Protein AF-0000000083250705 (afdb_homodimer)

Secondary structure (DSSP, 8-state):
-------SS-EEEEEEE-TT-EEEETT--SSEEEEEEEEEEEEEEETTEEEEEETTEEEEEPTT--EEEEEPTT--EEEEEEEES--GGGGGS-SSSEEEEEPPTTHHHHHHHHHHHHHHHHHHH--TTHHHHHHHHHHHHHHHHHHHHH--S-HHHHHHHHHHHHTTTS---HHHHHHHHT--HHHHHHHHHHHHSS-HHHHHHHHHHHHHHHHHHHS---HHHHHHHHT-S-HHHHHHHHHHHHSS-HHHHHHT-/-------SS-EEEEEEE-TT-EEEETT--SSEEEEEEEEEEEEEEETTEEEEEETTEEEEEPTT--EEEEEPTT--EEEEEEEES--GGGGGS-SSSEEEEEPPTTHHHHHHHHHHHHHHHHHHH--TTHHHHHHHHHHHHHHHHHHHHH--S-HHHHHHHHHHHHTTTS---HHHHHHHHT--HHHHHHHHHHHHSS-HHHHHHHHHHHHHHHHHHHS---HHHHHHHHT-S-HHHHHHHHHHHHSS-HHHHHHT-

Solvent-accessible surface area (backbone atoms only — not comparable to full-atom values): 27210 Å² total; per-residue (Å²): 130,77,73,76,61,84,67,83,53,74,46,65,52,75,48,78,35,47,46,84,40,68,46,78,33,80,76,29,41,88,35,28,40,41,35,40,24,70,34,50,27,32,35,38,37,40,92,92,44,76,47,69,45,34,56,45,18,41,35,41,40,43,48,55,45,38,34,35,36,33,24,31,86,93,28,46,20,29,32,36,38,35,39,32,66,76,57,81,50,65,73,72,44,80,94,54,67,62,47,73,43,73,47,58,81,62,71,56,38,51,49,51,54,51,34,51,51,48,32,43,35,32,65,53,54,56,53,67,62,22,68,59,49,31,50,40,39,52,41,45,53,42,48,52,44,38,29,54,74,67,52,82,63,57,68,60,49,52,50,49,49,48,49,42,41,74,42,47,58,50,93,78,50,61,59,60,54,14,61,74,61,75,42,49,47,68,57,40,53,49,52,35,26,72,72,68,73,41,46,72,65,56,47,48,50,49,44,30,46,53,50,23,52,48,34,24,59,72,65,72,34,49,54,67,55,20,36,47,70,36,38,49,89,42,68,67,61,44,41,54,52,36,23,72,73,69,74,42,43,50,64,58,53,38,65,75,96,130,78,73,76,63,84,69,85,51,75,46,66,52,76,48,78,34,47,45,84,40,67,46,79,32,80,77,29,41,86,35,29,39,40,35,39,25,69,34,50,27,32,35,40,38,38,93,91,42,75,48,68,47,34,55,45,19,42,35,40,38,42,50,56,46,38,32,35,36,33,23,32,86,93,29,46,21,30,32,36,40,34,38,32,68,75,56,80,50,63,74,73,44,81,95,55,66,65,47,73,43,73,45,59,81,61,69,55,38,50,51,52,53,53,35,51,51,48,32,44,36,32,65,53,54,56,52,68,63,22,68,60,50,32,50,40,38,52,40,45,52,42,46,51,44,38,27,55,73,66,54,82,62,57,66,58,49,52,49,49,50,47,51,42,43,73,41,47,58,50,94,78,51,62,60,62,54,14,59,74,59,74,41,51,47,66,58,40,52,51,52,35,25,72,73,69,74,42,46,72,65,56,48,49,49,48,45,30,49,54,50,23,53,48,33,24,58,73,64,73,34,48,53,67,55,20,38,48,70,35,36,48,90,41,65,66,60,44,40,53,53,36,25,72,73,69,73,40,44,50,63,59,53,38,65,75,96

Foldseek 3Di:
DPDPPVDLAKDKDKDKADQVFKDWDQQFAQWKKKKAWQAAKKWKQFPVGIDMAGHQKIKIADGRTGIMMGGPPPIITIMMMMTHNDDPLVVLDDPDRMDMFGDQPDPRSVLLVVLRVLLVVLVVVVPPCSRVSNNVSVSVVSVSRSCRVVDPADSLLVVLLVVLVVQLQDDDDLCVSCVVSVHHSVVNQVSNCVRPVDGSVRSSLVVLLVQLLCCLAPVVDALVRSCNVRHHPDSVVNQVVNCVVPVDGSRVSSVVD/DPDPPVDLAKDKDKDKDDQVFKDFDQQFAQWKKKKAWQAAKKWKQFPVGIDMAGHQKIKIADGRTGIMMGGPPPIITTMMMMTHNDDPLVVLDDPDRMDMFGDQPDPRSVLLVVLRVLLVVLVVVVPPCSRVSNNVSVSVVSVSRSCRVPDPADSLLVVLLVVLVVQLQDDDDLCVSCVVSVHHSVVNQVSNCVRPVDGSVVSSLVVLLVQLLCCLAPVVDALVRSCNVRHHPDSVVNQVVNCVVPVDGRRVSSVVD

Radius of gyration: 25.18 Å; Cα contacts (8 Å, |Δi|>4): 900; chains: 2; bounding box: 56×73×52 Å

Sequence (514 aa):
MKAIEPSSGIVTGHFRETETYAVARPAGRADWLLVYTLAGEGYFRTPEGEKRCGAGELALLRKGVPHEYGTSAGQTWNFMWAHFPGVPETGLLPETEMLVARLPEGAMQRRALRAFRSVLSDARVRGEFWEELCANQLSGLLLLMAGQLADRLDPRVSRVIRLLSAHMQEPLTIEELAARVGLSPSRLSHLFKAETGRSIVETLNGMRLEQAALLMKQAGRTANEAAYDVGFQSYNHFAALFRRRFGCGPAEYRRQSMKAIEPSSGIVTGHFRETETYAVARPAGRADWLLVYTLAGEGYFRTPEGEKRCGAGELALLRKGVPHEYGTSAGQTWNFMWAHFPGVPETGLLPETEMLVARLPEGAMQRRALRAFRSVLSDARVRGEFWEELCANQLSGLLLLMAGQLADRLDPRVSRVIRLLSAHMQEPLTIEELAARVGLSPSRLSHLFKAETGRSIVETLNGMRLEQAALLMKQAGRTANEAAYDVGFQSYNHFAALFRRRFGCGPAEYRRQS

Nearest PDB structures (foldseek):
  6swi-assembly1_A  TM=9.214E-01  e=1.150E-07  Geobacillus stearothermophilus
  3w6v-assembly1_A  TM=9.265E-01  e=3.384E-06  Streptomyces griseus
  1xs9-assembly1_A  TM=8.179E-01  e=4.529E-06  Escherichia coli
  1rc6-assembly1_A  TM=6.973E-01  e=2.004E-04  Escherichia coli
  1y3t-assembly1_B  TM=5.698E-01  e=1.784E-04  Bacillus subtilis

InterPro domains:
  IPR003313 AraC-type arabinose-binding/dimerisation domain [PF02311] (11-86)
  IPR009057 Homedomain-like superfamily [SSF46689] (154-202)
  IPR009057 Homedomain-like superfamily [SSF46689] (207-256)
  IPR018060 AraC-like, DNA binding HTH domain [PF12833] (177-256)
  IPR018060 AraC-like, DNA binding HTH domain [PS01124] (158-256)
  IPR018060 AraC-like, DNA binding HTH domain [SM00342] (171-254)
  IPR020449 Transcription regulator HTH, AraC- type, HTH domain [PR00032] (223-238)
  IPR020449 Transcription regulator HTH, AraC- type, HTH domain [PR00032] (238-254)
  IPR037923 Transcription regulator HTH-like [SSF51215] (18-145)
  IPR050204 AraC/XylS family transcriptional regulators [PTHR46796] (20-256)

pLDDT: mean 92.97, std 10.58, range [23.38, 98.81]

Structure (mmCIF, N/CA/C/O backbone):
data_AF-0000000083250705-model_v1
#
loop_
_entity.id
_entity.type
_entity.pdbx_description
1 polymer 'AraC family transcriptional regulator of arabinose operon'
#
loop_
_atom_site.group_PDB
_atom_site.id
_atom_site.type_symbol
_atom_site.label_atom_id
_atom_site.label_alt_id
_atom_site.label_comp_id
_atom_site.label_asym_id
_atom_site.label_entity_id
_atom_site.label_seq_id
_atom_site.pdbx_PDB_ins_code
_atom_site.Cartn_x
_atom_site.Cartn_y
_atom_site.Cartn_z
_atom_site.occupancy
_atom_site.B_iso_or_equiv
_atom_site.auth_seq_id
_atom_site.auth_comp_id
_atom_site.auth_asym_id
_atom_site.auth_atom_id
_atom_site.pdbx_PDB_model_num
ATOM 1 N N . MET A 1 1 ? 12.727 -37.469 -2.414 1 23.38 1 MET A N 1
ATOM 2 C CA . MET A 1 1 ? 12.539 -36.125 -2.957 1 23.38 1 MET A CA 1
ATOM 3 C C . MET A 1 1 ? 11.328 -35.469 -2.322 1 23.38 1 MET A C 1
ATOM 5 O O . MET A 1 1 ? 10.203 -35.938 -2.451 1 23.38 1 MET A O 1
ATOM 9 N N . LYS A 1 2 ? 11.562 -34.969 -1.212 1 30.5 2 LYS A N 1
ATOM 10 C CA . LYS A 1 2 ? 10.547 -34.594 -0.234 1 30.5 2 LYS A CA 1
ATOM 11 C C . LYS A 1 2 ? 9.516 -33.656 -0.851 1 30.5 2 LYS A C 1
ATOM 13 O O . LYS A 1 2 ? 9.883 -32.688 -1.532 1 30.5 2 LYS A O 1
ATOM 18 N N . ALA A 1 3 ? 8.367 -34.094 -1.12 1 34.69 3 ALA A N 1
ATOM 19 C CA . ALA A 1 3 ? 7.191 -33.375 -1.602 1 34.69 3 ALA A CA 1
ATOM 20 C C . ALA A 1 3 ? 7.148 -31.969 -1.028 1 34.69 3 ALA A C 1
ATOM 22 O O . ALA A 1 3 ? 7.289 -31.766 0.182 1 34.69 3 ALA A O 1
ATOM 23 N N . ILE A 1 4 ? 7.75 -30.953 -1.662 1 36.28 4 ILE A N 1
ATOM 24 C CA . ILE A 1 4 ? 7.574 -29.578 -1.215 1 36.28 4 ILE A CA 1
ATOM 25 C C . ILE A 1 4 ? 6.148 -29.375 -0.709 1 36.28 4 ILE A C 1
ATOM 27 O O . ILE A 1 4 ? 5.191 -29.469 -1.48 1 36.28 4 ILE A O 1
ATOM 31 N N . GLU A 1 5 ? 5.762 -29.953 0.286 1 38.59 5 GLU A N 1
ATOM 32 C CA . GLU A 1 5 ? 4.484 -29.656 0.921 1 38.59 5 GLU A CA 1
ATOM 33 C C . GLU A 1 5 ? 4.051 -28.219 0.644 1 38.59 5 GLU A C 1
ATOM 35 O O . GLU A 1 5 ? 4.844 -27.281 0.803 1 38.59 5 GLU A O 1
ATOM 40 N N . PRO A 1 6 ? 3.209 -27.938 -0.372 1 44.72 6 PRO A N 1
ATOM 41 C CA . PRO A 1 6 ? 2.758 -26.562 -0.567 1 44.72 6 PRO A CA 1
ATOM 42 C C . PRO A 1 6 ? 2.668 -25.781 0.74 1 44.72 6 PRO A C 1
ATOM 44 O O . PRO A 1 6 ? 2.02 -26.234 1.689 1 44.72 6 PRO A O 1
ATOM 47 N N . SER A 1 7 ? 3.656 -25.25 1.275 1 47.59 7 SER A N 1
ATOM 48 C CA . SER A 1 7 ? 3.908 -24.453 2.473 1 47.59 7 SER A CA 1
ATOM 49 C C . SER A 1 7 ? 2.781 -23.469 2.721 1 47.59 7 SER A C 1
ATOM 51 O O . SER A 1 7 ? 2.08 -23.062 1.789 1 47.59 7 SER A O 1
ATOM 53 N N . SER A 1 8 ? 2.135 -23.5 3.951 1 58.25 8 SER A N 1
ATOM 54 C CA . SER A 1 8 ? 1.294 -22.641 4.77 1 58.25 8 SER A CA 1
ATOM 55 C C . SER A 1 8 ? 1.557 -21.156 4.473 1 58.25 8 SER A C 1
ATOM 57 O O . SER A 1 8 ? 1.107 -20.281 5.211 1 58.25 8 SER A O 1
ATOM 59 N N . GLY A 1 9 ? 2.016 -20.875 3.268 1 84.44 9 GLY A N 1
ATOM 60 C CA . GLY A 1 9 ? 2.396 -19.484 3.08 1 84.44 9 GLY A CA 1
ATOM 61 C C . GLY A 1 9 ? 1.425 -18.719 2.207 1 84.44 9 GLY A C 1
ATOM 62 O O . GLY A 1 9 ? 0.267 -19.109 2.061 1 84.44 9 GLY A O 1
ATOM 63 N N . ILE A 1 10 ? 1.678 -17.547 1.777 1 93.31 10 ILE A N 1
ATOM 64 C CA . ILE A 1 10 ? 0.871 -16.656 0.959 1 93.31 10 ILE A CA 1
ATOM 65 C C . ILE A 1 10 ? 0.962 -17.078 -0.507 1 93.31 10 ILE A C 1
ATOM 67 O O . ILE A 1 10 ? 2.059 -17.25 -1.042 1 93.31 10 ILE A O 1
ATOM 71 N N . VAL A 1 11 ? -0.185 -17.406 -1.123 1 93.19 11 VAL A N 1
ATOM 72 C CA . VAL A 1 11 ? -0.303 -17.703 -2.547 1 93.19 11 VAL A CA 1
ATOM 73 C C . VAL A 1 11 ? -1.274 -16.719 -3.203 1 93.19 11 VAL A C 1
ATOM 75 O O . VAL A 1 11 ? -2.322 -16.406 -2.637 1 93.19 11 VAL A O 1
ATOM 78 N N . THR A 1 12 ? -0.903 -16.219 -4.355 1 95.69 12 THR A N 1
ATOM 79 C CA . THR A 1 12 ? -1.721 -15.195 -4.988 1 95.69 12 THR A CA 1
ATOM 80 C C . THR A 1 12 ? -1.702 -15.352 -6.508 1 95.69 12 THR A C 1
ATOM 82 O O . THR A 1 12 ? -0.895 -16.109 -7.047 1 95.69 12 THR A O 1
ATOM 85 N N . GLY A 1 13 ? -2.688 -14.695 -7.125 1 94.06 13 GLY A N 1
ATOM 86 C CA . GLY A 1 13 ? -2.766 -14.766 -8.578 1 94.06 13 GLY A CA 1
ATOM 87 C C . GLY A 1 13 ? -3.828 -13.852 -9.164 1 94.06 13 GLY A C 1
ATOM 88 O O . GLY A 1 13 ? -4.477 -13.102 -8.438 1 94.06 13 GLY A O 1
ATOM 89 N N . HIS A 1 14 ? -3.908 -13.797 -10.445 1 94.5 14 HIS A N 1
ATOM 90 C CA . HIS A 1 14 ? -4.863 -13.062 -11.266 1 94.5 14 HIS A CA 1
ATOM 91 C C . HIS A 1 14 ? -5.516 -13.961 -12.305 1 94.5 14 HIS A C 1
ATOM 93 O O . HIS A 1 14 ? -4.824 -14.602 -13.102 1 94.5 14 HIS A O 1
ATOM 99 N N . PHE A 1 15 ? -6.902 -14.031 -12.266 1 95.12 15 PHE A N 1
ATOM 100 C CA . PHE A 1 15 ? -7.609 -14.922 -13.18 1 95.12 15 PHE A CA 1
ATOM 101 C C . PHE A 1 15 ? -8.625 -14.148 -14.008 1 95.12 15 PHE A C 1
ATOM 103 O O . PHE A 1 15 ? -9.148 -13.125 -13.562 1 95.12 15 PHE A O 1
ATOM 110 N N . ARG A 1 16 ? -8.828 -14.57 -15.148 1 94.62 16 ARG A N 1
ATOM 111 C CA . ARG A 1 16 ? -9.961 -14.25 -16.016 1 94.62 16 ARG A CA 1
ATOM 112 C C . ARG A 1 16 ? -10.68 -15.516 -16.469 1 94.62 16 ARG A C 1
ATOM 114 O O . ARG A 1 16 ? -10.156 -16.266 -17.297 1 94.62 16 ARG A O 1
ATOM 121 N N . GLU A 1 17 ? -11.867 -15.68 -15.906 1 94.69 17 GLU A N 1
ATOM 122 C CA . GLU A 1 17 ? -12.484 -17 -16.031 1 94.69 17 GLU A CA 1
ATOM 123 C C . GLU A 1 17 ? -13.906 -16.906 -16.562 1 94.69 17 GLU A C 1
ATOM 125 O O . GLU A 1 17 ? -14.656 -16 -16.172 1 94.69 17 GLU A O 1
ATOM 130 N N . THR A 1 18 ? -14.188 -17.812 -17.438 1 94.56 18 THR A N 1
ATOM 131 C CA . THR A 1 18 ? -15.547 -17.906 -17.953 1 94.56 18 THR A CA 1
ATOM 132 C C . THR A 1 18 ? -16.453 -18.656 -16.969 1 94.56 18 THR A C 1
ATOM 134 O O . THR A 1 18 ? -16 -19.062 -15.898 1 94.56 18 THR A O 1
ATOM 137 N N . GLU A 1 19 ? -17.688 -18.812 -17.375 1 94.62 19 GLU A N 1
ATOM 138 C CA . GLU A 1 19 ? -18.703 -19.375 -16.484 1 94.62 19 GLU A CA 1
ATOM 139 C C . GLU A 1 19 ? -18.391 -20.844 -16.156 1 94.62 19 GLU A C 1
ATOM 141 O O . GLU A 1 19 ? -19 -21.422 -15.25 1 94.62 19 GLU A O 1
ATOM 146 N N . THR A 1 20 ? -17.484 -21.453 -16.766 1 92.94 20 THR A N 1
ATOM 147 C CA . THR A 1 20 ? -17.141 -22.859 -16.531 1 92.94 20 THR A CA 1
ATOM 148 C C . THR A 1 20 ? -16.234 -23 -15.312 1 92.94 20 THR A C 1
ATOM 150 O O . THR A 1 20 ? -16.031 -24.109 -14.805 1 92.94 20 THR A O 1
ATOM 153 N N . TYR A 1 21 ? -15.719 -21.891 -14.836 1 93.5 21 TYR A N 1
ATOM 154 C CA . TYR A 1 21 ? -14.797 -21.938 -13.711 1 93.5 21 TYR A CA 1
ATOM 155 C C . TYR A 1 21 ? -15.539 -22.141 -12.391 1 93.5 21 TYR A C 1
ATOM 157 O O . TYR A 1 21 ? -16.391 -21.344 -12.023 1 93.5 21 TYR A O 1
ATOM 165 N N . ALA A 1 22 ? -15.188 -23.203 -11.688 1 94.62 22 ALA A N 1
ATOM 166 C CA . ALA A 1 22 ? -15.742 -23.516 -10.375 1 94.62 22 ALA A CA 1
ATOM 167 C C . ALA A 1 22 ? -14.766 -24.344 -9.555 1 94.62 22 ALA A C 1
ATOM 169 O O . ALA A 1 22 ? -14.109 -25.25 -10.086 1 94.62 22 ALA A O 1
ATOM 170 N N . VAL A 1 23 ? -14.625 -24.016 -8.312 1 94 23 VAL A N 1
ATOM 171 C CA . VAL A 1 23 ? -13.766 -24.75 -7.387 1 94 23 VAL A CA 1
ATOM 172 C C . VAL A 1 23 ? -14.578 -25.156 -6.156 1 94 23 VAL A C 1
ATOM 174 O O . VAL A 1 23 ? -15.242 -24.328 -5.535 1 94 23 VAL A O 1
ATOM 177 N N . ALA A 1 24 ? -14.508 -26.422 -5.867 1 94.88 24 ALA A N 1
ATOM 178 C CA . ALA A 1 24 ? -15.203 -26.953 -4.695 1 94.88 24 ALA A CA 1
ATOM 179 C C . ALA A 1 24 ? -14.211 -27.406 -3.631 1 94.88 24 ALA A C 1
ATOM 181 O O . ALA A 1 24 ? -13.234 -28.109 -3.934 1 94.88 24 ALA A O 1
ATOM 182 N N . ARG A 1 25 ? -14.398 -26.891 -2.416 1 94.44 25 ARG A N 1
ATOM 183 C CA . ARG A 1 25 ? -13.609 -27.266 -1.246 1 94.44 25 ARG A CA 1
ATOM 184 C C . ARG A 1 25 ? -14.508 -27.719 -0.104 1 94.44 25 ARG A C 1
ATOM 186 O O . ARG A 1 25 ? -14.711 -27 0.868 1 94.44 25 ARG A O 1
ATOM 193 N N . PRO A 1 26 ? -14.922 -28.984 -0.194 1 95.75 26 PRO A N 1
ATOM 194 C CA . PRO A 1 26 ? -15.891 -29.469 0.796 1 95.75 26 PRO A CA 1
ATOM 195 C C . PRO A 1 26 ? -15.312 -29.516 2.209 1 95.75 26 PRO A C 1
ATOM 197 O O . PRO A 1 26 ? -16.062 -29.469 3.188 1 95.75 26 PRO A O 1
ATOM 200 N N . ALA A 1 27 ? -14.008 -29.594 2.369 1 94.81 27 ALA A N 1
ATOM 201 C CA . ALA A 1 27 ? -13.391 -29.656 3.691 1 94.81 27 ALA A CA 1
ATOM 202 C C . ALA A 1 27 ? -12.891 -28.266 4.117 1 94.81 27 ALA A C 1
ATOM 204 O O . ALA A 1 27 ? -12.297 -28.125 5.188 1 94.81 27 ALA A O 1
ATOM 205 N N . GLY A 1 28 ? -13.164 -27.297 3.309 1 95.25 28 GLY A N 1
ATOM 206 C CA . GLY A 1 28 ? -12.586 -25.984 3.566 1 95.25 28 GLY A CA 1
ATOM 207 C C . GLY A 1 28 ? -11.078 -25.969 3.402 1 95.25 28 GLY A C 1
ATOM 208 O O . GLY A 1 28 ? -10.492 -26.891 2.846 1 95.25 28 GLY A O 1
ATOM 209 N N . ARG A 1 29 ? -10.477 -24.891 3.699 1 93.94 29 ARG A N 1
ATOM 210 C CA . ARG A 1 29 ? -9.031 -24.734 3.736 1 93.94 29 ARG A CA 1
ATOM 211 C C . ARG A 1 29 ? -8.57 -24.172 5.078 1 93.94 29 ARG A C 1
ATOM 213 O O . ARG A 1 29 ? -9.328 -23.453 5.75 1 93.94 29 ARG A O 1
ATOM 220 N N . ALA A 1 30 ? -7.355 -24.484 5.379 1 92.5 30 ALA A N 1
ATOM 221 C CA . ALA A 1 30 ? -6.812 -24.031 6.656 1 92.5 30 ALA A CA 1
ATOM 222 C C . ALA A 1 30 ? -6.453 -22.547 6.605 1 92.5 30 ALA A C 1
ATOM 224 O O . ALA A 1 30 ? -6.215 -21.922 7.645 1 92.5 30 ALA A O 1
ATOM 225 N N . ASP A 1 31 ? -6.449 -21.938 5.426 1 94.94 31 ASP A N 1
ATOM 226 C CA . ASP A 1 31 ? -6.066 -20.547 5.266 1 94.94 31 ASP A CA 1
ATOM 227 C C . ASP A 1 31 ? -7.258 -19.688 4.832 1 94.94 31 ASP A C 1
ATOM 229 O O . ASP A 1 31 ? -8.367 -20.203 4.672 1 94.94 31 ASP A O 1
ATOM 233 N N . TRP A 1 32 ? -7.07 -18.359 4.816 1 96.94 32 TRP A N 1
ATOM 234 C CA . TRP A 1 32 ? -8.055 -17.391 4.363 1 96.94 32 TRP A CA 1
ATOM 235 C C . TRP A 1 32 ? -7.941 -17.156 2.859 1 96.94 32 TRP A C 1
ATOM 237 O O . TRP A 1 32 ? -6.875 -17.359 2.273 1 96.94 32 TRP A O 1
ATOM 247 N N . LEU A 1 33 ? -9.047 -16.766 2.25 1 97.62 33 LEU A N 1
ATOM 248 C CA . LEU A 1 33 ? -9.047 -16.359 0.847 1 97.62 33 LEU A CA 1
ATOM 249 C C . LEU A 1 33 ? -9.594 -14.945 0.686 1 97.62 33 LEU A C 1
ATOM 251 O O . LEU A 1 33 ? -10.719 -14.656 1.101 1 97.62 33 LEU A O 1
ATOM 255 N N . LEU A 1 34 ? -8.805 -14.039 0.207 1 98.56 34 LEU A N 1
ATOM 256 C CA . LEU A 1 34 ? -9.219 -12.688 -0.147 1 98.56 34 LEU A CA 1
ATOM 257 C C . LEU A 1 34 ? -9.281 -12.516 -1.661 1 98.56 34 LEU A C 1
ATOM 259 O O . LEU A 1 34 ? -8.352 -12.898 -2.371 1 98.56 34 LEU A O 1
ATOM 263 N N . VAL A 1 35 ? -10.398 -11.953 -2.168 1 98.56 35 VAL A N 1
ATOM 264 C CA . VAL A 1 35 ? -10.617 -11.789 -3.602 1 98.56 35 VAL A CA 1
ATOM 265 C C . VAL A 1 35 ? -10.984 -10.336 -3.906 1 98.56 35 VAL A C 1
ATOM 267 O O . VAL A 1 35 ? -11.766 -9.719 -3.174 1 98.56 35 VAL A O 1
ATOM 270 N N . TYR A 1 36 ? -10.414 -9.805 -4.906 1 98.81 36 TYR A N 1
ATOM 271 C CA . TYR A 1 36 ? -10.805 -8.5 -5.449 1 98.81 36 TYR A CA 1
ATOM 272 C C . TYR A 1 36 ? -11.266 -8.633 -6.895 1 98.81 36 TYR A C 1
ATOM 274 O O . TYR A 1 36 ? -10.484 -9.008 -7.77 1 98.81 36 TYR A O 1
ATOM 282 N N . THR A 1 37 ? -12.523 -8.281 -7.184 1 98.81 37 THR A N 1
ATOM 283 C CA . THR A 1 37 ? -13.086 -8.414 -8.523 1 98.81 37 THR A CA 1
ATOM 284 C C . THR A 1 37 ? -12.797 -7.168 -9.352 1 98.81 37 THR A C 1
ATOM 286 O O . THR A 1 37 ? -13.203 -6.062 -8.984 1 98.81 37 THR A O 1
ATOM 289 N N . LEU A 1 38 ? -12.102 -7.367 -10.422 1 98.44 38 LEU A N 1
ATOM 290 C CA . LEU A 1 38 ? -11.766 -6.285 -11.344 1 98.44 38 LEU A CA 1
ATOM 291 C C . LEU A 1 38 ? -12.898 -6.047 -12.336 1 98.44 38 LEU A C 1
ATOM 293 O O . LEU A 1 38 ? -13.195 -4.902 -12.68 1 98.44 38 LEU A O 1
ATOM 297 N N . ALA A 1 39 ? -13.492 -7.047 -12.773 1 98.5 39 ALA A N 1
ATOM 298 C CA . ALA A 1 39 ? -14.609 -7 -13.727 1 98.5 39 ALA A CA 1
ATOM 299 C C . ALA A 1 39 ? -15.422 -8.289 -13.672 1 98.5 39 ALA A C 1
ATOM 301 O O . ALA A 1 39 ? -14.898 -9.352 -13.336 1 98.5 39 ALA A O 1
ATOM 302 N N . GLY A 1 40 ? -16.719 -8.172 -14.07 1 98.44 40 GLY A N 1
ATOM 303 C CA . GLY A 1 40 ? -17.594 -9.336 -14.047 1 98.44 40 GLY A CA 1
ATOM 304 C C . GLY A 1 40 ? -18.078 -9.688 -12.648 1 98.44 40 GLY A C 1
ATOM 305 O O . GLY A 1 40 ? -18.328 -8.797 -11.836 1 98.44 40 GLY A O 1
ATOM 306 N N . GLU A 1 41 ? -18.328 -11 -12.508 1 98.62 41 GLU A N 1
ATOM 307 C CA . GLU A 1 41 ? -18.938 -11.406 -11.25 1 98.62 41 GLU A CA 1
ATOM 308 C C . GLU A 1 41 ? -18.594 -12.852 -10.914 1 98.62 41 GLU A C 1
ATOM 310 O O . GLU A 1 41 ? -18.594 -13.719 -11.789 1 98.62 41 GLU A O 1
ATOM 315 N N . GLY A 1 42 ? -18.281 -13.039 -9.648 1 98.5 42 GLY A N 1
ATOM 316 C CA . GLY A 1 42 ? -18.156 -14.383 -9.109 1 98.5 42 GLY A CA 1
ATOM 317 C C . GLY A 1 42 ? -19.172 -14.68 -8.016 1 98.5 42 GLY A C 1
ATOM 318 O O . GLY A 1 42 ? -19.875 -13.781 -7.559 1 98.5 42 GLY A O 1
ATOM 319 N N . TYR A 1 43 ? -19.297 -15.961 -7.691 1 98.56 43 TYR A N 1
ATOM 320 C CA . TYR A 1 43 ? -20.141 -16.375 -6.578 1 98.56 43 TYR A CA 1
ATOM 321 C C . TYR A 1 43 ? -19.344 -17.203 -5.57 1 98.56 43 TYR A C 1
ATOM 323 O O . TYR A 1 43 ? -18.344 -17.828 -5.918 1 98.56 43 TYR A O 1
ATOM 331 N N . PHE A 1 44 ? -19.781 -17.172 -4.371 1 98.38 44 PHE A N 1
ATOM 332 C CA . PHE A 1 44 ? -19.312 -18.016 -3.279 1 98.38 44 PHE A CA 1
ATOM 333 C C . PHE A 1 44 ? -20.484 -18.672 -2.564 1 98.38 44 PHE A C 1
ATOM 335 O O . PHE A 1 44 ? -21.438 -18.016 -2.182 1 98.38 44 PHE A O 1
ATOM 342 N N . ARG A 1 45 ? -20.406 -19.953 -2.426 1 98.56 45 ARG A N 1
ATOM 343 C CA . ARG A 1 45 ? -21.422 -20.734 -1.691 1 98.56 45 ARG A CA 1
ATOM 344 C C . ARG A 1 45 ? -20.812 -21.359 -0.441 1 98.56 45 ARG A C 1
ATOM 346 O O . ARG A 1 45 ? -19.812 -22.078 -0.523 1 98.56 45 ARG A O 1
ATOM 353 N N . THR A 1 46 ? -21.312 -21.016 0.643 1 98.31 46 THR A N 1
ATOM 354 C CA . THR A 1 46 ? -20.969 -21.594 1.938 1 98.31 46 THR A CA 1
ATOM 355 C C . THR A 1 46 ? -22.203 -22.156 2.637 1 98.31 46 THR A C 1
ATOM 357 O O . THR A 1 46 ? -23.312 -22 2.148 1 98.31 46 THR A O 1
ATOM 360 N N . PRO A 1 47 ? -22 -22.828 3.793 1 98.19 47 PRO A N 1
ATOM 361 C CA . PRO A 1 47 ? -23.172 -23.312 4.535 1 98.19 47 PRO A CA 1
ATOM 362 C C . PRO A 1 47 ? -24.125 -22.188 4.938 1 98.19 47 PRO A C 1
ATOM 364 O O . PRO A 1 47 ? -25.328 -22.406 5.066 1 98.19 47 PRO A O 1
ATOM 367 N N . GLU A 1 48 ? -23.641 -20.953 5.035 1 97.44 48 GLU A N 1
ATOM 368 C CA . GLU A 1 48 ? -24.469 -19.812 5.438 1 97.44 48 GLU A CA 1
ATOM 369 C C . GLU A 1 48 ? -25.281 -19.281 4.266 1 97.44 48 GLU A C 1
ATOM 371 O O . GLU A 1 48 ? -26.234 -18.531 4.461 1 97.44 48 GLU A O 1
ATOM 376 N N . GLY A 1 49 ? -24.891 -19.641 3.039 1 97.44 49 GLY A N 1
ATOM 377 C CA . GLY A 1 49 ? -25.609 -19.172 1.867 1 97.44 49 GLY A CA 1
ATOM 378 C C . GLY A 1 49 ? -24.703 -18.781 0.72 1 97.44 49 GLY A C 1
ATOM 379 O O . GLY A 1 49 ? -23.516 -19.109 0.721 1 97.44 49 GLY A O 1
ATOM 380 N N . GLU A 1 50 ? -25.375 -18.172 -0.285 1 98.06 50 GLU A N 1
ATOM 381 C CA . GLU A 1 50 ? -24.625 -17.734 -1.458 1 98.06 50 GLU A CA 1
ATOM 382 C C . GLU A 1 50 ? -24.438 -16.219 -1.459 1 98.06 50 GLU A C 1
ATOM 384 O O . GLU A 1 50 ? -25.359 -15.477 -1.123 1 98.06 50 GLU A O 1
ATOM 389 N N . LYS A 1 51 ? -23.281 -15.797 -1.75 1 98.06 51 LYS A N 1
ATOM 390 C CA . LYS A 1 51 ? -22.984 -14.391 -1.983 1 98.06 51 LYS A CA 1
ATOM 391 C C . LYS A 1 51 ? -22.297 -14.188 -3.33 1 98.06 51 LYS A C 1
ATOM 393 O O . LYS A 1 51 ? -21.609 -15.094 -3.826 1 98.06 51 LYS A O 1
ATOM 398 N N . ARG A 1 52 ? -22.531 -13.07 -3.846 1 98.38 52 ARG A N 1
ATOM 399 C CA . ARG A 1 52 ? -21.875 -12.703 -5.094 1 98.38 52 ARG A CA 1
ATOM 400 C C . ARG A 1 52 ? -20.922 -11.523 -4.887 1 98.38 52 ARG A C 1
ATOM 402 O O . ARG A 1 52 ? -21.047 -10.781 -3.912 1 98.38 52 ARG A O 1
ATOM 409 N N . CYS A 1 53 ? -19.938 -11.43 -5.703 1 98.25 53 CYS A N 1
ATOM 410 C CA . CYS A 1 53 ? -19 -10.312 -5.668 1 98.25 53 CYS A CA 1
ATOM 411 C C . CYS A 1 53 ? -18.734 -9.781 -7.07 1 98.25 53 CYS A C 1
ATOM 413 O O . CYS A 1 53 ? -18.406 -10.547 -7.98 1 98.25 53 CYS A O 1
ATOM 415 N N . GLY A 1 54 ? -18.828 -8.453 -7.223 1 98.31 54 GLY A N 1
ATOM 416 C CA . GLY A 1 54 ? -18.656 -7.793 -8.508 1 98.31 54 GLY A CA 1
ATOM 417 C C . GLY A 1 54 ? -17.516 -6.793 -8.508 1 98.31 54 GLY A C 1
ATOM 418 O O . GLY A 1 54 ? -16.766 -6.688 -7.527 1 98.31 54 GLY A O 1
ATOM 419 N N . ALA A 1 55 ? -17.406 -6.07 -9.688 1 98.19 55 ALA A N 1
ATOM 420 C CA . ALA A 1 55 ? -16.297 -5.129 -9.898 1 98.19 55 ALA A CA 1
ATOM 421 C C . ALA A 1 55 ? -16.203 -4.137 -8.742 1 98.19 55 ALA A C 1
ATOM 423 O O . ALA A 1 55 ? -17.203 -3.537 -8.344 1 98.19 55 ALA A O 1
ATOM 424 N N . GLY A 1 56 ? -14.984 -4.039 -8.164 1 97.88 56 GLY A N 1
ATOM 425 C CA . GLY A 1 56 ? -14.727 -3.066 -7.113 1 97.88 56 GLY A CA 1
ATOM 426 C C . GLY A 1 56 ? -15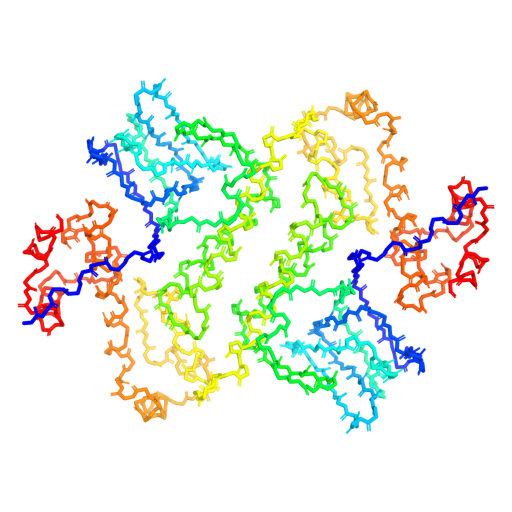.008 -3.6 -5.719 1 97.88 56 GLY A C 1
ATOM 427 O O . GLY A 1 56 ? -14.898 -2.867 -4.734 1 97.88 56 GLY A O 1
ATOM 428 N N . GLU A 1 57 ? -15.406 -4.867 -5.652 1 98.38 57 GLU A N 1
ATOM 429 C CA . GLU A 1 57 ? -15.734 -5.43 -4.348 1 98.38 57 GLU A CA 1
ATOM 430 C C . GLU A 1 57 ? -14.641 -6.367 -3.852 1 98.38 57 GLU A C 1
ATOM 432 O O . GLU A 1 57 ? -14.047 -7.102 -4.641 1 98.38 57 GLU A O 1
ATOM 437 N N . LEU A 1 58 ? -14.32 -6.258 -2.535 1 98.62 58 LEU A N 1
ATOM 438 C CA . LEU A 1 58 ? -13.492 -7.223 -1.812 1 98.62 58 LEU A CA 1
ATOM 439 C C . LEU A 1 58 ? -14.352 -8.328 -1.209 1 98.62 58 LEU A C 1
ATOM 441 O O . LEU A 1 58 ? -15.406 -8.055 -0.621 1 98.62 58 LEU A O 1
ATOM 445 N N . ALA A 1 59 ? -13.961 -9.547 -1.372 1 98.75 59 ALA A N 1
ATOM 446 C CA . ALA A 1 59 ? -14.594 -10.695 -0.735 1 98.75 59 ALA A CA 1
ATOM 447 C C . ALA A 1 59 ? -13.594 -11.469 0.123 1 98.75 59 ALA A C 1
ATOM 449 O O . ALA A 1 59 ? -12.461 -11.703 -0.294 1 98.75 59 ALA A O 1
ATOM 450 N N . LEU A 1 60 ? -13.953 -11.789 1.307 1 98.69 60 LEU A N 1
ATOM 451 C CA . LEU A 1 60 ? -13.102 -12.523 2.236 1 98.69 60 LEU A CA 1
ATOM 452 C C . LEU A 1 60 ? -13.789 -13.789 2.717 1 98.69 60 LEU A C 1
ATOM 454 O O . LEU A 1 60 ? -14.852 -13.734 3.344 1 98.69 60 LEU A O 1
ATOM 458 N N . LEU A 1 61 ? -13.242 -14.898 2.412 1 98.38 61 LEU A N 1
ATOM 459 C CA . LEU A 1 61 ? -13.734 -16.203 2.869 1 98.38 61 LEU A CA 1
ATOM 460 C C . LEU A 1 61 ? -12.938 -16.688 4.078 1 98.38 61 LEU A C 1
ATOM 462 O O . LEU A 1 61 ? -11.711 -16.75 4.027 1 98.38 61 LEU A O 1
ATOM 466 N N . ARG A 1 62 ? -13.594 -16.984 5.113 1 97.75 62 ARG A N 1
ATOM 467 C CA . ARG A 1 62 ? -12.984 -17.391 6.371 1 97.75 62 ARG A CA 1
ATOM 468 C C . ARG A 1 62 ? -12.328 -18.766 6.238 1 97.75 62 ARG A C 1
ATOM 470 O O . ARG A 1 62 ? -12.844 -19.641 5.527 1 97.75 62 ARG A O 1
ATOM 477 N N . LYS A 1 63 ? -11.25 -18.953 6.938 1 96.25 63 LYS A N 1
ATOM 478 C CA . LYS A 1 63 ? -10.594 -20.266 6.961 1 96.25 63 LYS A CA 1
ATOM 479 C C . LYS A 1 63 ? -11.5 -21.328 7.57 1 96.25 63 LYS A C 1
ATOM 481 O O . LYS A 1 63 ? -12.32 -21.031 8.438 1 96.25 63 LYS A O 1
ATOM 486 N N . GLY A 1 64 ? -11.312 -22.5 7.082 1 95.75 64 GLY A N 1
ATOM 487 C CA . GLY A 1 64 ? -11.992 -23.656 7.668 1 95.75 64 GLY A CA 1
ATOM 488 C C . GLY A 1 64 ? -13.406 -23.828 7.152 1 95.75 64 GLY A C 1
ATOM 489 O O . GLY A 1 64 ? -14.055 -24.844 7.441 1 95.75 64 GLY A O 1
ATOM 490 N N . VAL A 1 65 ? -13.914 -22.922 6.352 1 97.81 65 VAL A N 1
ATOM 491 C CA . VAL A 1 65 ? -15.305 -22.953 5.902 1 97.81 65 VAL A CA 1
ATOM 492 C C . VAL A 1 65 ? -15.422 -23.797 4.637 1 97.81 65 VAL A C 1
ATOM 494 O O . VAL A 1 65 ? -14.773 -23.516 3.627 1 97.81 65 VAL A O 1
ATOM 497 N N . PRO A 1 66 ? -16.234 -24.922 4.699 1 98.12 66 PRO A N 1
ATOM 498 C CA . PRO A 1 66 ? -16.562 -25.578 3.432 1 98.12 66 PRO A CA 1
ATOM 499 C C . PRO A 1 66 ? -17.172 -24.609 2.41 1 98.12 66 PRO A C 1
ATOM 501 O O . PRO A 1 66 ? -17.969 -23.75 2.771 1 98.12 66 PRO A O 1
ATOM 504 N N . HIS A 1 67 ? -16.781 -24.75 1.164 1 97.88 67 HIS A N 1
ATOM 505 C CA . HIS A 1 67 ? -17.281 -23.766 0.219 1 97.88 67 HIS A CA 1
ATOM 506 C C . HIS A 1 67 ? -17.109 -24.234 -1.22 1 97.88 67 HIS A C 1
ATOM 508 O O . HIS A 1 67 ? -16.422 -25.234 -1.475 1 97.88 67 HIS A O 1
ATOM 514 N N . GLU A 1 68 ? -17.844 -23.609 -2.068 1 97.44 68 GLU A N 1
ATOM 515 C CA . GLU A 1 68 ? -17.656 -23.625 -3.518 1 97.44 68 GLU A CA 1
ATOM 516 C C . GLU A 1 68 ? -17.688 -22.203 -4.078 1 97.44 68 GLU A C 1
ATOM 518 O O . GLU A 1 68 ? -18.5 -21.375 -3.646 1 97.44 68 GLU A O 1
ATOM 523 N N . TYR A 1 69 ? -16.781 -21.953 -4.98 1 97.19 69 TYR A N 1
ATOM 524 C CA . TYR A 1 69 ? -16.859 -20.656 -5.652 1 97.19 69 TYR A CA 1
ATOM 525 C C . TYR A 1 69 ? -16.562 -20.797 -7.141 1 97.19 69 TYR A C 1
ATOM 527 O O . TYR A 1 69 ? -16.031 -21.812 -7.582 1 97.19 69 TYR A O 1
ATOM 535 N N . GLY A 1 70 ? -16.953 -19.797 -7.895 1 97.38 70 GLY A N 1
ATOM 536 C CA . GLY A 1 70 ? -16.781 -19.797 -9.336 1 97.38 70 GLY A CA 1
ATOM 537 C C . GLY A 1 70 ? -17.328 -18.562 -10.016 1 97.38 70 GLY A C 1
ATOM 538 O O . GLY A 1 70 ? -17.719 -17.609 -9.336 1 97.38 70 GLY A O 1
ATOM 539 N N . THR A 1 71 ? -17.25 -18.578 -11.336 1 97.88 71 THR A N 1
ATOM 540 C CA . THR A 1 71 ? -17.797 -17.484 -12.133 1 97.88 71 THR A CA 1
ATOM 541 C C . THR A 1 71 ? -19.328 -17.578 -12.219 1 97.88 71 THR A C 1
ATOM 543 O O . THR A 1 71 ? -19.859 -18.656 -12.461 1 97.88 71 THR A O 1
ATOM 546 N N . SER A 1 72 ? -20.016 -16.453 -11.945 1 98 72 SER A N 1
ATOM 547 C CA . SER A 1 72 ? -21.469 -16.438 -12.055 1 98 72 SER A CA 1
ATOM 548 C C . SER A 1 72 ? -21.922 -16.797 -13.461 1 98 72 SER A C 1
ATOM 550 O O . SER A 1 72 ? -21.234 -16.5 -14.438 1 98 72 SER A O 1
ATOM 552 N N . ALA A 1 73 ? -23.125 -17.422 -13.516 1 96.56 73 ALA A N 1
ATOM 553 C CA . ALA A 1 73 ? -23.672 -17.875 -14.797 1 96.56 73 ALA A CA 1
ATOM 554 C C . ALA A 1 73 ? -23.766 -16.719 -15.789 1 96.56 73 ALA A C 1
ATOM 556 O O . ALA A 1 73 ? -24.266 -15.641 -15.453 1 96.56 73 ALA A O 1
ATOM 557 N N . GLY A 1 74 ? -23.25 -16.938 -17.016 1 96.69 74 GLY A N 1
ATOM 558 C CA . GLY A 1 74 ? -23.359 -15.953 -18.094 1 96.69 74 GLY A CA 1
ATOM 559 C C . GLY A 1 74 ? -22.344 -14.844 -17.984 1 96.69 74 GLY A C 1
ATOM 560 O O . GLY A 1 74 ? -22.391 -13.867 -18.734 1 96.69 74 GLY A O 1
ATOM 561 N N . GLN A 1 75 ? -21.406 -14.992 -17.031 1 97.25 75 GLN A N 1
ATOM 562 C CA . GLN A 1 75 ? -20.438 -13.914 -16.781 1 97.25 75 GLN A CA 1
ATOM 563 C C . GLN A 1 75 ? -19.016 -14.383 -17.078 1 97.25 75 GLN A C 1
ATOM 565 O O . GLN A 1 75 ? -18.797 -15.555 -17.391 1 97.25 75 GLN A O 1
ATOM 570 N N . THR A 1 76 ? -18.141 -13.445 -17.281 1 98.12 76 THR A N 1
ATOM 571 C CA . THR A 1 76 ? -16.703 -13.609 -17.109 1 98.12 76 THR A CA 1
ATOM 572 C C . THR A 1 76 ? -16.234 -12.969 -15.797 1 98.12 76 THR A C 1
ATOM 574 O O . THR A 1 76 ? -16.719 -11.891 -15.43 1 98.12 76 THR A O 1
ATOM 577 N N . TRP A 1 77 ? -15.414 -13.641 -15.109 1 97.81 77 TRP A N 1
ATOM 578 C CA . TRP A 1 77 ? -14.93 -13.141 -13.828 1 97.81 77 TRP A CA 1
ATOM 579 C C . TRP A 1 77 ? -13.438 -12.836 -13.891 1 97.81 77 TRP A C 1
ATOM 581 O O . TRP A 1 77 ? -12.617 -13.75 -14.055 1 97.81 77 TRP A O 1
ATOM 591 N N . ASN A 1 78 ? -13.062 -11.547 -13.922 1 98.5 78 ASN A N 1
ATOM 592 C CA . ASN A 1 78 ? -11.695 -11.039 -13.82 1 98.5 78 ASN A CA 1
ATOM 593 C C . ASN A 1 78 ? -11.367 -10.602 -12.391 1 98.5 78 ASN A C 1
ATOM 595 O O . ASN A 1 78 ? -11.914 -9.617 -11.898 1 98.5 78 ASN A O 1
ATOM 599 N N . PHE A 1 79 ? -10.492 -11.406 -11.727 1 97.69 79 PHE A N 1
ATOM 600 C CA . PHE A 1 79 ? -10.297 -11.141 -10.305 1 97.69 79 PHE A CA 1
ATOM 601 C C . PHE A 1 79 ? -8.875 -11.477 -9.875 1 97.69 79 PHE A C 1
ATOM 603 O O . PHE A 1 79 ? -8.211 -12.305 -10.508 1 97.69 79 PHE A O 1
ATOM 610 N N . MET A 1 80 ? -8.438 -10.797 -8.875 1 97.88 80 MET A N 1
ATOM 611 C CA . MET A 1 80 ? -7.211 -11.133 -8.156 1 97.88 80 MET A CA 1
ATOM 612 C C . MET A 1 80 ? -7.531 -11.773 -6.809 1 97.88 80 MET A C 1
ATOM 614 O O . MET A 1 80 ? -8.586 -11.516 -6.227 1 97.88 80 MET A O 1
ATOM 618 N N . TRP A 1 81 ? -6.656 -12.648 -6.352 1 97.62 81 TRP A N 1
ATOM 619 C CA . TRP A 1 81 ? -6.945 -13.422 -5.148 1 97.62 81 TRP A CA 1
ATOM 620 C C . TRP A 1 81 ? -5.664 -13.727 -4.375 1 97.62 81 TRP A C 1
ATOM 622 O O . TRP A 1 81 ? -4.57 -13.688 -4.941 1 97.62 81 TRP A O 1
ATOM 632 N N . ALA A 1 82 ? -5.793 -13.977 -3.086 1 97.75 82 ALA A N 1
ATOM 633 C CA . ALA A 1 82 ? -4.688 -14.398 -2.23 1 97.75 82 ALA A CA 1
ATOM 634 C C . ALA A 1 82 ? -5.164 -15.352 -1.141 1 97.75 82 ALA A C 1
ATOM 636 O O . ALA A 1 82 ? -6.133 -15.062 -0.433 1 97.75 82 ALA A O 1
ATOM 637 N N . HIS A 1 83 ? -4.586 -16.516 -1.053 1 96.56 83 HIS A N 1
ATOM 638 C CA . HIS A 1 83 ? -4.648 -17.359 0.132 1 96.56 83 HIS A CA 1
ATOM 639 C C . HIS A 1 83 ? -3.574 -16.984 1.145 1 96.56 83 HIS A C 1
ATOM 641 O O . HIS A 1 83 ? -2.42 -16.75 0.775 1 96.56 83 HIS A O 1
ATOM 647 N N . PHE A 1 84 ? -3.945 -16.891 2.391 1 96.31 84 PHE A N 1
ATOM 648 C CA . PHE A 1 84 ? -2.984 -16.453 3.396 1 96.31 84 PHE A CA 1
ATOM 649 C C . PHE A 1 84 ? -3.352 -17 4.77 1 96.31 84 PHE A C 1
ATOM 651 O O . PHE A 1 84 ? -4.527 -17.234 5.055 1 96.31 84 PHE A O 1
ATOM 658 N N . PRO A 1 85 ? -2.418 -17.391 5.676 1 92.12 85 PRO A N 1
ATOM 659 C CA . PRO A 1 85 ? -2.703 -18 6.973 1 92.12 85 PRO A CA 1
ATOM 660 C C . PRO A 1 85 ? -3.518 -17.094 7.891 1 92.12 85 PRO A C 1
ATOM 662 O O . PRO A 1 85 ? -4.195 -17.594 8.805 1 92.12 85 PRO A O 1
ATOM 665 N N . GLY A 1 86 ? -3.543 -15.961 7.941 1 90.75 86 GLY A N 1
ATOM 666 C CA . GLY A 1 86 ? -4.184 -14.969 8.797 1 90.75 86 GLY A CA 1
ATOM 667 C C . GLY A 1 86 ? -3.242 -13.867 9.242 1 90.75 86 GLY A C 1
ATOM 668 O O . GLY A 1 86 ? -2.027 -14.062 9.297 1 90.75 86 GLY A O 1
ATOM 669 N N . VAL A 1 87 ? -3.775 -12.773 9.523 1 93.44 87 VAL A N 1
ATOM 670 C CA . VAL A 1 87 ? -3.082 -11.625 10.094 1 93.44 87 VAL A CA 1
ATOM 671 C C . VAL A 1 87 ? -3.916 -11.023 11.219 1 93.44 87 VAL A C 1
ATOM 673 O O . VAL A 1 87 ? -5.105 -11.32 11.344 1 93.44 87 VAL A O 1
ATOM 676 N N . PRO A 1 88 ? -3.309 -10.203 12.078 1 91.38 88 PRO A N 1
ATOM 677 C CA . PRO A 1 88 ? -4.055 -9.648 13.211 1 91.38 88 PRO A CA 1
ATOM 678 C C . PRO A 1 88 ? -5.34 -8.945 12.781 1 91.38 88 PRO A C 1
ATOM 680 O O . PRO A 1 88 ? -6.34 -8.984 13.5 1 91.38 88 PRO A O 1
ATOM 683 N N . GLU A 1 89 ? -5.391 -8.383 11.68 1 95.75 89 GLU A N 1
ATOM 684 C CA . GLU A 1 89 ? -6.508 -7.562 11.219 1 95.75 89 GLU A CA 1
ATOM 685 C C . GLU A 1 89 ? -7.719 -8.422 10.875 1 95.75 89 GLU A C 1
ATOM 687 O O . GLU A 1 89 ? -8.836 -7.914 10.758 1 95.75 89 GLU A O 1
ATOM 692 N N . THR A 1 90 ? -7.527 -9.758 10.68 1 94.19 90 THR A N 1
ATOM 693 C CA . THR A 1 90 ? -8.672 -10.648 10.492 1 94.19 90 THR A CA 1
ATOM 694 C C . THR A 1 90 ? -9.594 -10.594 11.703 1 94.19 90 THR A C 1
ATOM 696 O O . THR A 1 90 ? -10.805 -10.805 11.578 1 94.19 90 THR A O 1
ATOM 699 N N . GLY A 1 91 ? -9.07 -10.242 12.836 1 91.44 91 GLY A N 1
ATOM 700 C CA . GLY A 1 91 ? -9.836 -10.18 14.07 1 91.44 91 GLY A CA 1
ATOM 701 C C . GLY A 1 91 ? -10.711 -8.953 14.172 1 91.44 91 GLY A C 1
ATOM 702 O O . GLY A 1 91 ? -11.578 -8.867 15.039 1 91.44 91 GLY A O 1
ATOM 703 N N . LEU A 1 92 ? -10.547 -7.953 13.32 1 92.88 92 LEU A N 1
ATOM 704 C CA . LEU A 1 92 ? -11.32 -6.719 13.328 1 92.88 92 LEU A CA 1
ATOM 705 C C . LEU A 1 92 ? -12.625 -6.891 12.562 1 92.88 92 LEU A C 1
ATOM 707 O O . LEU A 1 92 ? -13.5 -6.016 12.609 1 92.88 92 LEU A O 1
ATOM 711 N N . LEU A 1 93 ? -12.781 -8.039 11.836 1 95.88 93 LEU A N 1
ATOM 712 C CA . LEU A 1 93 ? -13.898 -8.227 10.914 1 95.88 93 LEU A CA 1
ATOM 713 C C . LEU A 1 93 ? -14.984 -9.086 11.547 1 95.88 93 LEU A C 1
ATOM 715 O O . LEU A 1 93 ? -14.703 -9.914 12.414 1 95.88 93 LEU A O 1
ATOM 719 N N . PRO A 1 94 ? -16.234 -8.883 11.133 1 94.06 94 PRO A N 1
ATOM 720 C CA . PRO A 1 94 ? -17.328 -9.727 11.633 1 94.06 94 PRO A CA 1
ATOM 721 C C . PRO A 1 94 ? -17.062 -11.211 11.438 1 94.06 94 PRO A C 1
ATOM 723 O O . PRO A 1 94 ? -16.453 -11.609 10.438 1 94.06 94 PRO A O 1
ATOM 726 N N . GLU A 1 95 ? -17.547 -11.992 12.43 1 91.94 95 GLU A N 1
ATOM 727 C CA . GLU A 1 95 ? -17.359 -13.438 12.391 1 91.94 95 GLU A CA 1
ATOM 728 C C . GLU A 1 95 ? -18.422 -14.109 11.523 1 91.94 95 GLU A C 1
ATOM 730 O O . GLU A 1 95 ? -19.312 -14.781 12.039 1 91.94 95 GLU A O 1
ATOM 735 N N . THR A 1 96 ? -18.422 -13.953 10.305 1 96.19 96 THR A N 1
ATOM 736 C CA . THR A 1 96 ? -19.266 -14.609 9.305 1 96.19 96 THR A CA 1
ATOM 737 C C . THR A 1 96 ? -18.406 -15.414 8.328 1 96.19 96 THR A C 1
ATOM 739 O O . THR A 1 96 ? -17.188 -15.234 8.273 1 96.19 96 THR A O 1
ATOM 742 N N . GLU A 1 97 ? -18.984 -16.359 7.734 1 97.75 97 GLU A N 1
ATOM 743 C CA . GLU A 1 97 ? -18.25 -17.25 6.848 1 97.75 97 GLU A CA 1
ATOM 744 C C . GLU A 1 97 ? -17.641 -16.484 5.68 1 97.75 97 GLU A C 1
ATOM 746 O O . GLU A 1 97 ? -16.531 -16.812 5.23 1 97.75 97 GLU A O 1
ATOM 751 N N . MET A 1 98 ? -18.375 -15.508 5.184 1 97.12 98 MET A N 1
ATOM 752 C CA . MET A 1 98 ? -17.953 -14.742 4.016 1 97.12 98 MET A CA 1
ATOM 753 C C . MET A 1 98 ? -18.375 -13.289 4.129 1 97.12 98 MET A C 1
ATOM 755 O O . MET A 1 98 ? -19.484 -12.992 4.578 1 97.12 98 MET A O 1
ATOM 759 N N . LEU A 1 99 ? -17.469 -12.414 3.812 1 98.06 99 LEU A N 1
ATOM 760 C CA . LEU A 1 99 ? -17.75 -10.984 3.768 1 98.06 99 LEU A CA 1
ATOM 761 C C . LEU A 1 99 ? -17.547 -10.438 2.357 1 98.06 99 LEU A C 1
ATOM 763 O O . LEU A 1 99 ? -16.641 -10.859 1.643 1 98.06 99 LEU A O 1
ATOM 767 N N . VAL A 1 100 ? -18.406 -9.562 1.954 1 98.06 100 VAL A N 1
ATOM 768 C CA . VAL A 1 100 ? -18.219 -8.797 0.724 1 98.06 100 VAL A CA 1
ATOM 769 C C . VAL A 1 100 ? -18.391 -7.305 1.017 1 98.06 100 VAL A C 1
ATOM 771 O O . VAL A 1 100 ? -19.344 -6.891 1.674 1 98.06 100 VAL A O 1
ATOM 774 N N . ALA A 1 101 ? -17.453 -6.523 0.603 1 97.25 101 ALA A N 1
ATOM 775 C CA . ALA A 1 101 ? -17.5 -5.074 0.79 1 97.25 101 ALA A CA 1
ATOM 776 C C . ALA A 1 101 ? -17.172 -4.34 -0.503 1 97.25 101 ALA A C 1
ATOM 778 O O . ALA A 1 101 ? -16.141 -4.629 -1.138 1 97.25 101 ALA A O 1
ATOM 779 N N . ARG A 1 102 ? -18 -3.406 -0.882 1 95.69 102 ARG A N 1
ATOM 780 C CA . ARG A 1 102 ? -17.719 -2.564 -2.037 1 95.69 102 ARG A CA 1
ATOM 781 C C . ARG A 1 102 ? -16.828 -1.382 -1.645 1 95.69 102 ARG A C 1
ATOM 783 O O . ARG A 1 102 ? -17.156 -0.642 -0.714 1 95.69 102 ARG A O 1
ATOM 790 N N . LEU A 1 103 ? -15.758 -1.237 -2.35 1 95.62 103 LEU A N 1
ATOM 791 C CA . LEU A 1 103 ? -14.914 -0.065 -2.145 1 95.62 103 LEU A CA 1
ATOM 792 C C . LEU A 1 103 ? -15.398 1.109 -2.986 1 95.62 103 LEU A C 1
ATOM 794 O O . LEU A 1 103 ? -15.797 0.928 -4.141 1 95.62 103 LEU A O 1
ATOM 798 N N . PRO A 1 104 ? -15.375 2.281 -2.393 1 91.44 104 PRO A N 1
ATOM 799 C CA . PRO A 1 104 ? -15.734 3.453 -3.195 1 91.44 104 PRO A CA 1
ATOM 800 C C . PRO A 1 104 ? -14.898 3.578 -4.465 1 91.44 104 PRO A C 1
ATOM 802 O O . PRO A 1 104 ? -13.688 3.35 -4.434 1 91.44 104 PRO A O 1
ATOM 805 N N . GLU A 1 105 ? -15.523 3.939 -5.555 1 89.75 105 GLU A N 1
ATOM 806 C CA . GLU A 1 105 ? -14.859 4.066 -6.848 1 89.75 105 GLU A CA 1
ATOM 807 C C . GLU A 1 105 ? -13.766 5.129 -6.805 1 89.75 105 GLU A C 1
ATOM 809 O O . GLU A 1 105 ? -13.867 6.105 -6.059 1 89.75 105 GLU A O 1
ATOM 814 N N . GLY A 1 106 ? -12.75 4.938 -7.652 1 90.12 106 GLY A N 1
ATOM 815 C CA . GLY A 1 106 ? -11.672 5.91 -7.738 1 90.12 106 GLY A CA 1
ATOM 816 C C . GLY A 1 106 ? -10.453 5.523 -6.922 1 90.12 106 GLY A C 1
ATOM 817 O O . GLY A 1 106 ? -9.891 4.441 -7.109 1 90.12 106 GLY A O 1
ATOM 818 N N . ALA A 1 107 ? -10.156 6.406 -5.938 1 90.62 107 ALA A N 1
ATOM 819 C CA . ALA A 1 107 ? -8.875 6.289 -5.246 1 90.62 107 ALA A CA 1
ATOM 820 C C . ALA A 1 107 ? -8.805 4.996 -4.438 1 90.62 107 ALA A C 1
ATOM 822 O O . ALA A 1 107 ? -7.754 4.348 -4.383 1 90.62 107 ALA A O 1
ATOM 823 N N . MET A 1 108 ? -9.898 4.617 -3.82 1 93.81 108 MET A N 1
ATOM 824 C CA . MET A 1 108 ? -9.867 3.443 -2.953 1 93.81 108 MET A CA 1
ATOM 825 C C . MET A 1 108 ? -9.773 2.162 -3.775 1 93.81 108 MET A C 1
ATOM 827 O O . MET A 1 108 ? -9.047 1.235 -3.412 1 93.81 108 MET A O 1
ATOM 831 N N . GLN A 1 109 ? -10.445 2.08 -4.848 1 96.62 109 GLN A N 1
ATOM 832 C CA . GLN A 1 109 ? -10.352 0.919 -5.727 1 96.62 109 GLN A CA 1
ATOM 833 C C . GLN A 1 109 ? -8.961 0.817 -6.352 1 96.62 109 GLN A C 1
ATOM 835 O O . GLN A 1 109 ? -8.422 -0.281 -6.496 1 96.62 109 GLN A O 1
ATOM 840 N N . ARG A 1 110 ? -8.391 1.922 -6.691 1 96.56 110 ARG A N 1
ATOM 841 C CA . ARG A 1 110 ? -7.027 1.916 -7.219 1 96.56 110 ARG A CA 1
ATOM 842 C C . ARG A 1 110 ? -6.031 1.448 -6.164 1 96.56 110 ARG A C 1
ATOM 844 O O . ARG A 1 110 ? -5.086 0.722 -6.473 1 96.56 110 ARG A O 1
ATOM 851 N N . ARG A 1 111 ? -6.273 1.907 -4.973 1 97.38 111 ARG A N 1
ATOM 852 C CA . ARG A 1 111 ? -5.422 1.485 -3.865 1 97.38 111 ARG A CA 1
ATOM 853 C C . ARG A 1 111 ? -5.477 -0.026 -3.678 1 97.38 111 ARG A C 1
ATOM 855 O O . ARG A 1 111 ? -4.445 -0.67 -3.475 1 97.38 111 ARG A O 1
ATOM 862 N N . ALA A 1 112 ? -6.656 -0.627 -3.762 1 98.44 112 ALA A N 1
ATOM 863 C CA . ALA A 1 112 ? -6.816 -2.072 -3.629 1 98.44 112 ALA A CA 1
ATOM 864 C C . ALA A 1 112 ? -6.098 -2.809 -4.758 1 98.44 112 ALA A C 1
ATOM 866 O O . ALA A 1 112 ? -5.41 -3.803 -4.52 1 98.44 112 ALA A O 1
ATOM 867 N N . LEU A 1 113 ? -6.246 -2.305 -5.945 1 98.06 113 LEU A N 1
ATOM 868 C CA . LEU A 1 113 ? -5.582 -2.902 -7.098 1 98.06 113 LEU A CA 1
ATOM 869 C C . LEU A 1 113 ? -4.066 -2.881 -6.926 1 98.06 113 LEU A C 1
ATOM 871 O O . LEU A 1 113 ? -3.396 -3.889 -7.16 1 98.06 113 LEU A O 1
ATOM 875 N N . ARG A 1 114 ? -3.531 -1.795 -6.512 1 97.62 114 ARG A N 1
ATOM 876 C CA . ARG A 1 114 ? -2.09 -1.646 -6.332 1 97.62 114 ARG A CA 1
ATOM 877 C C . ARG A 1 114 ? -1.576 -2.564 -5.23 1 97.62 114 ARG A C 1
ATOM 879 O O . ARG A 1 114 ? -0.469 -3.1 -5.324 1 97.62 114 ARG A O 1
ATOM 886 N N . ALA A 1 115 ? -2.387 -2.701 -4.191 1 98.38 115 ALA A N 1
ATOM 887 C CA . ALA A 1 115 ? -2.016 -3.602 -3.102 1 98.38 115 ALA A CA 1
ATOM 888 C C . ALA A 1 115 ? -1.896 -5.039 -3.598 1 98.38 115 ALA A C 1
ATOM 890 O O . ALA A 1 115 ? -0.898 -5.715 -3.33 1 98.38 115 ALA A O 1
ATOM 891 N N . PHE A 1 116 ? -2.846 -5.5 -4.367 1 97.75 116 PHE A N 1
ATOM 892 C CA . PHE A 1 116 ? -2.809 -6.863 -4.887 1 97.75 116 PHE A CA 1
ATOM 893 C C . PHE A 1 116 ? -1.648 -7.043 -5.855 1 97.75 116 PHE A C 1
ATOM 895 O O . PHE A 1 116 ? -1.004 -8.094 -5.871 1 97.75 116 PHE A O 1
ATOM 902 N N . ARG A 1 117 ? -1.403 -6.055 -6.66 1 96.31 117 ARG A N 1
ATOM 903 C CA . ARG A 1 117 ? -0.279 -6.133 -7.586 1 96.31 117 ARG A CA 1
ATOM 904 C C . ARG A 1 117 ? 1.045 -6.234 -6.836 1 96.31 117 ARG A C 1
ATOM 906 O O . ARG A 1 117 ? 1.952 -6.953 -7.266 1 96.31 117 ARG A O 1
ATOM 913 N N . SER A 1 118 ? 1.124 -5.492 -5.758 1 97.06 118 SER A N 1
ATOM 914 C CA . SER A 1 118 ? 2.324 -5.578 -4.93 1 97.06 118 SER A CA 1
ATOM 915 C C . SER A 1 118 ? 2.475 -6.965 -4.316 1 97.06 118 SER A C 1
ATOM 917 O O . SER A 1 118 ? 3.574 -7.52 -4.281 1 97.06 118 SER A O 1
ATOM 919 N N . VAL A 1 119 ? 1.34 -7.531 -3.832 1 97.38 119 VAL A N 1
ATOM 920 C CA . VAL A 1 119 ? 1.367 -8.883 -3.285 1 97.38 119 VAL A CA 1
ATOM 921 C C . VAL A 1 119 ? 1.867 -9.859 -4.348 1 97.38 119 VAL A C 1
ATOM 923 O O . VAL A 1 119 ? 2.746 -10.68 -4.082 1 97.38 119 VAL A O 1
ATOM 926 N N . LEU A 1 120 ? 1.315 -9.727 -5.508 1 95.5 120 LEU A N 1
ATOM 927 C CA . LEU A 1 120 ? 1.684 -10.609 -6.609 1 95.5 120 LEU A CA 1
ATOM 928 C C . LEU A 1 120 ? 3.168 -10.484 -6.938 1 95.5 120 LEU A C 1
ATOM 930 O O . LEU A 1 120 ? 3.873 -11.492 -7.047 1 95.5 120 LEU A O 1
ATOM 934 N N . SER A 1 121 ? 3.6 -9.289 -7.055 1 94.69 121 SER A N 1
ATOM 935 C CA . SER A 1 121 ? 5 -9.031 -7.387 1 94.69 121 SER A CA 1
ATOM 936 C C . SER A 1 121 ? 5.93 -9.578 -6.305 1 94.69 121 SER A C 1
ATOM 938 O O . SER A 1 121 ? 6.91 -10.258 -6.609 1 94.69 121 SER A O 1
ATOM 940 N N . ASP A 1 122 ? 5.648 -9.289 -5.055 1 95.75 122 ASP A N 1
ATOM 941 C CA . ASP A 1 122 ? 6.488 -9.727 -3.945 1 95.75 122 ASP A CA 1
ATOM 942 C C . ASP A 1 122 ? 6.523 -11.25 -3.852 1 95.75 122 ASP A C 1
ATOM 944 O O . ASP A 1 122 ? 7.574 -11.836 -3.576 1 95.75 122 ASP A O 1
ATOM 948 N N . ALA A 1 123 ? 5.379 -11.859 -4.07 1 94.06 123 ALA A N 1
ATOM 949 C CA . ALA A 1 123 ? 5.281 -13.312 -3.982 1 94.06 123 ALA A CA 1
ATOM 950 C C . ALA A 1 123 ? 6.047 -13.984 -5.117 1 94.06 123 ALA A C 1
ATOM 952 O O . ALA A 1 123 ? 6.512 -15.117 -4.977 1 94.06 123 ALA A O 1
ATOM 953 N N . ARG A 1 124 ? 6.195 -13.312 -6.25 1 92.38 124 ARG A N 1
ATOM 954 C CA . ARG A 1 124 ? 6.91 -13.852 -7.398 1 92.38 124 ARG A CA 1
ATOM 955 C C . ARG A 1 124 ? 8.414 -13.641 -7.254 1 92.38 124 ARG A C 1
ATOM 957 O O . ARG A 1 124 ? 9.203 -14.531 -7.57 1 92.38 124 ARG A O 1
ATOM 964 N N . VAL A 1 125 ? 8.797 -12.453 -6.773 1 91.56 125 VAL A N 1
ATOM 965 C CA . VAL A 1 125 ? 10.211 -12.094 -6.664 1 91.56 125 VAL A CA 1
ATOM 966 C C . VAL A 1 125 ? 10.836 -12.828 -5.48 1 91.56 125 VAL A C 1
ATOM 968 O O . VAL A 1 125 ? 11.992 -13.258 -5.551 1 91.56 125 VAL A O 1
ATOM 971 N N . ARG A 1 126 ? 10.078 -12.852 -4.336 1 91.5 126 ARG A N 1
ATOM 972 C CA . ARG A 1 126 ? 10.469 -13.492 -3.086 1 91.5 126 ARG A CA 1
ATOM 973 C C . ARG A 1 126 ? 11.805 -12.961 -2.586 1 91.5 126 ARG A C 1
ATOM 975 O O . ARG A 1 126 ? 12.695 -13.734 -2.219 1 91.5 126 ARG A O 1
ATOM 982 N N . GLY A 1 127 ? 11.977 -11.672 -2.643 1 89.56 127 GLY A N 1
ATOM 983 C CA . GLY A 1 127 ? 13.125 -11.016 -2.043 1 89.56 127 GLY A CA 1
ATOM 984 C C . GLY A 1 127 ? 13.086 -11.008 -0.526 1 89.56 127 GLY A C 1
ATOM 985 O O . GLY A 1 127 ? 12.266 -11.695 0.081 1 89.56 127 GLY A O 1
ATOM 986 N N . GLU A 1 128 ? 14.008 -10.305 0.06 1 90.81 128 GLU A N 1
ATOM 987 C CA . GLU A 1 128 ? 14.039 -10.172 1.514 1 90.81 128 GLU A CA 1
ATOM 988 C C . GLU A 1 128 ? 12.711 -9.633 2.047 1 90.81 128 GLU A C 1
ATOM 990 O O . GLU A 1 128 ? 12.148 -8.695 1.483 1 90.81 128 GLU A O 1
ATOM 995 N N . PHE A 1 129 ? 12.117 -10.273 3.049 1 94.25 129 PHE A N 1
ATOM 996 C CA . PHE A 1 129 ? 10.906 -9.875 3.762 1 94.25 129 PHE A CA 1
ATOM 997 C C . PHE A 1 129 ? 9.688 -9.977 2.855 1 94.25 129 PHE A C 1
ATOM 999 O O . PHE A 1 129 ? 8.727 -9.211 3.01 1 94.25 129 PHE A O 1
ATOM 1006 N N . TRP A 1 130 ? 9.758 -10.789 1.798 1 94.62 130 TRP A N 1
ATOM 1007 C CA . TRP A 1 130 ? 8.633 -10.844 0.862 1 94.62 130 TRP A CA 1
ATOM 1008 C C . TRP A 1 130 ? 7.355 -11.281 1.566 1 94.62 130 TRP A C 1
ATOM 1010 O O . TRP A 1 130 ? 6.273 -10.773 1.274 1 94.62 130 TRP A O 1
ATOM 1020 N N . GLU A 1 131 ? 7.457 -12.203 2.545 1 94.62 131 GLU A N 1
ATOM 1021 C CA . GLU A 1 131 ? 6.258 -12.656 3.246 1 94.62 131 GLU A CA 1
ATOM 1022 C C . GLU A 1 131 ? 5.66 -11.539 4.098 1 94.62 131 GLU A C 1
ATOM 1024 O O . GLU A 1 131 ? 4.441 -11.352 4.125 1 94.62 131 GLU A O 1
ATOM 1029 N N . GLU A 1 132 ? 6.539 -10.805 4.809 1 95.94 132 GLU A N 1
ATOM 1030 C CA . GLU A 1 132 ? 6.102 -9.672 5.617 1 95.94 132 GLU A CA 1
ATOM 1031 C C . GLU A 1 132 ? 5.477 -8.586 4.754 1 95.94 132 GLU A C 1
ATOM 1033 O O . GLU A 1 132 ? 4.477 -7.973 5.141 1 95.94 132 GLU A O 1
ATOM 1038 N N . LEU A 1 133 ? 6.09 -8.344 3.605 1 97.69 133 LEU A N 1
ATOM 1039 C CA . LEU A 1 133 ? 5.562 -7.348 2.684 1 97.69 133 LEU A CA 1
ATOM 1040 C C . LEU A 1 133 ? 4.184 -7.754 2.172 1 97.69 133 LEU A C 1
ATOM 1042 O O . LEU A 1 133 ? 3.268 -6.93 2.125 1 97.69 133 LEU A O 1
ATOM 1046 N N . CYS A 1 134 ? 4.02 -9.008 1.82 1 97.94 134 CYS A N 1
ATOM 1047 C CA . CYS A 1 134 ? 2.715 -9.5 1.382 1 97.94 134 CYS A CA 1
ATOM 1048 C C . CYS A 1 134 ? 1.688 -9.391 2.502 1 97.94 134 CYS A C 1
ATOM 1050 O O . CYS A 1 134 ? 0.581 -8.891 2.289 1 97.94 134 CYS A O 1
ATOM 1052 N N . ALA A 1 135 ? 2.08 -9.836 3.682 1 97.62 135 ALA A N 1
ATOM 1053 C CA . ALA A 1 135 ? 1.174 -9.766 4.824 1 97.62 135 ALA A CA 1
ATOM 1054 C C . ALA A 1 135 ? 0.765 -8.328 5.121 1 97.62 135 ALA A C 1
ATOM 1056 O O . ALA A 1 135 ? -0.387 -8.062 5.469 1 97.62 135 ALA A O 1
ATOM 1057 N N . ASN A 1 136 ? 1.684 -7.418 4.984 1 98.25 136 ASN A N 1
ATOM 1058 C CA . ASN A 1 136 ? 1.419 -6 5.191 1 98.25 136 ASN A CA 1
ATOM 1059 C C . ASN A 1 136 ? 0.356 -5.48 4.23 1 98.25 136 ASN A C 1
ATOM 1061 O O . ASN A 1 136 ? -0.566 -4.773 4.637 1 98.25 136 ASN A O 1
ATOM 1065 N N . GLN A 1 137 ? 0.516 -5.832 2.93 1 98.5 137 GLN A N 1
ATOM 1066 C CA . GLN A 1 137 ? -0.458 -5.395 1.936 1 98.5 137 GLN A CA 1
ATOM 1067 C C . GLN A 1 137 ? -1.828 -6.016 2.197 1 98.5 137 GLN A C 1
ATOM 1069 O O . GLN A 1 137 ? -2.854 -5.34 2.086 1 98.5 137 GLN A O 1
ATOM 1074 N N . LEU A 1 138 ? -1.841 -7.246 2.574 1 98.62 138 LEU A N 1
ATOM 1075 C CA . LEU A 1 138 ? -3.098 -7.926 2.869 1 98.62 138 LEU A CA 1
ATOM 1076 C C . LEU A 1 138 ? -3.764 -7.32 4.102 1 98.62 138 LEU A C 1
ATOM 1078 O O . LEU A 1 138 ? -4.98 -7.129 4.121 1 98.62 138 LEU A O 1
ATOM 1082 N N . SER A 1 139 ? -2.977 -7.031 5.133 1 98.56 139 SER A N 1
ATOM 1083 C CA . SER A 1 139 ? -3.492 -6.344 6.312 1 98.56 139 SER A CA 1
ATOM 1084 C C . SER A 1 139 ? -4.129 -5.008 5.941 1 98.56 139 SER A C 1
ATOM 1086 O O . SER A 1 139 ? -5.188 -4.652 6.461 1 98.56 139 SER A O 1
ATOM 1088 N N . GLY A 1 140 ? -3.471 -4.254 5.059 1 98.56 140 GLY A N 1
ATOM 1089 C CA . GLY A 1 140 ? -4.035 -2.998 4.59 1 98.56 140 GLY A CA 1
ATOM 1090 C C . GLY A 1 140 ? -5.391 -3.164 3.93 1 98.56 140 GLY A C 1
ATOM 1091 O O . GLY A 1 140 ? -6.305 -2.369 4.164 1 98.56 140 GLY A O 1
ATOM 1092 N N . LEU A 1 141 ? -5.531 -4.168 3.111 1 98.62 141 LEU A N 1
ATOM 1093 C CA . LEU A 1 141 ? -6.789 -4.445 2.426 1 98.62 141 LEU A CA 1
ATOM 1094 C C . LEU A 1 141 ? -7.883 -4.809 3.422 1 98.62 141 LEU A C 1
ATOM 1096 O O . LEU A 1 141 ? -9.031 -4.383 3.275 1 98.62 141 LEU A O 1
ATOM 1100 N N . LEU A 1 142 ? -7.512 -5.586 4.418 1 98.56 142 LEU A N 1
ATOM 1101 C CA . LEU A 1 142 ? -8.484 -5.973 5.438 1 98.56 142 LEU A CA 1
ATOM 1102 C C . LEU A 1 142 ? -8.914 -4.766 6.262 1 98.56 142 LEU A C 1
ATOM 1104 O O . LEU A 1 142 ? -10.07 -4.672 6.68 1 98.56 142 LEU A O 1
ATOM 1108 N N . LEU A 1 143 ? -7.988 -3.846 6.52 1 98.12 143 LEU A N 1
ATOM 1109 C CA . LEU A 1 143 ? -8.336 -2.611 7.219 1 98.12 143 LEU A CA 1
ATOM 1110 C C . LEU A 1 143 ? -9.305 -1.773 6.398 1 98.12 143 LEU A C 1
ATOM 1112 O O . LEU A 1 143 ? -10.25 -1.198 6.945 1 98.12 143 LEU A O 1
ATOM 1116 N N . LEU A 1 144 ? -9.078 -1.676 5.09 1 97.44 144 LEU A N 1
ATOM 1117 C CA . LEU A 1 144 ? -10.008 -0.968 4.215 1 97.44 144 LEU A CA 1
ATOM 1118 C C . LEU A 1 144 ? -11.398 -1.595 4.277 1 97.44 144 LEU A C 1
ATOM 1120 O O . LEU A 1 144 ? -12.398 -0.884 4.375 1 97.44 144 LEU A O 1
ATOM 1124 N N . MET A 1 145 ? -11.414 -2.928 4.246 1 97.44 145 MET A N 1
ATOM 1125 C CA . MET A 1 145 ? -12.688 -3.646 4.32 1 97.44 145 MET A CA 1
ATOM 1126 C C . MET A 1 145 ? -13.398 -3.359 5.641 1 97.44 145 MET A C 1
ATOM 1128 O O . MET A 1 145 ? -14.586 -3.053 5.656 1 97.44 145 MET A O 1
ATOM 1132 N N . ALA A 1 146 ? -12.641 -3.428 6.707 1 97.12 146 ALA A N 1
ATOM 1133 C CA . ALA A 1 146 ? -13.203 -3.17 8.031 1 97.12 146 ALA A CA 1
ATOM 1134 C C . ALA A 1 146 ? -13.773 -1.756 8.117 1 97.12 146 ALA A C 1
ATOM 1136 O O . ALA A 1 146 ? -14.859 -1.55 8.664 1 97.12 146 ALA A O 1
ATOM 1137 N N . GLY A 1 147 ? -12.977 -0.818 7.551 1 95.25 147 GLY A N 1
ATOM 1138 C CA . 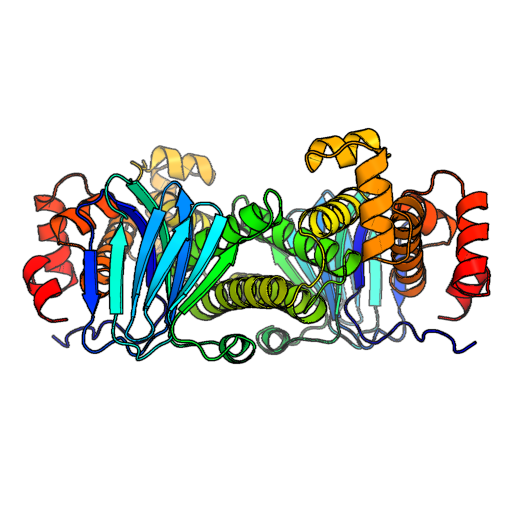GLY A 1 147 ? -13.445 0.559 7.531 1 95.25 147 GLY A CA 1
ATOM 1139 C C . GLY A 1 147 ? -14.727 0.743 6.746 1 95.25 147 GLY A C 1
ATOM 1140 O O . GLY A 1 147 ? -15.633 1.463 7.184 1 95.25 147 GLY A O 1
ATOM 1141 N N . GLN A 1 148 ? -14.836 0.114 5.625 1 94.19 148 GLN A N 1
ATOM 1142 C CA . GLN A 1 148 ? -16.031 0.2 4.789 1 94.19 148 GLN A CA 1
ATOM 1143 C C . GLN A 1 148 ? -17.234 -0.426 5.484 1 94.19 148 GLN A C 1
ATOM 1145 O O . GLN A 1 148 ? -18.344 0.112 5.422 1 94.19 148 GLN A O 1
ATOM 1150 N N . LEU A 1 149 ? -17.016 -1.531 6.117 1 94.06 149 LEU A N 1
ATOM 1151 C CA . LEU A 1 149 ? -18.094 -2.242 6.789 1 94.06 149 LEU A CA 1
ATOM 1152 C C . LEU A 1 149 ? -18.562 -1.477 8.023 1 94.06 149 LEU A C 1
ATOM 1154 O O . LEU A 1 149 ? -19.734 -1.572 8.406 1 94.06 149 LEU A O 1
ATOM 1158 N N . ALA A 1 150 ? -17.703 -0.684 8.562 1 91.06 150 ALA A N 1
ATOM 1159 C CA . ALA A 1 150 ? -18.016 0.077 9.773 1 91.06 150 ALA A CA 1
ATOM 1160 C C . ALA A 1 150 ? -18.609 1.44 9.422 1 91.06 150 ALA A C 1
ATOM 1162 O O . ALA A 1 150 ? -19.203 2.098 10.273 1 91.06 150 ALA A O 1
ATOM 1163 N N . ASP A 1 151 ? -18.422 1.931 8.141 1 85.25 151 ASP A N 1
ATOM 1164 C CA . ASP A 1 151 ? -18.828 3.271 7.719 1 85.25 151 ASP A CA 1
ATOM 1165 C C . ASP A 1 151 ? -20.344 3.408 7.688 1 85.25 151 ASP A C 1
ATOM 1167 O O . ASP A 1 151 ? -21.016 2.664 6.977 1 85.25 151 ASP A O 1
ATOM 1171 N N . ARG A 1 152 ? -20.844 4.359 8.359 1 83.94 152 ARG A N 1
ATOM 1172 C CA . ARG A 1 152 ? -22.281 4.566 8.477 1 83.94 152 ARG A CA 1
ATOM 1173 C C . ARG A 1 152 ? -22.75 5.715 7.586 1 83.94 152 ARG A C 1
ATOM 1175 O O . ARG A 1 152 ? -23.953 5.973 7.469 1 83.94 152 ARG A O 1
ATOM 1182 N N . LEU A 1 153 ? -21.844 6.406 6.922 1 89.38 153 LEU A N 1
ATOM 1183 C CA . LEU A 1 153 ? -22.188 7.527 6.055 1 89.38 153 LEU A CA 1
ATOM 1184 C C . LEU A 1 153 ? -22.672 7.031 4.695 1 89.38 153 LEU A C 1
ATOM 1186 O O . LEU A 1 153 ? -22.281 5.953 4.246 1 89.38 153 LEU A O 1
ATOM 1190 N N . ASP A 1 154 ? -23.578 7.918 4.098 1 92.12 154 ASP A N 1
ATOM 1191 C CA . ASP A 1 154 ? -23.891 7.711 2.688 1 92.12 154 ASP A CA 1
ATOM 1192 C C . ASP A 1 154 ? -22.609 7.641 1.846 1 92.12 154 ASP A C 1
ATOM 1194 O O . ASP A 1 154 ? -21.719 8.477 1.997 1 92.12 154 ASP A O 1
ATOM 1198 N N . PRO A 1 155 ? -22.516 6.59 0.98 1 88.25 155 PRO A N 1
ATOM 1199 C CA . PRO A 1 155 ? -21.297 6.406 0.184 1 88.25 155 PRO A CA 1
ATOM 1200 C C . PRO A 1 155 ? -20.938 7.652 -0.621 1 88.25 155 PRO A C 1
ATOM 1202 O O . PRO A 1 155 ? -19.75 7.906 -0.865 1 88.25 155 PRO A O 1
ATOM 1205 N N . ARG A 1 156 ? -21.922 8.359 -1.014 1 92.38 156 ARG A N 1
ATOM 1206 C CA . ARG A 1 156 ? -21.656 9.578 -1.771 1 92.38 156 ARG A CA 1
ATOM 1207 C C . ARG A 1 156 ? -21.016 10.648 -0.89 1 92.38 156 ARG A C 1
ATOM 1209 O O . ARG A 1 156 ? -20.141 11.391 -1.343 1 92.38 156 ARG A O 1
ATOM 1216 N N . VAL A 1 157 ? -21.422 10.695 0.357 1 94.06 157 VAL A N 1
ATOM 1217 C CA . VAL A 1 157 ? -20.859 11.641 1.312 1 94.06 157 VAL A CA 1
ATOM 1218 C C . VAL A 1 157 ? -19.422 11.234 1.645 1 94.06 157 VAL A C 1
ATOM 1220 O O . VAL A 1 157 ? -18.516 12.078 1.647 1 94.06 157 VAL A O 1
ATOM 1223 N N . SER A 1 158 ? -19.234 9.953 1.814 1 92.44 158 SER A N 1
ATOM 1224 C CA . SER A 1 158 ? -17.891 9.445 2.076 1 92.44 158 SER A CA 1
ATOM 1225 C C . SER A 1 158 ? -16.953 9.75 0.917 1 92.44 158 SER A C 1
ATOM 1227 O O . SER A 1 158 ? -15.797 10.117 1.131 1 92.44 158 SER A O 1
ATOM 1229 N N . ARG A 1 159 ? -17.422 9.594 -0.251 1 91.62 159 ARG A N 1
ATOM 1230 C CA . ARG A 1 159 ? -16.625 9.883 -1.44 1 91.62 159 ARG A CA 1
ATOM 1231 C C . ARG A 1 159 ? -16.25 11.359 -1.497 1 91.62 159 ARG A C 1
ATOM 1233 O O . ARG A 1 159 ? -15.109 11.695 -1.827 1 91.62 159 ARG A O 1
ATOM 1240 N N . VAL A 1 160 ? -17.156 12.195 -1.171 1 94.19 160 VAL A N 1
ATOM 1241 C CA . VAL A 1 160 ? -16.875 13.625 -1.188 1 94.19 160 VAL A CA 1
ATOM 1242 C C . VAL A 1 160 ? -15.805 13.961 -0.16 1 94.19 160 VAL A C 1
ATOM 1244 O O . VAL A 1 160 ? -14.883 14.727 -0.448 1 94.19 160 VAL A O 1
ATOM 1247 N N . ILE A 1 161 ? -15.891 13.383 0.997 1 94.19 161 ILE A N 1
ATOM 1248 C CA . ILE A 1 161 ? -14.906 13.617 2.049 1 94.19 161 ILE A CA 1
ATOM 1249 C C . ILE A 1 161 ? -13.516 13.227 1.556 1 94.19 161 ILE A C 1
ATOM 1251 O O . ILE A 1 161 ? -12.547 13.961 1.767 1 94.19 161 ILE A O 1
ATOM 1255 N N . ARG A 1 162 ? -13.414 12.188 0.856 1 91.44 162 ARG A N 1
ATOM 1256 C CA . ARG A 1 162 ? -12.141 11.727 0.327 1 91.44 162 ARG A CA 1
ATOM 1257 C C . ARG A 1 162 ? -11.641 12.641 -0.782 1 91.44 162 ARG A C 1
ATOM 1259 O O . ARG A 1 162 ? -10.438 12.875 -0.909 1 91.44 162 ARG A O 1
ATOM 1266 N N . LEU A 1 163 ? -12.5 13.102 -1.587 1 92.25 163 LEU A N 1
ATOM 1267 C CA . LEU A 1 163 ? -12.133 14.047 -2.635 1 92.25 163 LEU A CA 1
ATOM 1268 C C . LEU A 1 163 ? -11.578 15.336 -2.033 1 92.25 163 LEU A C 1
ATOM 1270 O O . LEU A 1 163 ? -10.586 15.883 -2.523 1 92.25 163 LEU A O 1
ATOM 1274 N N . LEU A 1 164 ? -12.258 15.766 -0.982 1 94.12 164 LEU A N 1
ATOM 1275 C CA . LEU A 1 164 ? -11.789 16.969 -0.293 1 94.12 164 LEU A CA 1
ATOM 1276 C C . LEU A 1 164 ? -10.367 16.781 0.229 1 94.12 164 LEU A C 1
ATOM 1278 O O . LEU A 1 164 ? -9.516 17.656 0.062 1 94.12 164 LEU A O 1
ATOM 1282 N N . SER A 1 165 ? -10.109 15.641 0.796 1 92.19 165 SER A N 1
ATOM 1283 C CA . SER A 1 165 ? -8.789 15.336 1.344 1 92.19 165 SER A CA 1
ATOM 1284 C C . SER A 1 165 ? -7.73 15.32 0.249 1 92.19 165 SER A C 1
ATOM 1286 O O . SER A 1 165 ? -6.645 15.883 0.421 1 92.19 165 SER A O 1
ATOM 1288 N N . ALA A 1 166 ? -8.086 14.711 -0.834 1 88.38 166 ALA A N 1
ATOM 1289 C CA . ALA A 1 166 ? -7.137 14.516 -1.93 1 88.38 166 ALA A CA 1
ATOM 1290 C C . ALA A 1 166 ? -6.836 15.828 -2.639 1 88.38 166 ALA A C 1
ATOM 1292 O O . ALA A 1 166 ? -5.746 16.016 -3.184 1 88.38 166 ALA A O 1
ATOM 1293 N N . HIS A 1 167 ? -7.754 16.766 -2.594 1 90.06 167 HIS A N 1
ATOM 1294 C CA . HIS A 1 167 ? -7.633 18 -3.359 1 90.06 167 HIS A CA 1
ATOM 1295 C C . HIS A 1 167 ? -7.738 19.219 -2.453 1 90.06 167 HIS A C 1
ATOM 1297 O O . HIS A 1 167 ? -8.305 20.234 -2.85 1 90.06 167 HIS A O 1
ATOM 1303 N N . MET A 1 168 ? -7.266 19.047 -1.323 1 89.25 168 MET A N 1
ATOM 1304 C CA . MET A 1 168 ? -7.48 20.047 -0.287 1 89.25 168 MET A CA 1
ATOM 1305 C C . MET A 1 168 ? -6.863 21.375 -0.69 1 89.25 168 MET A C 1
ATOM 1307 O O . MET A 1 168 ? -7.332 22.438 -0.267 1 89.25 168 MET A O 1
ATOM 1311 N N . GLN A 1 169 ? -5.844 21.375 -1.512 1 90.12 169 GLN A N 1
ATOM 1312 C CA . GLN A 1 169 ? -5.125 22.594 -1.86 1 90.12 169 GLN A CA 1
ATOM 1313 C C . GLN A 1 169 ? -5.742 23.266 -3.084 1 90.12 169 GLN A C 1
ATOM 1315 O O . GLN A 1 169 ? -5.402 24.406 -3.412 1 90.12 169 GLN A O 1
ATOM 1320 N N . GLU A 1 170 ? -6.629 22.562 -3.771 1 88.31 170 GLU A N 1
ATOM 1321 C CA . GLU A 1 170 ? -7.242 23.047 -5.008 1 88.31 170 GLU A CA 1
ATOM 1322 C C . GLU A 1 170 ? -8.586 23.719 -4.734 1 88.31 170 GLU A C 1
ATOM 1324 O O . GLU A 1 170 ? -9.211 23.469 -3.707 1 88.31 170 GLU A O 1
ATOM 1329 N N . PRO A 1 171 ? -8.883 24.656 -5.664 1 87.06 171 PRO A N 1
ATOM 1330 C CA . PRO A 1 171 ? -10.242 25.188 -5.547 1 87.06 171 PRO A CA 1
ATOM 1331 C C . PRO A 1 171 ? -11.312 24.188 -5.953 1 87.06 171 PRO A C 1
ATOM 1333 O O . PRO A 1 171 ? -11.281 23.656 -7.066 1 87.06 171 PRO A O 1
ATOM 1336 N N . LEU A 1 172 ? -12.102 23.719 -5.035 1 88.88 172 LEU A N 1
ATOM 1337 C CA . LEU A 1 172 ? -13.188 22.781 -5.309 1 88.88 172 LEU A CA 1
ATOM 1338 C C . LEU A 1 172 ? -14.539 23.484 -5.207 1 88.88 172 LEU A C 1
ATOM 1340 O O . LEU A 1 172 ? -14.758 24.297 -4.305 1 88.88 172 LEU A O 1
ATOM 1344 N N . THR A 1 173 ? -15.375 23.234 -6.281 1 93.44 173 THR A N 1
ATOM 1345 C CA . THR A 1 173 ? -16.734 23.766 -6.23 1 93.44 173 THR A CA 1
ATOM 1346 C C . THR A 1 173 ? -17.734 22.672 -5.902 1 93.44 173 THR A C 1
ATOM 1348 O O . THR A 1 173 ? -17.484 21.5 -6.172 1 93.44 173 THR A O 1
ATOM 1351 N N . ILE A 1 174 ? -18.812 23.109 -5.344 1 95.56 174 ILE A N 1
ATOM 1352 C CA . ILE A 1 174 ? -19.875 22.172 -5.016 1 95.56 174 ILE A CA 1
ATOM 1353 C C . ILE A 1 174 ? -20.391 21.516 -6.293 1 95.56 174 ILE A C 1
ATOM 1355 O O . ILE A 1 174 ? -20.734 20.328 -6.293 1 95.56 174 ILE A O 1
ATOM 1359 N N . GLU A 1 175 ? -20.328 22.25 -7.387 1 96.12 175 GLU A N 1
ATOM 1360 C CA . GLU A 1 175 ? -20.781 21.75 -8.68 1 96.12 175 GLU A CA 1
ATOM 1361 C C . GLU A 1 175 ? -19.922 20.578 -9.148 1 96.12 175 GLU A C 1
ATOM 1363 O O . GLU A 1 175 ? -20.438 19.562 -9.586 1 96.12 175 GLU A O 1
ATOM 1368 N N . GLU A 1 176 ? -18.656 20.766 -9.055 1 95.25 176 GLU A N 1
ATOM 1369 C CA . GLU A 1 176 ? -17.719 19.719 -9.477 1 95.25 176 GLU A CA 1
ATOM 1370 C C . GLU A 1 176 ? -17.859 18.469 -8.609 1 95.25 176 GLU A C 1
ATOM 1372 O O . GLU A 1 176 ? -17.891 17.359 -9.133 1 95.25 176 GLU A O 1
ATOM 1377 N N . LEU A 1 177 ? -17.984 18.703 -7.309 1 96.12 177 LEU A N 1
ATOM 1378 C CA . LEU A 1 177 ? -18.125 17.594 -6.383 1 96.12 177 LEU A CA 1
ATOM 1379 C C . LEU A 1 177 ? -19.438 16.828 -6.633 1 96.12 177 LEU A C 1
ATOM 1381 O O . LEU A 1 177 ? -19.453 15.602 -6.633 1 96.12 177 LEU A O 1
ATOM 1385 N N . ALA A 1 178 ? -20.516 17.578 -6.824 1 97.06 178 ALA A N 1
ATOM 1386 C CA . ALA A 1 178 ? -21.828 16.984 -7.078 1 97.06 178 ALA A CA 1
ATOM 1387 C C . ALA A 1 178 ? -21.812 16.125 -8.344 1 97.06 178 ALA A C 1
ATOM 1389 O O . ALA A 1 178 ? -22.359 15.023 -8.367 1 97.06 178 ALA A O 1
ATOM 1390 N N . ALA A 1 179 ? -21.141 16.625 -9.359 1 95.75 179 ALA A N 1
ATOM 1391 C CA . ALA A 1 179 ? -21.031 15.898 -10.617 1 95.75 179 ALA A CA 1
ATOM 1392 C C . ALA A 1 179 ? -20.297 14.578 -10.43 1 95.75 179 ALA A C 1
ATOM 1394 O O . ALA A 1 179 ? -20.656 13.562 -11.031 1 95.75 179 ALA A O 1
ATOM 1395 N N . ARG A 1 180 ? -19.359 14.57 -9.531 1 92.44 180 ARG A N 1
ATOM 1396 C CA . ARG A 1 180 ? -18.531 13.391 -9.305 1 92.44 180 ARG A CA 1
ATOM 1397 C C . ARG A 1 180 ? -19.297 12.305 -8.57 1 92.44 180 ARG A C 1
ATOM 1399 O O . ARG A 1 180 ? -18.906 11.133 -8.594 1 92.44 180 ARG A O 1
ATOM 1406 N N . VAL A 1 181 ? -20.344 12.719 -7.879 1 93.94 181 VAL A N 1
ATOM 1407 C CA . VAL A 1 181 ? -21.062 11.719 -7.102 1 93.94 181 VAL A CA 1
ATOM 1408 C C . VAL A 1 181 ? -22.484 11.547 -7.645 1 93.94 181 VAL A C 1
ATOM 1410 O O . VAL A 1 181 ? -23.312 10.898 -7.016 1 93.94 181 VAL A O 1
ATOM 1413 N N . GLY A 1 182 ? -22.797 12.18 -8.727 1 94.75 182 GLY A N 1
ATOM 1414 C CA . GLY A 1 182 ? -24.047 11.992 -9.43 1 94.75 182 GLY A CA 1
ATOM 1415 C C . GLY A 1 182 ? -25.219 12.648 -8.742 1 94.75 182 GLY A C 1
ATOM 1416 O O . GLY A 1 182 ? -26.328 12.086 -8.711 1 94.75 182 GLY A O 1
ATOM 1417 N N . LEU A 1 183 ? -25.031 13.812 -8.109 1 97.06 183 LEU A N 1
ATOM 1418 C CA . LEU A 1 183 ? -26.094 14.57 -7.457 1 97.06 183 LEU A CA 1
ATOM 1419 C C . LEU A 1 183 ? -26.125 16.016 -7.961 1 97.06 183 LEU A C 1
ATOM 1421 O O . LEU A 1 183 ? -25.188 16.469 -8.617 1 97.06 183 LEU A O 1
ATOM 1425 N N . SER A 1 184 ? -27.234 16.609 -7.703 1 97.5 184 SER A N 1
ATOM 1426 C CA . SER A 1 184 ? -27.25 18.062 -7.871 1 97.5 184 SER A CA 1
ATOM 1427 C C . SER A 1 184 ? -26.531 18.75 -6.723 1 97.5 184 SER A C 1
ATOM 1429 O O . SER A 1 184 ? -26.422 18.203 -5.629 1 97.5 184 SER A O 1
ATOM 1431 N N . PRO A 1 185 ? -26.062 19.953 -7.02 1 97.69 185 PRO A N 1
ATOM 1432 C CA . PRO A 1 185 ? -25.391 20.703 -5.949 1 97.69 185 PRO A CA 1
ATOM 1433 C C . PRO A 1 185 ? -26.25 20.875 -4.707 1 97.69 185 PRO A C 1
ATOM 1435 O O . PRO A 1 185 ? -25.781 20.703 -3.584 1 97.69 185 PRO A O 1
ATOM 1438 N N . SER A 1 186 ? -27.484 21.109 -4.898 1 97.88 186 SER A N 1
ATOM 1439 C CA . SER A 1 186 ? -28.406 21.312 -3.783 1 97.88 186 SER A CA 1
ATOM 1440 C C . SER A 1 186 ? -28.594 20.016 -2.992 1 97.88 186 SER A C 1
ATOM 1442 O O . SER A 1 186 ? -28.531 20.031 -1.761 1 97.88 186 SER A O 1
ATOM 1444 N N . ARG A 1 187 ? -28.812 18.969 -3.635 1 97.88 187 ARG A N 1
ATOM 1445 C CA . ARG A 1 187 ? -29.016 17.688 -2.98 1 97.88 187 ARG A CA 1
ATOM 1446 C C . ARG A 1 187 ? -27.766 17.234 -2.234 1 97.88 187 ARG A C 1
ATOM 1448 O O . ARG A 1 187 ? -27.844 16.703 -1.128 1 97.88 187 ARG A O 1
ATOM 1455 N N . LEU A 1 188 ? -26.609 17.453 -2.877 1 97.94 188 LEU A N 1
ATOM 1456 C CA . LEU A 1 188 ? -25.359 17.094 -2.219 1 97.94 188 LEU A CA 1
ATOM 1457 C C . LEU A 1 188 ? -25.172 17.891 -0.938 1 97.94 188 LEU A C 1
ATOM 1459 O O . LEU A 1 188 ? -24.812 17.328 0.103 1 97.94 188 LEU A O 1
ATOM 1463 N N . SER A 1 189 ? -25.359 19.172 -1.04 1 97.88 189 SER A N 1
ATOM 1464 C CA . SER A 1 189 ? -25.188 20.031 0.124 1 97.88 189 SER A CA 1
ATOM 1465 C C . SER A 1 189 ? -26.078 19.594 1.275 1 97.88 189 SER A C 1
ATOM 1467 O O . SER A 1 189 ? -25.641 19.516 2.422 1 97.88 189 SER A O 1
ATOM 1469 N N . HIS A 1 190 ? -27.25 19.25 0.971 1 97.75 190 HIS A N 1
ATOM 1470 C CA . HIS A 1 190 ? -28.219 18.844 1.981 1 97.75 190 HIS A CA 1
ATOM 1471 C C . HIS A 1 190 ? -27.844 17.484 2.586 1 97.75 190 HIS A C 1
ATOM 1473 O O . HIS A 1 190 ? -27.797 17.344 3.809 1 97.75 190 HIS A O 1
ATOM 1479 N N . LEU A 1 191 ? -27.578 16.625 1.76 1 97.44 191 LEU A N 1
ATOM 1480 C CA . LEU A 1 191 ? -27.234 15.281 2.191 1 97.44 191 LEU A CA 1
ATOM 1481 C C . LEU A 1 191 ? -25.969 15.297 3.055 1 97.44 191 LEU A C 1
ATOM 1483 O O . LEU A 1 191 ? -25.922 14.633 4.09 1 97.44 191 LEU A O 1
ATOM 1487 N N . PHE A 1 192 ? -25.031 16.078 2.635 1 97.69 192 PHE A N 1
ATOM 1488 C CA . PHE A 1 192 ? -23.766 16.156 3.342 1 97.69 192 PHE A CA 1
ATOM 1489 C C . PHE A 1 192 ? -23.953 16.719 4.746 1 97.69 192 PHE A C 1
ATOM 1491 O O . PHE A 1 192 ? -23.469 16.141 5.723 1 97.69 192 PHE A O 1
ATOM 1498 N N . LYS A 1 193 ? -24.625 17.719 4.848 1 97.12 193 LYS A N 1
ATOM 1499 C CA . LYS A 1 193 ? -24.875 18.359 6.141 1 97.12 193 LYS A CA 1
ATOM 1500 C C . LYS A 1 193 ? -25.703 17.438 7.043 1 97.12 193 LYS A C 1
ATOM 1502 O O . LYS A 1 193 ? -25.438 17.359 8.242 1 97.12 193 LYS A O 1
ATOM 1507 N N . ALA A 1 194 ? -26.609 16.797 6.457 1 97 194 ALA A N 1
ATOM 1508 C CA . ALA A 1 194 ? -27.453 15.891 7.219 1 97 194 ALA A CA 1
ATOM 1509 C C . ALA A 1 194 ? -26.641 14.75 7.816 1 97 194 ALA A C 1
ATOM 1511 O O . ALA A 1 194 ? -26.891 14.312 8.938 1 97 194 ALA A O 1
ATOM 1512 N N . GLU A 1 195 ? -25.641 14.352 7.055 1 94.62 195 GLU A N 1
ATOM 1513 C CA . GLU A 1 195 ? -24.875 13.172 7.441 1 94.62 195 GLU A CA 1
ATOM 1514 C C . GLU A 1 195 ? -23.719 13.547 8.359 1 94.62 195 GLU A C 1
ATOM 1516 O O . GLU A 1 195 ? -23.312 12.766 9.219 1 94.62 195 GLU A O 1
ATOM 1521 N N . THR A 1 196 ? -23.141 14.742 8.18 1 94.25 196 THR A N 1
ATOM 1522 C CA . THR A 1 196 ? -21.891 15.047 8.859 1 94.25 196 THR A CA 1
ATOM 1523 C C . THR A 1 196 ? -22.094 16.125 9.922 1 94.25 196 THR A C 1
ATOM 1525 O O . THR A 1 196 ? -21.25 16.328 10.789 1 94.25 196 THR A O 1
ATOM 1528 N N . GLY A 1 197 ? -23.156 16.812 9.82 1 96.44 197 GLY A N 1
ATOM 1529 C CA . GLY A 1 197 ? -23.438 17.906 10.727 1 96.44 197 GLY A CA 1
ATOM 1530 C C . GLY A 1 197 ? -22.75 19.203 10.336 1 96.44 197 GLY A C 1
ATOM 1531 O O . GLY A 1 197 ? -22.938 20.234 10.984 1 96.44 197 GLY A O 1
ATOM 1532 N N . ARG A 1 198 ? -21.984 19.203 9.242 1 96.38 198 ARG A N 1
ATOM 1533 C CA . ARG A 1 198 ? -21.25 20.359 8.758 1 96.38 198 ARG A CA 1
ATOM 1534 C C . ARG A 1 198 ? -21.406 20.516 7.254 1 96.38 198 ARG A C 1
ATOM 1536 O O . ARG A 1 198 ? -21.688 19.547 6.547 1 96.38 198 ARG A O 1
ATOM 1543 N N . SER A 1 199 ? -21.25 21.734 6.77 1 97.19 199 SER A N 1
ATOM 1544 C CA . SER A 1 199 ? -21.25 21.953 5.324 1 97.19 199 SER A CA 1
ATOM 1545 C C . SER A 1 199 ? -19.953 21.438 4.699 1 97.19 199 SER A C 1
ATOM 1547 O O . SER A 1 199 ? -18.969 21.188 5.406 1 97.19 199 SER A O 1
ATOM 1549 N N . ILE A 1 200 ? -19.984 21.328 3.412 1 96.94 200 ILE A N 1
ATOM 1550 C CA . ILE A 1 200 ? -18.828 20.859 2.658 1 96.94 200 ILE A CA 1
ATOM 1551 C C . ILE A 1 200 ? -17.656 21.828 2.859 1 96.94 200 ILE A C 1
ATOM 1553 O O . ILE A 1 200 ? -16.531 21.406 3.111 1 96.94 200 ILE A O 1
ATOM 1557 N N . VAL A 1 201 ? -17.984 23.094 2.832 1 95.31 201 VAL A N 1
ATOM 1558 C CA . VAL A 1 201 ? -16.953 24.125 2.963 1 95.31 201 VAL A CA 1
ATOM 1559 C C . VAL A 1 201 ? -16.391 24.125 4.379 1 95.31 201 VAL A C 1
ATOM 1561 O O . VAL A 1 201 ? -15.172 24.234 4.566 1 95.31 201 VAL A O 1
ATOM 1564 N N . GLU A 1 202 ? -17.266 23.969 5.344 1 95.31 202 GLU A N 1
ATOM 1565 C CA . GLU A 1 202 ? -16.812 23.891 6.73 1 95.31 202 GLU A CA 1
ATOM 1566 C C . GLU A 1 202 ? -15.898 22.672 6.938 1 95.31 202 GLU A C 1
ATOM 1568 O O . GLU A 1 202 ? -14.906 22.766 7.66 1 95.31 202 GLU A O 1
ATOM 1573 N N . THR A 1 203 ? -16.297 21.609 6.309 1 95.69 203 THR A N 1
ATOM 1574 C CA . THR A 1 203 ? -15.508 20.375 6.418 1 95.69 203 THR A CA 1
ATOM 1575 C C . THR A 1 203 ? -14.133 20.578 5.785 1 95.69 203 THR A C 1
ATOM 1577 O O . THR A 1 203 ? -13.117 20.203 6.383 1 95.69 203 THR A O 1
ATOM 1580 N N . LEU A 1 204 ? -14.094 21.141 4.621 1 95.81 204 LEU A N 1
ATOM 1581 C CA . LEU A 1 204 ? -12.836 21.406 3.938 1 95.81 204 LEU A CA 1
ATOM 1582 C C . LEU A 1 204 ? -11.945 22.312 4.773 1 95.81 204 LEU A C 1
ATOM 1584 O O . LEU A 1 204 ? -10.766 22.016 4.98 1 95.81 204 LEU A O 1
ATOM 1588 N N . ASN A 1 205 ? -12.523 23.359 5.234 1 95 205 ASN A N 1
ATOM 1589 C CA . ASN A 1 205 ? -11.758 24.297 6.051 1 95 205 ASN A CA 1
ATOM 1590 C C . ASN A 1 205 ? -11.266 23.641 7.336 1 95 205 ASN A C 1
ATOM 1592 O O . ASN A 1 205 ? -10.148 23.906 7.785 1 95 205 ASN A O 1
ATOM 1596 N N . GLY A 1 206 ? -12.109 22.859 7.914 1 95 206 GLY A N 1
ATOM 1597 C CA . GLY A 1 206 ? -11.688 22.125 9.094 1 95 206 GLY A CA 1
ATOM 1598 C C . GLY A 1 206 ? -10.477 21.234 8.844 1 95 206 GLY A C 1
ATOM 1599 O O . GLY A 1 206 ? -9.547 21.219 9.648 1 95 206 GLY A O 1
ATOM 1600 N N . MET A 1 207 ? -10.492 20.516 7.758 1 94.19 207 MET A N 1
ATOM 1601 C CA . MET A 1 207 ? -9.359 19.688 7.363 1 94.19 207 MET A CA 1
ATOM 1602 C C . MET A 1 207 ? -8.094 20.516 7.203 1 94.19 207 MET A C 1
ATOM 1604 O O . MET A 1 207 ? -7.031 20.141 7.691 1 94.19 207 MET A O 1
ATOM 1608 N N . ARG A 1 208 ? -8.289 21.594 6.543 1 95.31 208 ARG A N 1
ATOM 1609 C CA . ARG A 1 208 ? -7.164 22.5 6.297 1 95.31 208 ARG A CA 1
ATOM 1610 C C . ARG A 1 208 ? -6.602 23.047 7.605 1 95.31 208 ARG A C 1
ATOM 1612 O O . ARG A 1 208 ? -5.383 23.062 7.809 1 95.31 208 ARG A O 1
ATOM 1619 N N . LEU A 1 209 ? -7.473 23.453 8.477 1 95.38 209 LEU A N 1
ATOM 1620 C CA . LEU A 1 209 ? -7.051 24.031 9.75 1 95.38 209 LEU A CA 1
ATOM 1621 C C . LEU A 1 209 ? -6.312 23 10.594 1 95.38 209 LEU A C 1
ATOM 1623 O O . LEU A 1 209 ? -5.277 23.297 11.195 1 95.38 209 LEU A O 1
ATOM 1627 N N . GLU A 1 210 ? -6.844 21.828 10.617 1 93.5 210 GLU A N 1
ATOM 1628 C CA . GLU A 1 210 ? -6.203 20.75 11.375 1 93.5 210 GLU A CA 1
ATOM 1629 C C . GLU A 1 210 ? -4.809 20.453 10.836 1 93.5 210 GLU A C 1
ATOM 1631 O O . GLU A 1 210 ? -3.857 20.312 11.609 1 93.5 210 GLU A O 1
ATOM 1636 N N . GLN A 1 211 ? -4.723 20.375 9.586 1 92.69 211 GLN A N 1
ATOM 1637 C CA . GLN A 1 211 ? -3.432 20.109 8.961 1 92.69 211 GLN A CA 1
ATOM 1638 C C . GLN A 1 211 ? -2.451 21.25 9.203 1 92.69 211 GLN A C 1
ATOM 1640 O O . GLN A 1 211 ? -1.27 21.031 9.461 1 92.69 211 GLN A O 1
ATOM 1645 N N . ALA A 1 212 ? -2.945 22.406 9.062 1 94.25 212 ALA A N 1
ATOM 1646 C CA . ALA A 1 212 ? -2.09 23.562 9.305 1 94.25 212 ALA A CA 1
ATOM 1647 C C . ALA A 1 212 ? -1.543 23.562 10.734 1 94.25 212 ALA A C 1
ATOM 1649 O O . ALA A 1 212 ? -0.358 23.828 10.953 1 94.25 212 ALA A O 1
ATOM 1650 N N . ALA A 1 213 ? -2.426 23.281 11.648 1 93.12 213 ALA A N 1
ATOM 1651 C CA . ALA A 1 213 ? -2.014 23.219 13.047 1 93.12 213 ALA A CA 1
ATOM 1652 C C . ALA A 1 213 ? -0.901 22.188 13.242 1 93.12 213 ALA A C 1
ATOM 1654 O O . ALA A 1 213 ? 0.082 22.453 13.938 1 93.12 213 ALA A O 1
ATOM 1655 N N . LEU A 1 214 ? -1.004 21.109 12.617 1 90.31 214 LEU A N 1
ATOM 1656 C CA . LEU A 1 214 ? -0.019 20.031 12.727 1 90.31 214 LEU A CA 1
ATOM 1657 C C . LEU A 1 214 ? 1.307 20.453 12.094 1 90.31 214 LEU A C 1
ATOM 1659 O O . LEU A 1 214 ? 2.373 20.188 12.648 1 90.31 214 LEU A O 1
ATOM 1663 N N . LEU A 1 215 ? 1.207 21.078 10.961 1 91.31 215 LEU A N 1
ATOM 1664 C CA . LEU A 1 215 ? 2.41 21.531 10.273 1 91.31 215 LEU A CA 1
ATOM 1665 C C . LEU A 1 215 ? 3.17 22.547 11.117 1 91.31 215 LEU A C 1
ATOM 1667 O O . LEU A 1 215 ? 4.402 22.531 11.172 1 91.31 215 LEU A O 1
ATOM 1671 N N . MET A 1 216 ? 2.434 23.438 11.758 1 91.25 216 MET A N 1
ATOM 1672 C CA . MET A 1 216 ? 3.055 24.453 12.602 1 91.25 216 MET A CA 1
ATOM 1673 C C . MET A 1 216 ? 3.736 23.828 13.812 1 91.25 216 MET A C 1
ATOM 1675 O O . MET A 1 216 ? 4.855 24.203 14.164 1 91.25 216 MET A O 1
ATOM 1679 N N . LYS A 1 217 ? 3.158 22.844 14.297 1 86.69 217 LYS A N 1
ATOM 1680 C CA . LYS A 1 217 ? 3.646 22.266 15.547 1 86.69 217 LYS A CA 1
ATOM 1681 C C . LYS A 1 217 ? 4.727 21.219 15.289 1 86.69 217 LYS A C 1
ATOM 1683 O O . LYS A 1 217 ? 5.66 21.078 16.078 1 86.69 217 LYS A O 1
ATOM 1688 N N . GLN A 1 218 ? 4.641 20.562 14.18 1 83 218 GLN A N 1
ATOM 1689 C CA . GLN A 1 218 ? 5.461 19.375 14.055 1 83 218 GLN A CA 1
ATOM 1690 C C . GLN A 1 218 ? 6.449 19.5 12.898 1 83 218 GLN A C 1
ATOM 1692 O O . GLN A 1 218 ? 7.406 18.719 12.805 1 83 218 GLN A O 1
ATOM 1697 N N . ALA A 1 219 ? 6.332 20.469 12.07 1 84.5 219 ALA A N 1
ATOM 1698 C CA . ALA A 1 219 ? 7.168 20.5 10.875 1 84.5 219 ALA A CA 1
ATOM 1699 C C . ALA A 1 219 ? 7.844 21.859 10.727 1 84.5 219 ALA A C 1
ATOM 1701 O O . ALA A 1 219 ? 8.32 22.219 9.641 1 84.5 219 ALA A O 1
ATOM 1702 N N . GLY A 1 220 ? 7.766 22.672 11.727 1 82.56 220 GLY A N 1
ATOM 1703 C CA . GLY A 1 220 ? 8.508 23.922 11.758 1 82.56 220 GLY A CA 1
ATOM 1704 C C . GLY A 1 220 ? 7.945 24.984 10.828 1 82.56 220 GLY A C 1
ATOM 1705 O O . GLY A 1 220 ? 8.633 25.953 10.492 1 82.56 220 GLY A O 1
ATOM 1706 N N . ARG A 1 221 ? 6.668 24.828 10.414 1 90.25 221 ARG A N 1
ATOM 1707 C CA . ARG A 1 221 ? 6.055 25.797 9.516 1 90.25 221 ARG A CA 1
ATOM 1708 C C . ARG A 1 221 ? 5.598 27.047 10.281 1 90.25 221 ARG A C 1
ATOM 1710 O O . ARG A 1 221 ? 5.09 26.938 11.398 1 90.25 221 ARG A O 1
ATOM 1717 N N . THR A 1 222 ? 5.828 28.188 9.602 1 92.06 222 THR A N 1
ATOM 1718 C CA . THR A 1 222 ? 5.195 29.406 10.125 1 92.06 222 THR A CA 1
ATOM 1719 C C . THR A 1 222 ? 3.693 29.391 9.844 1 92.06 222 THR A C 1
ATOM 1721 O O . THR A 1 222 ? 3.215 28.594 9.031 1 92.06 222 THR A O 1
ATOM 1724 N N . ALA A 1 223 ? 2.994 30.25 10.516 1 94.44 223 ALA A N 1
ATOM 1725 C CA . ALA A 1 223 ? 1.55 30.344 10.312 1 94.44 223 ALA A CA 1
ATOM 1726 C C . ALA A 1 223 ? 1.219 30.656 8.852 1 94.44 223 ALA A C 1
ATOM 1728 O O . ALA A 1 223 ? 0.311 30.047 8.281 1 94.44 223 ALA A O 1
ATOM 1729 N N . ASN A 1 224 ? 1.984 31.531 8.289 1 94.5 224 ASN A N 1
ATOM 1730 C CA . ASN A 1 224 ? 1.752 31.922 6.898 1 94.5 224 ASN A CA 1
ATOM 1731 C C . ASN A 1 224 ? 2.031 30.75 5.945 1 94.5 224 ASN A C 1
ATOM 1733 O O . ASN A 1 224 ? 1.239 30.484 5.039 1 94.5 224 ASN A O 1
ATOM 1737 N N . GLU A 1 225 ? 3.131 30.125 6.137 1 93.19 225 GLU A N 1
ATOM 1738 C CA . GLU A 1 225 ? 3.484 28.984 5.305 1 93.19 225 GLU A CA 1
ATOM 1739 C C . GLU A 1 225 ? 2.438 27.875 5.414 1 93.19 225 GLU A C 1
ATOM 1741 O O . GLU A 1 225 ? 2.018 27.312 4.402 1 93.19 225 GLU A O 1
ATOM 1746 N N . ALA A 1 226 ? 2.043 27.578 6.66 1 94.69 226 ALA A N 1
ATOM 1747 C CA . ALA A 1 226 ? 1.062 26.516 6.902 1 94.69 226 ALA A CA 1
ATOM 1748 C C . ALA A 1 226 ? -0.263 26.828 6.211 1 94.69 226 ALA A C 1
ATOM 1750 O O . ALA A 1 226 ? -0.878 25.953 5.605 1 94.69 226 ALA A O 1
ATOM 1751 N N . ALA A 1 227 ? -0.684 28.109 6.281 1 95.31 227 ALA A N 1
ATOM 1752 C CA . ALA A 1 227 ? -1.931 28.531 5.645 1 95.31 227 ALA A CA 1
ATOM 1753 C C . ALA A 1 227 ? -1.9 28.266 4.145 1 95.31 227 ALA A C 1
ATOM 1755 O O . ALA A 1 227 ? -2.85 27.703 3.588 1 95.31 227 ALA A O 1
ATOM 1756 N N . TYR A 1 228 ? -0.84 28.562 3.555 1 92.62 228 TYR A N 1
ATOM 1757 C CA . TYR A 1 228 ? -0.692 28.391 2.115 1 92.62 228 TYR A CA 1
ATOM 1758 C C . TYR A 1 228 ? -0.583 26.906 1.758 1 92.62 228 TYR A C 1
ATOM 1760 O O . TYR A 1 228 ? -1.199 26.453 0.792 1 92.62 228 TYR A O 1
ATOM 1768 N N . ASP A 1 229 ? 0.149 26.25 2.576 1 91.44 229 ASP A N 1
ATOM 1769 C CA . ASP A 1 229 ? 0.388 24.828 2.322 1 91.44 229 ASP A CA 1
ATOM 1770 C C . ASP A 1 229 ? -0.924 24.047 2.295 1 91.44 229 ASP A C 1
ATOM 1772 O O . ASP A 1 229 ? -1.043 23.047 1.579 1 91.44 229 ASP A O 1
ATOM 1776 N N . VAL A 1 230 ? -1.855 24.484 3.021 1 94.19 230 VAL A N 1
ATOM 1777 C CA . VAL A 1 230 ? -3.07 23.688 3.16 1 94.19 230 VAL A CA 1
ATOM 1778 C C . VAL A 1 230 ? -4.156 24.234 2.232 1 94.19 230 VAL A C 1
ATOM 1780 O O . VAL A 1 230 ? -5.246 23.672 2.145 1 94.19 230 VAL A O 1
ATOM 1783 N N . GLY A 1 231 ? -3.896 25.406 1.58 1 93.81 231 GLY A N 1
ATOM 1784 C CA . GLY A 1 231 ? -4.77 25.781 0.483 1 93.81 231 GLY A CA 1
ATOM 1785 C C . GLY A 1 231 ? -5.512 27.078 0.741 1 93.81 231 GLY A C 1
ATOM 1786 O O . GLY A 1 231 ? -6.375 27.484 -0.048 1 93.81 231 GLY A O 1
ATOM 1787 N N . PHE A 1 232 ? -5.242 27.766 1.813 1 94.56 232 PHE A N 1
ATOM 1788 C CA . PHE A 1 232 ? -5.867 29.062 2.01 1 94.56 232 PHE A CA 1
ATOM 1789 C C . PHE A 1 232 ? -5.23 30.109 1.101 1 94.56 232 PHE A C 1
ATOM 1791 O O . PHE A 1 232 ? -4.012 30.141 0.925 1 94.56 232 PHE A O 1
ATOM 1798 N N . GLN A 1 233 ? -6.125 30.875 0.558 1 91.44 233 GLN A N 1
ATOM 1799 C CA . GLN A 1 233 ? -5.633 31.922 -0.334 1 91.44 233 GLN A CA 1
ATOM 1800 C C . GLN A 1 233 ? -5.473 33.25 0.407 1 91.44 233 GLN A C 1
ATOM 1802 O O . GLN A 1 233 ? -4.816 34.156 -0.089 1 91.44 233 GLN A O 1
ATOM 1807 N N . SER A 1 234 ? -6.07 33.375 1.531 1 93.69 234 SER A N 1
ATOM 1808 C CA . SER A 1 234 ? -6.004 34.562 2.367 1 93.69 234 SER A CA 1
ATOM 1809 C C . SER A 1 234 ? -5.594 34.219 3.795 1 93.69 234 SER A C 1
ATOM 1811 O O . SER A 1 234 ? -6.297 33.469 4.484 1 93.69 234 SER A O 1
ATOM 1813 N N . TYR A 1 235 ? -4.496 34.844 4.195 1 95.19 235 TYR A N 1
ATOM 1814 C CA . TYR A 1 235 ? -4.039 34.594 5.559 1 95.19 235 TYR A CA 1
ATOM 1815 C C . TYR A 1 235 ? -5.059 35.094 6.574 1 95.19 235 TYR A C 1
ATOM 1817 O O . TYR A 1 235 ? -5.27 34.469 7.613 1 95.19 235 TYR A O 1
ATOM 1825 N N . ASN A 1 236 ? -5.629 36.188 6.238 1 96.12 236 ASN A N 1
ATOM 1826 C CA . ASN A 1 236 ? -6.613 36.75 7.156 1 96.12 236 ASN A CA 1
ATOM 1827 C C . ASN A 1 236 ? -7.797 35.812 7.359 1 96.12 236 ASN A C 1
ATOM 1829 O O . ASN A 1 236 ? -8.266 35.625 8.484 1 96.12 236 ASN A O 1
ATOM 1833 N N . HIS A 1 237 ? -8.219 35.344 6.293 1 96.12 237 HIS A N 1
ATOM 1834 C CA . HIS A 1 237 ? -9.305 34.375 6.379 1 96.12 237 HIS A CA 1
ATOM 1835 C C . HIS A 1 237 ? -8.883 33.125 7.18 1 96.12 237 HIS A C 1
ATOM 1837 O O . HIS A 1 237 ? -9.633 32.656 8.039 1 96.12 237 HIS A O 1
ATOM 1843 N N . PHE A 1 238 ? -7.703 32.656 6.922 1 97 238 PHE A N 1
ATOM 1844 C CA . PHE A 1 238 ? -7.129 31.547 7.664 1 97 238 PHE A CA 1
ATOM 1845 C C . PHE A 1 238 ? -7.062 31.859 9.156 1 97 238 PHE A C 1
ATOM 1847 O O . PHE A 1 238 ? -7.535 31.078 9.977 1 97 238 PHE A O 1
ATOM 1854 N N . ALA A 1 239 ? -6.539 32.938 9.445 1 97 239 ALA A N 1
ATOM 1855 C CA . ALA A 1 239 ? -6.32 33.344 10.836 1 97 239 ALA A CA 1
ATOM 1856 C C . ALA A 1 239 ? -7.641 33.438 11.594 1 97 239 ALA A C 1
ATOM 1858 O O . ALA A 1 239 ? -7.73 33.031 12.75 1 97 239 ALA A O 1
ATOM 1859 N N . ALA A 1 240 ? -8.586 33.969 10.969 1 97.25 240 ALA A N 1
ATOM 1860 C CA . ALA A 1 240 ? -9.898 34.125 11.594 1 97.25 240 ALA A CA 1
ATOM 1861 C C . ALA A 1 240 ? -10.523 32.75 11.891 1 97.25 240 ALA A C 1
ATOM 1863 O O . ALA A 1 240 ? -11.023 32.531 12.992 1 97.25 240 ALA A O 1
ATOM 1864 N N . LEU A 1 241 ? -10.477 31.906 10.953 1 96.69 241 LEU A N 1
ATOM 1865 C CA . LEU A 1 241 ? -11.039 30.578 11.125 1 96.69 241 LEU A CA 1
ATOM 1866 C C . LEU A 1 241 ? -10.25 29.781 12.172 1 96.69 241 LEU A C 1
ATOM 1868 O O . LEU A 1 241 ? -10.82 29 12.93 1 96.69 241 LEU A O 1
ATOM 1872 N N . PHE A 1 242 ? -8.969 29.969 12.141 1 97.12 242 PHE A N 1
ATOM 1873 C CA . PHE A 1 242 ? -8.094 29.297 13.078 1 97.12 242 PHE A CA 1
ATOM 1874 C C . PHE A 1 242 ? -8.422 29.688 14.516 1 97.12 242 PHE A C 1
ATOM 1876 O O . PHE A 1 242 ? -8.547 28.812 15.383 1 97.12 242 PHE A O 1
ATOM 1883 N N . ARG A 1 243 ? -8.648 30.922 14.711 1 96.31 243 ARG A N 1
ATOM 1884 C CA . ARG A 1 243 ? -9 31.422 16.031 1 96.31 243 ARG A CA 1
ATOM 1885 C C . ARG A 1 243 ? -10.336 30.844 16.5 1 96.31 243 ARG A C 1
ATOM 1887 O O . ARG A 1 243 ? -10.484 30.484 17.672 1 96.31 243 ARG A O 1
ATOM 1894 N N . ARG A 1 244 ? -11.211 30.844 15.656 1 95.69 244 ARG A N 1
ATOM 1895 C CA . ARG A 1 244 ? -12.523 30.297 16 1 95.69 244 ARG A CA 1
ATOM 1896 C C . ARG A 1 244 ? -12.414 28.828 16.391 1 95.69 244 ARG A C 1
ATOM 1898 O O . ARG A 1 244 ? -13.078 28.375 17.344 1 95.69 244 ARG A O 1
ATOM 1905 N N . ARG A 1 245 ? -11.547 28.125 15.703 1 94.19 245 ARG A N 1
ATOM 1906 C CA . ARG A 1 245 ? -11.438 26.688 15.898 1 94.19 245 ARG A CA 1
ATOM 1907 C C . ARG A 1 245 ? -10.602 26.359 17.125 1 94.19 245 ARG A C 1
ATOM 1909 O O . ARG A 1 245 ? -10.922 25.438 17.875 1 94.19 245 ARG A O 1
ATOM 1916 N N . PHE A 1 246 ? -9.508 27.078 17.375 1 93.69 246 PHE A N 1
ATOM 1917 C CA . PHE A 1 246 ? -8.516 26.641 18.344 1 93.69 246 PHE A CA 1
ATOM 1918 C C . PHE A 1 246 ? -8.469 27.609 19.531 1 93.69 246 PHE A C 1
ATOM 1920 O O . PHE A 1 246 ? -7.777 27.344 20.516 1 93.69 246 PHE A O 1
ATOM 1927 N N . GLY A 1 247 ? -9.125 28.703 19.438 1 93.75 247 GLY A N 1
ATOM 1928 C CA . GLY A 1 247 ? -9.242 29.641 20.562 1 93.75 247 GLY A CA 1
ATOM 1929 C C . GLY A 1 247 ? -8.078 30.594 20.672 1 93.75 247 GLY A C 1
ATOM 1930 O O . GLY A 1 247 ? -8.039 31.438 21.562 1 93.75 247 GLY A O 1
ATOM 1931 N N . CYS A 1 248 ? -7.145 30.453 19.781 1 93.56 248 CYS A N 1
ATOM 1932 C CA . CYS A 1 248 ? -6.004 31.359 19.734 1 93.56 248 CYS A CA 1
ATOM 1933 C C . CYS A 1 248 ? -5.52 31.547 18.297 1 93.56 248 CYS A C 1
ATOM 1935 O O . CYS A 1 248 ? -5.922 30.812 17.391 1 93.56 248 CYS A O 1
ATOM 1937 N N . GLY A 1 249 ? -4.754 32.531 18.125 1 94.19 249 GLY A N 1
ATOM 1938 C CA . GLY A 1 249 ? -4.219 32.781 16.797 1 94.19 249 GLY A CA 1
ATOM 1939 C C . GLY A 1 249 ? -3.164 31.766 16.391 1 94.19 249 GLY A C 1
ATOM 1940 O O . GLY A 1 249 ? -2.58 31.094 17.234 1 94.19 249 GLY A O 1
ATOM 1941 N N . PRO A 1 250 ? -2.994 31.656 15.023 1 93.69 250 PRO A N 1
ATOM 1942 C CA . PRO A 1 250 ? -2.039 30.656 14.523 1 93.69 250 PRO A CA 1
ATOM 1943 C C . PRO A 1 250 ? -0.635 30.859 15.094 1 93.69 250 PRO A C 1
ATOM 1945 O O . PRO A 1 250 ? 0.024 29.891 15.477 1 93.69 250 PRO A O 1
ATOM 1948 N N . ALA A 1 251 ? -0.195 32.094 15.117 1 90.75 251 ALA A N 1
ATOM 1949 C CA . ALA A 1 251 ? 1.15 32.344 15.617 1 90.75 251 ALA A CA 1
ATOM 1950 C C . ALA A 1 251 ? 1.28 31.969 17.094 1 90.75 251 ALA A C 1
ATOM 1952 O O . ALA A 1 251 ? 2.301 31.422 17.5 1 90.75 251 ALA A O 1
ATOM 1953 N N . GLU A 1 252 ? 0.302 32.312 17.859 1 91.31 252 GLU A N 1
ATOM 1954 C CA . GLU A 1 252 ? 0.274 31.938 19.266 1 91.31 252 GLU A CA 1
ATOM 1955 C C . GLU A 1 252 ? 0.246 30.422 19.438 1 91.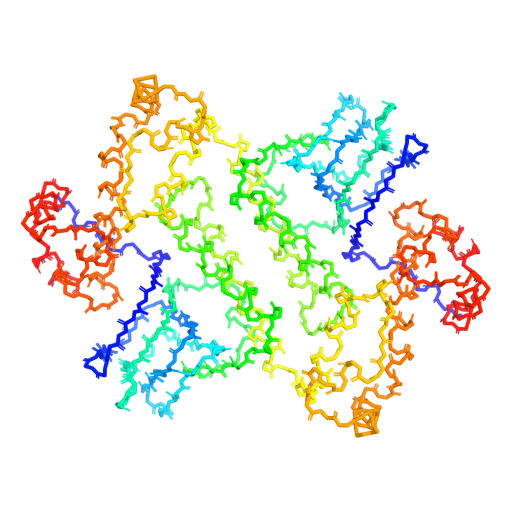31 252 GLU A C 1
ATOM 1957 O O . GLU A 1 252 ? 0.931 29.875 20.312 1 91.31 252 GLU A O 1
ATOM 1962 N N . TYR A 1 253 ? -0.544 29.844 18.625 1 91.06 253 TYR A N 1
ATOM 1963 C CA . TYR A 1 253 ? -0.655 28.391 18.656 1 91.06 253 TYR A CA 1
ATOM 1964 C C . TYR A 1 253 ? 0.704 27.734 18.438 1 91.06 253 TYR A C 1
ATOM 1966 O O . TYR A 1 253 ? 1.058 26.781 19.141 1 91.06 253 TYR A O 1
ATOM 1974 N N . ARG A 1 254 ? 1.438 28.156 17.453 1 88.06 254 ARG A N 1
ATOM 1975 C CA . ARG A 1 254 ? 2.752 27.625 17.125 1 88.06 254 ARG A CA 1
ATOM 1976 C C . ARG A 1 254 ? 3.711 27.75 18.297 1 88.06 254 ARG A C 1
ATOM 1978 O O . ARG A 1 254 ? 4.504 26.844 18.562 1 88.06 254 ARG A O 1
ATOM 1985 N N . ARG A 1 255 ? 3.645 28.828 19.078 1 84 255 ARG A N 1
ATOM 1986 C CA . ARG A 1 255 ? 4.555 29.125 20.172 1 84 255 ARG A CA 1
ATOM 1987 C C . ARG A 1 255 ? 4.27 28.219 21.375 1 84 255 ARG A C 1
ATOM 1989 O O . ARG A 1 255 ? 5.148 27.984 22.203 1 84 255 ARG A O 1
ATOM 1996 N N . GLN A 1 256 ? 3.08 27.797 21.531 1 75.31 256 GLN A N 1
ATOM 1997 C CA . GLN A 1 256 ? 2.703 26.938 22.656 1 75.31 256 GLN A CA 1
ATOM 1998 C C . GLN A 1 256 ? 3.254 25.531 22.484 1 75.31 256 GLN A C 1
ATOM 2000 O O . GLN A 1 256 ? 3.248 24.734 23.422 1 75.31 256 GLN A O 1
ATOM 2005 N N . SER A 1 257 ? 3.873 25.188 21.375 1 61.06 257 SER A N 1
ATOM 2006 C CA . SER A 1 257 ? 4.387 23.828 21.172 1 61.06 257 SER A CA 1
ATOM 2007 C C . SER A 1 257 ? 5.887 23.766 21.422 1 61.06 257 SER A C 1
ATOM 2009 O O . SER A 1 257 ? 6.602 24.75 21.219 1 61.06 257 SER A O 1
ATOM 2011 N N . MET B 1 1 ? -9.688 25.828 28.438 1 23.48 1 MET B N 1
ATOM 2012 C CA . MET B 1 1 ? -9.719 25.391 27.047 1 23.48 1 MET B CA 1
ATOM 2013 C C . MET B 1 1 ? -8.492 24.531 26.719 1 23.48 1 MET B C 1
ATOM 2015 O O . MET B 1 1 ? -7.359 25.016 26.797 1 23.48 1 MET B O 1
ATOM 2019 N N . LYS B 1 2 ? -8.602 23.375 27.125 1 30.91 2 LYS B N 1
ATOM 2020 C CA . LYS B 1 2 ? -7.484 22.453 27.266 1 30.91 2 LYS B CA 1
ATOM 2021 C C . LYS B 1 2 ? -6.676 22.344 25.984 1 30.91 2 LYS B C 1
ATOM 2023 O O . LYS B 1 2 ? -7.242 22.188 24.891 1 30.91 2 LYS B O 1
ATOM 2028 N N . ALA B 1 3 ? -5.574 22.922 25.922 1 35.19 3 ALA B N 1
ATOM 2029 C CA . ALA B 1 3 ? -4.578 22.891 24.859 1 35.19 3 ALA B CA 1
ATOM 2030 C C . ALA B 1 3 ? -4.562 21.516 24.172 1 35.19 3 ALA B C 1
ATOM 2032 O O . ALA B 1 3 ? -4.48 20.484 24.844 1 35.19 3 ALA B O 1
ATOM 2033 N N . ILE B 1 4 ? -5.336 21.25 23.125 1 36.78 4 ILE B N 1
ATOM 2034 C CA . ILE B 1 4 ? -5.215 20.016 22.359 1 36.78 4 ILE B CA 1
ATOM 2035 C C . ILE B 1 4 ? -3.748 19.609 22.266 1 36.78 4 ILE B C 1
ATOM 2037 O O . ILE B 1 4 ? -2.945 20.312 21.641 1 36.78 4 ILE B O 1
ATOM 2041 N N . GLU B 1 5 ? -3.133 19.281 23.266 1 39.12 5 GLU B N 1
ATOM 2042 C CA . GLU B 1 5 ? -1.791 18.703 23.203 1 39.12 5 GLU B CA 1
ATOM 2043 C C . GLU B 1 5 ? -1.562 17.984 21.891 1 39.12 5 GLU B C 1
ATOM 2045 O O . GLU B 1 5 ? -2.385 17.156 21.469 1 39.12 5 GLU B O 1
ATOM 2050 N N . PRO B 1 6 ? -0.977 18.609 20.859 1 44.56 6 PRO B N 1
ATOM 2051 C CA . PRO B 1 6 ? -0.708 17.859 19.625 1 44.56 6 PRO B CA 1
ATOM 2052 C C . PRO B 1 6 ? -0.402 16.375 19.891 1 44.56 6 PRO B C 1
ATOM 2054 O O . PRO B 1 6 ? 0.448 16.062 20.734 1 44.56 6 PRO B O 1
ATOM 2057 N N . SER B 1 7 ? -1.284 15.516 20.016 1 47.47 7 SER B N 1
ATOM 2058 C CA . SER B 1 7 ? -1.356 14.078 20.266 1 47.47 7 SER B CA 1
ATOM 2059 C C . SER B 1 7 ? -0.251 13.336 19.516 1 47.47 7 SER B C 1
ATOM 2061 O O . SER B 1 7 ? 0.258 13.812 18.5 1 47.47 7 SER B O 1
ATOM 2063 N N . SER B 1 8 ? 0.599 12.5 20.25 1 58.19 8 SER B N 1
ATOM 2064 C CA . SER B 1 8 ? 1.507 11.383 20.016 1 58.19 8 SER B CA 1
ATOM 2065 C C . SER B 1 8 ? 1.107 10.594 18.781 1 58.19 8 SER B C 1
ATOM 2067 O O . SER B 1 8 ? 1.622 9.5 18.531 1 58.19 8 SER B O 1
ATOM 2069 N N . GLY B 1 9 ? 0.451 11.258 17.828 1 84.44 9 GLY B N 1
ATOM 2070 C CA . GLY B 1 9 ? -0.046 10.438 16.734 1 84.44 9 GLY B CA 1
ATOM 2071 C C . GLY B 1 9 ? 0.722 10.633 15.438 1 84.44 9 GLY B C 1
ATOM 2072 O O . GLY B 1 9 ? 1.868 11.086 15.453 1 84.44 9 GLY B O 1
ATOM 2073 N N . ILE B 1 10 ? 0.326 10.156 14.328 1 93.38 10 ILE B N 1
ATOM 2074 C CA . ILE B 1 10 ? 0.931 10.219 13.008 1 93.38 10 ILE B CA 1
ATOM 2075 C C . ILE B 1 10 ? 0.64 11.57 12.367 1 93.38 10 ILE B C 1
ATOM 2077 O O . ILE B 1 10 ? -0.514 12.008 12.312 1 93.38 10 ILE B O 1
ATOM 2081 N N . VAL B 1 11 ? 1.701 12.32 12.039 1 93.25 11 VAL B N 1
ATOM 2082 C CA . VAL B 1 11 ? 1.616 13.586 11.312 1 93.25 11 VAL B CA 1
ATOM 2083 C C . VAL B 1 11 ? 2.402 13.492 10.008 1 93.25 11 VAL B C 1
ATOM 2085 O O . VAL B 1 11 ? 3.5 12.93 9.977 1 93.25 11 VAL B O 1
ATOM 2088 N N . THR B 1 12 ? 1.818 13.992 8.945 1 95.75 12 THR B N 1
ATOM 2089 C CA . THR B 1 12 ? 2.453 13.828 7.641 1 95.75 12 THR B CA 1
ATOM 2090 C C . THR B 1 12 ? 2.207 15.062 6.766 1 95.75 12 THR B C 1
ATOM 2092 O O . THR B 1 12 ? 1.378 15.906 7.102 1 95.75 12 THR B O 1
ATOM 2095 N N . GLY B 1 13 ? 3.037 15.148 5.727 1 94.06 13 GLY B N 1
ATOM 2096 C CA . GLY B 1 13 ? 2.891 16.281 4.824 1 94.06 13 GLY B CA 1
ATOM 2097 C C . GLY B 1 13 ? 3.779 16.172 3.596 1 94.06 13 GLY B C 1
ATOM 2098 O O . GLY B 1 13 ? 4.484 15.188 3.414 1 94.06 13 GLY B O 1
ATOM 2099 N N . HIS B 1 14 ? 3.65 17.094 2.709 1 94.31 14 HIS B N 1
ATOM 2100 C CA . HIS B 1 14 ? 4.41 17.266 1.478 1 94.31 14 HIS B CA 1
ATOM 2101 C C . HIS B 1 14 ? 4.957 18.688 1.37 1 94.31 14 HIS B C 1
ATOM 2103 O O . HIS B 1 14 ? 4.195 19.656 1.429 1 94.31 14 HIS B O 1
ATOM 2109 N N . PHE B 1 15 ? 6.332 18.797 1.238 1 94.94 15 PHE B N 1
ATOM 2110 C CA . PHE B 1 15 ? 6.953 20.125 1.197 1 94.94 15 PHE B CA 1
ATOM 2111 C C . PHE B 1 15 ? 7.77 20.297 -0.077 1 94.94 15 PHE B C 1
ATOM 2113 O O . PHE B 1 15 ? 8.281 19.312 -0.632 1 94.94 15 PHE B O 1
ATOM 2120 N N . ARG B 1 16 ? 7.812 21.438 -0.545 1 94.44 16 ARG B N 1
ATOM 2121 C CA . ARG B 1 16 ? 8.773 21.953 -1.523 1 94.44 16 ARG B CA 1
ATOM 2122 C C . ARG B 1 16 ? 9.5 23.172 -0.994 1 94.44 16 ARG B C 1
ATOM 2124 O O . ARG B 1 16 ? 8.914 24.25 -0.886 1 94.44 16 ARG B O 1
ATOM 2131 N N . GLU B 1 17 ? 10.781 22.953 -0.691 1 94.44 17 GLU B N 1
ATOM 2132 C CA . GLU B 1 17 ? 11.461 23.953 0.115 1 94.44 17 GLU B CA 1
ATOM 2133 C C . GLU B 1 17 ? 12.766 24.391 -0.538 1 94.44 17 GLU B C 1
ATOM 2135 O O . GLU B 1 17 ? 13.5 23.562 -1.088 1 94.44 17 GLU B O 1
ATOM 2140 N N . THR B 1 18 ? 12.969 25.672 -0.474 1 94.25 18 THR B N 1
ATOM 2141 C CA . THR B 1 18 ? 14.234 26.219 -0.956 1 94.25 18 THR B CA 1
ATOM 2142 C C . THR B 1 18 ? 15.328 26.047 0.09 1 94.25 18 THR B C 1
ATOM 2144 O O . THR B 1 18 ? 15.086 25.484 1.164 1 94.25 18 THR B O 1
ATOM 2147 N N . GLU B 1 19 ? 16.5 26.547 -0.267 1 94.19 19 GLU B N 1
ATOM 2148 C CA . GLU B 1 19 ? 17.672 26.344 0.571 1 94.19 19 GLU B CA 1
ATOM 2149 C C . GLU B 1 19 ? 17.531 27.047 1.916 1 94.19 19 GLU B C 1
ATOM 2151 O O . GLU B 1 19 ? 18.312 26.797 2.838 1 94.19 19 GLU B O 1
ATOM 2156 N N . THR B 1 20 ? 16.578 27.812 2.137 1 92.56 20 THR B N 1
ATOM 2157 C CA . THR B 1 20 ? 16.391 28.562 3.379 1 92.56 20 THR B CA 1
ATOM 2158 C C . THR B 1 20 ? 15.688 27.688 4.422 1 92.56 20 THR B C 1
ATOM 2160 O O . THR B 1 20 ? 15.648 28.047 5.605 1 92.56 20 THR B O 1
ATOM 2163 N N . TYR B 1 21 ? 15.188 26.562 3.996 1 93.25 21 TYR B N 1
ATOM 2164 C CA . TYR B 1 21 ? 14.453 25.688 4.906 1 93.25 21 TYR B CA 1
ATOM 2165 C C . TYR B 1 21 ? 15.406 24.906 5.797 1 93.25 21 TYR B C 1
ATOM 2167 O O . TYR B 1 21 ? 16.25 24.156 5.305 1 93.25 21 TYR B O 1
ATOM 2175 N N . ALA B 1 22 ? 15.25 25.062 7.094 1 94.5 22 ALA B N 1
ATOM 2176 C CA . ALA B 1 22 ? 16.031 24.328 8.094 1 94.5 22 ALA B CA 1
ATOM 2177 C C . ALA B 1 22 ? 15.258 24.219 9.406 1 94.5 22 ALA B C 1
ATOM 2179 O O . ALA B 1 22 ? 14.594 25.156 9.828 1 94.5 22 ALA B O 1
ATOM 2180 N N . VAL B 1 23 ? 15.281 23.062 9.992 1 93.81 23 VAL B N 1
ATOM 2181 C CA . VAL B 1 23 ? 14.641 22.812 11.273 1 93.81 23 VAL B CA 1
ATOM 2182 C C . VAL B 1 23 ? 15.656 22.219 12.258 1 93.81 23 VAL B C 1
ATOM 2184 O O . VAL B 1 23 ? 16.344 21.25 11.938 1 93.81 23 VAL B O 1
ATOM 2187 N N . ALA B 1 24 ? 15.734 22.844 13.391 1 94.88 24 ALA B N 1
ATOM 2188 C CA . ALA B 1 24 ? 16.641 22.391 14.438 1 94.88 24 ALA B CA 1
ATOM 2189 C C . ALA B 1 24 ? 15.867 21.828 15.633 1 94.88 24 ALA B C 1
ATOM 2191 O O . ALA B 1 24 ? 14.906 22.453 16.094 1 94.88 24 ALA B O 1
ATOM 2192 N N . ARG B 1 25 ? 16.203 20.594 16 1 94.5 25 ARG B N 1
ATOM 2193 C CA . ARG B 1 25 ? 15.641 19.922 17.172 1 94.5 25 ARG B CA 1
ATOM 2194 C C . ARG B 1 25 ? 16.734 19.438 18.109 1 94.5 25 ARG B C 1
ATOM 2196 O O . ARG B 1 25 ? 17.047 18.25 18.172 1 94.5 25 ARG B O 1
ATOM 2203 N N . PRO B 1 26 ? 17.219 20.375 18.922 1 95.69 26 PRO B N 1
ATOM 2204 C CA . PRO B 1 26 ? 18.359 20.031 19.781 1 95.69 26 PRO B CA 1
ATOM 2205 C C . PRO B 1 26 ? 18.016 18.969 20.828 1 95.69 26 PRO B C 1
ATOM 2207 O O . PRO B 1 26 ? 18.906 18.281 21.312 1 95.69 26 PRO B O 1
ATOM 2210 N N . ALA B 1 27 ? 16.766 18.828 21.203 1 94.88 27 ALA B N 1
ATOM 2211 C CA . ALA B 1 27 ? 16.359 17.844 22.203 1 94.88 27 ALA B CA 1
ATOM 2212 C C . ALA B 1 27 ? 15.844 16.562 21.531 1 94.88 27 ALA B C 1
ATOM 2214 O O . ALA B 1 27 ? 15.414 15.633 22.219 1 94.88 27 ALA B O 1
ATOM 2215 N N . GLY B 1 28 ? 15.898 16.531 20.25 1 95.19 28 GLY B N 1
ATOM 2216 C CA . GLY B 1 28 ? 15.266 15.438 19.531 1 95.19 28 GLY B CA 1
ATOM 2217 C C . GLY B 1 28 ? 13.758 15.438 19.656 1 95.19 28 GLY B C 1
ATOM 2218 O O . GLY B 1 28 ? 13.164 16.422 20.094 1 95.19 28 GLY B O 1
ATOM 2219 N N . ARG B 1 29 ? 13.141 14.453 19.125 1 93.94 29 ARG B N 1
ATOM 2220 C CA . ARG B 1 29 ? 11.711 14.219 19.266 1 93.94 29 ARG B CA 1
ATOM 2221 C C . ARG B 1 29 ? 11.43 12.82 19.797 1 93.94 29 ARG B C 1
ATOM 2223 O O . ARG B 1 29 ? 12.234 11.898 19.594 1 93.94 29 ARG B O 1
ATOM 2230 N N . ALA B 1 30 ? 10.297 12.719 20.422 1 92.69 30 ALA B N 1
ATOM 2231 C CA . ALA B 1 30 ? 9.922 11.438 21 1 92.69 30 ALA B CA 1
ATOM 2232 C C . ALA B 1 30 ? 9.461 10.461 19.922 1 92.69 30 ALA B C 1
ATOM 2234 O O . ALA B 1 30 ? 9.352 9.258 20.172 1 92.69 30 ALA B O 1
ATOM 2235 N N . ASP B 1 31 ? 9.227 10.922 18.703 1 95 31 ASP B N 1
ATOM 2236 C CA . ASP B 1 31 ? 8.727 10.086 17.625 1 95 31 ASP B CA 1
ATOM 2237 C C . ASP B 1 31 ? 9.773 9.922 16.531 1 95 31 ASP B C 1
ATOM 2239 O O . ASP B 1 31 ? 10.883 10.453 16.625 1 95 31 ASP B O 1
ATOM 2243 N N . TRP B 1 32 ? 9.477 9.039 15.547 1 96.94 32 TRP B N 1
ATOM 2244 C CA . TRP B 1 32 ? 10.312 8.797 14.375 1 96.94 32 TRP B CA 1
ATOM 2245 C C . TRP B 1 32 ? 9.945 9.75 13.242 1 96.94 32 TRP B C 1
ATOM 2247 O O . TRP B 1 32 ? 8.82 10.242 13.172 1 96.94 32 TRP B O 1
ATOM 2257 N N . LEU B 1 33 ? 10.922 10.016 12.383 1 97.62 33 LEU B N 1
ATOM 2258 C CA . LEU B 1 33 ? 10.672 10.797 11.172 1 97.62 33 LEU B CA 1
ATOM 2259 C C . LEU B 1 33 ? 11.078 10.008 9.93 1 97.62 33 LEU B C 1
ATOM 2261 O O . LEU B 1 33 ? 12.234 9.586 9.805 1 97.62 33 LEU B O 1
ATOM 2265 N N . LEU B 1 34 ? 10.164 9.703 9.062 1 98.62 34 LEU B N 1
ATOM 2266 C CA . LEU B 1 34 ? 10.422 9.094 7.766 1 98.62 34 LEU B CA 1
ATOM 2267 C C . LEU B 1 34 ? 10.227 10.102 6.641 1 98.62 34 LEU B C 1
ATOM 2269 O O . LEU B 1 34 ? 9.227 10.82 6.609 1 98.62 34 LEU B O 1
ATOM 2273 N N . VAL B 1 35 ? 11.211 10.18 5.715 1 98.62 35 VAL B N 1
ATOM 2274 C CA . VAL B 1 35 ? 11.188 11.148 4.625 1 98.62 35 VAL B CA 1
ATOM 2275 C C . VAL B 1 35 ? 11.398 10.43 3.291 1 98.62 35 VAL B C 1
ATOM 2277 O O . VAL B 1 35 ? 12.234 9.531 3.191 1 98.62 35 VAL B O 1
ATOM 2280 N N . TYR B 1 36 ? 10.641 10.773 2.332 1 98.81 36 TYR B N 1
ATOM 2281 C CA . TYR B 1 36 ? 10.844 10.336 0.955 1 98.81 36 TYR B CA 1
ATOM 2282 C C . TYR B 1 36 ? 11.078 11.523 0.032 1 98.81 36 TYR B C 1
ATOM 2284 O O . TYR B 1 36 ? 10.195 12.367 -0.135 1 98.81 36 TYR B O 1
ATOM 2292 N N . THR B 1 37 ? 12.258 11.602 -0.609 1 98.81 37 THR B N 1
ATOM 2293 C CA . THR B 1 37 ? 12.609 12.719 -1.476 1 98.81 37 THR B CA 1
ATOM 2294 C C . THR B 1 37 ? 12.102 12.484 -2.896 1 98.81 37 THR B C 1
ATOM 2296 O O . THR B 1 37 ? 12.477 11.492 -3.535 1 98.81 37 THR B O 1
ATOM 2299 N N . LEU B 1 38 ? 11.258 13.352 -3.338 1 98.44 38 LEU B N 1
ATOM 2300 C CA . LEU B 1 38 ? 10.711 13.289 -4.688 1 98.44 38 LEU B CA 1
ATOM 2301 C C . LEU B 1 38 ? 11.656 13.945 -5.688 1 98.44 38 LEU B C 1
ATOM 2303 O O . LEU B 1 38 ? 11.812 13.461 -6.809 1 98.44 38 LEU B O 1
ATOM 2307 N N . ALA B 1 39 ? 12.242 14.984 -5.328 1 98.5 39 ALA B N 1
ATOM 2308 C CA . ALA B 1 39 ? 13.188 15.734 -6.152 1 98.5 39 ALA B CA 1
ATOM 2309 C C . ALA B 1 39 ? 14.094 16.609 -5.297 1 98.5 39 ALA B C 1
ATOM 2311 O O . ALA B 1 39 ? 13.711 17.031 -4.203 1 98.5 39 ALA B O 1
ATOM 2312 N N . GLY B 1 40 ? 15.297 16.922 -5.848 1 98.38 40 GLY B N 1
ATOM 2313 C CA . GLY B 1 40 ? 16.25 17.734 -5.109 1 98.38 40 GLY B CA 1
ATOM 2314 C C . GLY B 1 40 ? 16.969 16.969 -4.016 1 98.38 40 GLY B C 1
ATOM 2315 O O . GLY B 1 40 ? 17.281 15.797 -4.18 1 98.38 40 GLY B O 1
ATOM 2316 N N . GLU B 1 41 ? 17.328 17.766 -2.986 1 98.56 41 GLU B N 1
ATOM 2317 C CA . GLU B 1 41 ? 18.172 17.141 -1.959 1 98.56 41 GLU B CA 1
ATOM 2318 C C . GLU B 1 41 ? 17.984 17.828 -0.611 1 98.56 41 GLU B C 1
ATOM 2320 O O . GLU B 1 41 ? 17.906 19.062 -0.545 1 98.56 41 GLU B O 1
ATOM 2325 N N . GLY B 1 42 ? 17.891 17 0.401 1 98.5 42 GLY B N 1
ATOM 2326 C CA . GLY B 1 42 ? 17.938 17.484 1.772 1 98.5 42 GLY B CA 1
ATOM 2327 C C . GLY B 1 42 ? 19.141 16.938 2.545 1 98.5 42 GLY B C 1
ATOM 2328 O O . GLY B 1 42 ? 19.844 16.047 2.068 1 98.5 42 GLY B O 1
ATOM 2329 N N . TYR B 1 43 ? 19.406 17.562 3.691 1 98.56 43 TYR B N 1
ATOM 2330 C CA . TYR B 1 43 ? 20.438 17.062 4.59 1 98.56 43 TYR B CA 1
ATOM 2331 C C . TYR B 1 43 ? 19.875 16.812 5.984 1 98.56 43 TYR B C 1
ATOM 2333 O O . TYR B 1 43 ? 18.891 17.422 6.379 1 98.56 43 TYR B O 1
ATOM 2341 N N . PHE B 1 44 ? 20.484 15.922 6.668 1 98.38 44 PHE B N 1
ATOM 2342 C CA . PHE B 1 44 ? 20.25 15.641 8.078 1 98.38 44 PHE B CA 1
ATOM 2343 C C . PHE B 1 44 ? 21.562 15.633 8.859 1 98.38 44 PHE B C 1
ATOM 2345 O O . PHE B 1 44 ? 22.531 14.977 8.461 1 98.38 44 PHE B O 1
ATOM 2352 N N . ARG B 1 45 ? 21.625 16.391 9.914 1 98.56 45 ARG B N 1
ATOM 2353 C CA . ARG B 1 45 ? 22.781 16.438 10.805 1 98.56 45 ARG B CA 1
ATOM 2354 C C . ARG B 1 45 ? 22.422 15.883 12.18 1 98.56 45 ARG B C 1
ATOM 2356 O O . ARG B 1 45 ? 21.484 16.359 12.82 1 98.56 45 ARG B O 1
ATOM 2363 N N . THR B 1 46 ? 23.062 14.883 12.555 1 98.31 46 THR B N 1
ATOM 2364 C CA . THR B 1 46 ? 22.953 14.281 13.883 1 98.31 46 THR B CA 1
ATOM 2365 C C . THR B 1 46 ? 24.328 14.227 14.562 1 98.31 46 THR B C 1
ATOM 2367 O O . THR B 1 46 ? 25.344 14.562 13.953 1 98.31 46 THR B O 1
ATOM 2370 N N . PRO B 1 47 ? 24.359 13.812 15.852 1 98.19 47 PRO B N 1
ATOM 2371 C CA . PRO B 1 47 ? 25.672 13.664 16.516 1 98.19 47 PRO B CA 1
ATOM 2372 C C . PRO B 1 47 ? 26.578 12.68 15.789 1 98.19 47 PRO B C 1
ATOM 2374 O O . PRO B 1 47 ? 27.812 12.82 15.844 1 98.19 47 PRO B O 1
ATOM 2377 N N . GLU B 1 48 ? 26.031 11.758 15.008 1 97.44 48 GLU B N 1
ATOM 2378 C CA . GLU B 1 48 ? 26.828 10.75 14.297 1 97.44 48 GLU B CA 1
ATOM 2379 C C . GLU B 1 48 ? 27.406 11.32 13.008 1 97.44 48 GLU B C 1
ATOM 2381 O O . GLU B 1 48 ? 28.328 10.742 12.422 1 97.44 48 GLU B O 1
ATOM 2386 N N . GLY B 1 49 ? 26.859 12.445 12.539 1 97.44 49 GLY B N 1
ATOM 2387 C CA . GLY B 1 49 ? 27.344 13.055 11.312 1 97.44 49 GLY B CA 1
ATOM 2388 C C . GLY B 1 49 ? 26.25 13.578 10.414 1 97.44 49 GLY B C 1
ATOM 2389 O O . GLY B 1 49 ? 25.094 13.711 10.844 1 97.44 49 GLY B O 1
ATOM 2390 N N . GLU B 1 50 ? 26.719 13.961 9.203 1 98.06 50 GLU B N 1
ATOM 2391 C CA . GLU B 1 50 ? 25.766 14.484 8.234 1 98.06 50 GLU B CA 1
ATOM 2392 C C . GLU B 1 50 ? 25.469 13.461 7.141 1 98.06 50 GLU B C 1
ATOM 2394 O O . GLU B 1 50 ? 26.375 12.781 6.66 1 98.06 50 GLU B O 1
ATOM 2399 N N . LYS B 1 51 ? 24.25 13.32 6.812 1 98.06 51 LYS B N 1
ATOM 2400 C CA . LYS B 1 51 ? 23.812 12.531 5.664 1 98.06 51 LYS B CA 1
ATOM 2401 C C . LYS B 1 51 ? 22.906 13.352 4.746 1 98.06 51 LYS B C 1
ATOM 2403 O O . LYS B 1 51 ? 22.219 14.273 5.199 1 98.06 51 LYS B O 1
ATOM 2408 N N . ARG B 1 52 ? 22.969 12.992 3.541 1 98.38 52 ARG B N 1
ATOM 2409 C CA . ARG B 1 52 ? 22.109 13.633 2.561 1 98.38 52 ARG B CA 1
ATOM 2410 C C . ARG B 1 52 ? 21.125 12.633 1.972 1 98.38 52 ARG B C 1
ATOM 2412 O O . ARG B 1 52 ? 21.344 11.422 2.041 1 98.38 52 ARG B O 1
ATOM 2419 N N . CYS B 1 53 ? 20.016 13.109 1.529 1 98.25 53 CYS B N 1
ATOM 2420 C CA . CYS B 1 53 ? 19.016 12.273 0.87 1 98.25 53 CYS B CA 1
ATOM 2421 C C . CYS B 1 53 ? 18.5 12.945 -0.397 1 98.25 53 CYS B C 1
ATOM 2423 O O . CYS B 1 53 ? 18.094 14.109 -0.369 1 98.25 53 CYS B O 1
ATOM 2425 N N . GLY B 1 54 ? 18.469 12.172 -1.498 1 98.31 54 GLY B N 1
ATOM 2426 C CA . GLY B 1 54 ? 18.047 12.672 -2.797 1 98.31 54 GLY B CA 1
ATOM 2427 C C . GLY B 1 54 ? 16.844 11.93 -3.361 1 98.31 54 GLY B C 1
ATOM 2428 O O . GLY B 1 54 ? 16.266 11.078 -2.688 1 98.31 54 GLY B O 1
ATOM 2429 N N . ALA B 1 55 ? 16.5 12.312 -4.652 1 98.19 55 ALA B N 1
ATOM 2430 C CA . ALA B 1 55 ? 15.32 11.766 -5.316 1 98.19 55 ALA B CA 1
ATOM 2431 C C . ALA B 1 55 ? 15.328 10.234 -5.281 1 98.19 55 ALA B C 1
ATOM 2433 O O . ALA B 1 55 ? 16.328 9.609 -5.625 1 98.19 55 ALA B O 1
ATOM 2434 N N . GLY B 1 56 ? 14.219 9.656 -4.785 1 97.88 56 GLY B N 1
ATOM 2435 C CA . GLY B 1 56 ? 14.055 8.211 -4.777 1 97.88 56 GLY B CA 1
ATOM 2436 C C . GLY B 1 56 ? 14.594 7.555 -3.52 1 97.88 56 GLY B C 1
ATOM 2437 O O . GLY B 1 56 ? 14.594 6.328 -3.402 1 97.88 56 GLY B O 1
ATOM 2438 N N . GLU B 1 57 ? 15.078 8.383 -2.596 1 98.38 57 GLU B N 1
ATOM 2439 C CA . GLU B 1 57 ? 15.656 7.812 -1.38 1 98.38 57 GLU B CA 1
ATOM 2440 C C . GLU B 1 57 ? 14.719 7.996 -0.188 1 98.38 57 GLU B C 1
ATOM 2442 O O . GLU B 1 57 ? 14.07 9.031 -0.059 1 98.38 57 GLU B O 1
ATOM 2447 N N . LEU B 1 58 ? 14.609 6.918 0.639 1 98.62 58 LEU B N 1
ATOM 2448 C CA . LEU B 1 58 ? 13.977 6.965 1.954 1 98.62 58 LEU B CA 1
ATOM 2449 C C . LEU B 1 58 ? 15 7.32 3.031 1 98.62 58 LEU B C 1
ATOM 2451 O O . LEU B 1 58 ? 16.109 6.773 3.045 1 98.62 58 LEU B O 1
ATOM 2455 N N . ALA B 1 59 ? 14.672 8.227 3.896 1 98.75 59 ALA B N 1
ATOM 2456 C CA . ALA B 1 59 ? 15.484 8.57 5.062 1 98.75 59 ALA B CA 1
ATOM 2457 C C . ALA B 1 59 ? 14.688 8.383 6.355 1 98.75 59 ALA B C 1
ATOM 2459 O O . ALA B 1 59 ? 13.523 8.773 6.438 1 98.75 59 ALA B O 1
ATOM 2460 N N . LEU B 1 60 ? 15.25 7.734 7.312 1 98.69 60 LEU B N 1
ATOM 2461 C CA . LEU B 1 60 ? 14.602 7.473 8.594 1 98.69 60 LEU B CA 1
ATOM 2462 C C . LEU B 1 60 ? 15.453 8.008 9.742 1 98.69 60 LEU B C 1
ATOM 2464 O O . LEU B 1 60 ? 16.578 7.566 9.945 1 98.69 60 LEU B O 1
ATOM 2468 N N . LEU B 1 61 ? 14.953 8.945 10.445 1 98.44 61 LEU B N 1
ATOM 2469 C CA . LEU B 1 61 ? 15.594 9.5 11.633 1 98.44 61 LEU B CA 1
ATOM 2470 C C . LEU B 1 61 ? 15.039 8.875 12.906 1 98.44 61 LEU B C 1
ATOM 2472 O O . LEU B 1 61 ? 13.82 8.875 13.117 1 98.44 61 LEU B O 1
ATOM 2476 N N . ARG B 1 62 ? 15.867 8.352 13.703 1 97.81 62 ARG B N 1
ATOM 2477 C CA . ARG B 1 62 ? 15.484 7.652 14.93 1 97.81 62 ARG B CA 1
ATOM 2478 C C . ARG B 1 62 ? 14.922 8.617 15.961 1 97.81 62 ARG B C 1
ATOM 2480 O O . ARG B 1 62 ? 15.375 9.766 16.062 1 97.81 62 ARG B O 1
ATOM 2487 N N . LYS B 1 63 ? 13.977 8.148 16.734 1 96.25 63 LYS B N 1
ATOM 2488 C CA . LYS B 1 63 ? 13.422 8.953 17.812 1 96.25 63 LYS B CA 1
ATOM 2489 C C . LYS B 1 63 ? 14.492 9.273 18.859 1 96.25 63 LYS B C 1
ATOM 2491 O O . LYS B 1 63 ? 15.414 8.492 19.078 1 96.25 63 LYS B O 1
ATOM 2496 N N . GLY B 1 64 ? 14.32 10.422 19.438 1 95.69 64 GLY B N 1
ATOM 2497 C CA . GLY B 1 64 ? 15.164 10.797 20.562 1 95.69 64 GLY B CA 1
ATOM 2498 C C . GLY B 1 64 ? 16.5 11.398 20.141 1 95.69 64 GLY B C 1
ATOM 2499 O O . GLY B 1 64 ? 17.25 11.898 20.969 1 95.69 64 GLY B O 1
ATOM 2500 N N . VAL B 1 65 ? 16.812 11.414 18.859 1 97.88 65 VAL B N 1
ATOM 2501 C CA . VAL B 1 65 ? 18.109 11.859 18.375 1 97.88 65 VAL B CA 1
ATOM 2502 C C . VAL B 1 65 ? 18.094 13.375 18.156 1 97.88 65 VAL B C 1
ATOM 2504 O O . VAL B 1 65 ? 17.281 13.883 17.375 1 97.88 65 VAL B O 1
ATOM 2507 N N . PRO B 1 66 ? 18.984 14.125 18.891 1 98.19 66 PRO B N 1
ATOM 2508 C CA . PRO B 1 66 ? 19.156 15.523 18.5 1 98.19 66 PRO B CA 1
ATOM 2509 C C . PRO B 1 66 ? 19.531 15.68 17.016 1 98.19 66 PRO B C 1
ATOM 2511 O O . PRO B 1 66 ? 20.297 14.883 16.484 1 98.19 66 PRO B O 1
ATOM 2514 N N . HIS B 1 67 ? 18.953 16.672 16.375 1 97.88 67 HIS B N 1
ATOM 2515 C CA . HIS B 1 67 ? 19.219 16.75 14.945 1 97.88 67 HIS B CA 1
ATOM 2516 C C . HIS B 1 67 ? 18.859 18.125 14.391 1 97.88 67 HIS B C 1
ATOM 2518 O O . HIS B 1 67 ? 18.219 18.922 15.078 1 97.88 67 HIS B O 1
ATOM 2524 N N . GLU B 1 68 ? 19.406 18.391 13.258 1 97.44 68 GLU B N 1
ATOM 2525 C CA . GLU B 1 68 ? 19 19.453 12.344 1 97.44 68 GLU B CA 1
ATOM 2526 C C . GLU B 1 68 ? 18.828 18.922 10.922 1 97.44 68 GLU B C 1
ATOM 2528 O O . GLU B 1 68 ? 19.625 18.109 10.461 1 97.44 68 GLU B O 1
ATOM 2533 N N . TYR B 1 69 ? 17.781 19.359 10.289 1 97.12 69 TYR B N 1
ATOM 2534 C CA . TYR B 1 69 ? 17.656 19 8.875 1 97.12 69 TYR B CA 1
ATOM 2535 C C . TYR B 1 69 ? 17.141 20.188 8.055 1 97.12 69 TYR B C 1
ATOM 2537 O O . TYR B 1 69 ? 16.609 21.156 8.609 1 97.12 69 TYR B O 1
ATOM 2545 N N . GLY B 1 70 ? 17.344 20.094 6.762 1 97.31 70 GLY B N 1
ATOM 2546 C CA . GLY B 1 70 ? 16.953 21.156 5.855 1 97.31 70 GLY B CA 1
ATOM 2547 C C . GLY B 1 70 ? 17.297 20.875 4.41 1 97.31 70 GLY B C 1
ATOM 2548 O O . GLY B 1 70 ? 17.719 19.766 4.078 1 97.31 70 GLY B O 1
ATOM 2549 N N . THR B 1 71 ? 17 21.859 3.566 1 97.81 71 THR B N 1
ATOM 2550 C CA . THR B 1 71 ? 17.344 21.766 2.15 1 97.81 71 THR B CA 1
ATOM 2551 C C . THR B 1 71 ? 18.844 22 1.932 1 97.81 71 THR B C 1
ATOM 2553 O O . THR B 1 71 ? 19.406 22.938 2.488 1 97.81 71 THR B O 1
ATOM 2556 N N . SER B 1 72 ? 19.484 21.109 1.164 1 97.94 72 SER B N 1
ATOM 2557 C CA . SER B 1 72 ? 20.906 21.281 0.853 1 97.94 72 SER B CA 1
ATOM 2558 C C . SER B 1 72 ? 21.156 22.594 0.128 1 97.94 72 SER B C 1
ATOM 2560 O O . SER B 1 72 ? 20.297 23.078 -0.618 1 97.94 72 SER B O 1
ATOM 2562 N N . ALA B 1 73 ? 22.375 23.125 0.365 1 96.38 73 ALA B N 1
ATOM 2563 C CA . ALA B 1 73 ? 22.75 24.422 -0.225 1 96.38 73 ALA B CA 1
ATOM 2564 C C . ALA B 1 73 ? 22.594 24.391 -1.743 1 96.38 73 ALA B C 1
ATOM 2566 O O . ALA B 1 73 ? 23.062 23.453 -2.4 1 96.38 73 ALA B O 1
ATOM 2567 N N . GLY B 1 74 ? 21.906 25.406 -2.311 1 96.5 74 GLY B N 1
ATOM 2568 C CA . GLY B 1 74 ? 21.781 25.562 -3.75 1 96.5 74 GLY B CA 1
ATOM 2569 C C . GLY B 1 74 ? 20.703 24.672 -4.348 1 96.5 74 GLY B C 1
ATOM 2570 O O . GLY B 1 74 ? 20.578 24.578 -5.57 1 96.5 74 GLY B O 1
ATOM 2571 N N . GLN B 1 75 ? 19.938 23.984 -3.463 1 97.12 75 GLN B N 1
ATOM 2572 C CA . GLN B 1 75 ? 18.953 23.016 -3.945 1 97.12 75 GLN B CA 1
ATOM 2573 C C . GLN B 1 75 ? 17.531 23.453 -3.574 1 97.12 75 GLN B C 1
ATOM 2575 O O . GLN B 1 75 ? 17.344 24.438 -2.875 1 97.12 75 GLN B O 1
ATOM 2580 N N . THR B 1 76 ? 16.594 22.906 -4.258 1 98.06 76 THR B N 1
ATOM 2581 C CA . THR B 1 76 ? 15.211 22.781 -3.783 1 98.06 76 THR B CA 1
ATOM 2582 C C . THR B 1 76 ? 14.914 21.359 -3.334 1 98.06 76 THR B C 1
ATOM 2584 O O . THR B 1 76 ? 15.375 20.391 -3.957 1 98.06 76 THR B O 1
ATOM 2587 N N . TRP B 1 77 ? 14.242 21.25 -2.26 1 97.81 77 TRP B N 1
ATOM 2588 C CA . TRP B 1 77 ? 13.93 19.922 -1.719 1 97.81 77 TRP B CA 1
ATOM 2589 C C . TRP B 1 77 ? 12.43 19.672 -1.746 1 97.81 77 TRP B C 1
ATOM 2591 O O . TRP B 1 77 ? 11.664 20.328 -1.041 1 97.81 77 TRP B O 1
ATOM 2601 N N . ASN B 1 78 ? 11.961 18.797 -2.67 1 98.44 78 ASN B N 1
ATOM 2602 C CA . ASN B 1 78 ? 10.602 18.297 -2.764 1 98.44 78 ASN B CA 1
ATOM 2603 C C . ASN B 1 78 ? 10.461 16.922 -2.111 1 98.44 78 ASN B C 1
ATOM 2605 O O . ASN B 1 78 ? 11.016 15.938 -2.609 1 98.44 78 ASN B O 1
ATOM 2609 N N . PHE B 1 79 ? 9.766 16.906 -0.929 1 97.69 79 PHE B N 1
ATOM 2610 C CA . PHE B 1 79 ? 9.781 15.664 -0.176 1 97.69 79 PHE B CA 1
ATOM 2611 C C . PHE B 1 79 ? 8.469 15.469 0.58 1 97.69 79 PHE B C 1
ATOM 2613 O O . PHE B 1 79 ? 7.773 16.438 0.88 1 97.69 79 PHE B O 1
ATOM 2620 N N . MET B 1 80 ? 8.141 14.25 0.793 1 97.81 80 MET B N 1
ATOM 2621 C CA . MET B 1 80 ? 7.074 13.852 1.705 1 97.81 80 MET B CA 1
ATOM 2622 C C . MET B 1 80 ? 7.645 13.305 3.008 1 97.81 80 MET B C 1
ATOM 2624 O O . MET B 1 80 ? 8.758 12.766 3.027 1 97.81 80 MET B O 1
ATOM 2628 N N . TRP B 1 81 ? 6.922 13.484 4.098 1 97.62 81 TRP B N 1
ATOM 2629 C CA . TRP B 1 81 ? 7.449 13.133 5.41 1 97.62 81 TRP B CA 1
ATOM 2630 C C . TRP B 1 81 ? 6.332 12.672 6.34 1 97.62 81 TRP B C 1
ATOM 2632 O O . TRP B 1 81 ? 5.16 12.984 6.117 1 97.62 81 TRP B O 1
ATOM 2642 N N . ALA B 1 82 ? 6.672 11.883 7.344 1 97.75 82 ALA B N 1
ATOM 2643 C CA . ALA B 1 82 ? 5.746 11.453 8.383 1 97.75 82 ALA B CA 1
ATOM 2644 C C . ALA B 1 82 ? 6.457 11.312 9.727 1 97.75 82 ALA B C 1
ATOM 2646 O O . ALA B 1 82 ? 7.5 10.664 9.82 1 97.75 82 ALA B O 1
ATOM 2647 N N . HIS B 1 83 ? 5.988 12 10.742 1 96.62 83 HIS B N 1
ATOM 2648 C CA . HIS B 1 83 ? 6.297 11.695 12.133 1 96.62 83 HIS B CA 1
ATOM 2649 C C . HIS B 1 83 ? 5.371 10.609 12.68 1 96.62 83 HIS B C 1
ATOM 2651 O O . HIS B 1 83 ? 4.156 10.656 12.461 1 96.62 83 HIS B O 1
ATOM 2657 N N . PHE B 1 84 ? 5.926 9.641 13.367 1 96.38 84 PHE B N 1
ATOM 2658 C CA . PHE B 1 84 ? 5.102 8.539 13.852 1 96.38 84 PHE B CA 1
ATOM 2659 C C . PHE B 1 84 ? 5.715 7.91 15.102 1 96.38 84 PHE B C 1
ATOM 2661 O O . PHE B 1 84 ? 6.934 7.941 15.281 1 96.38 84 PHE B O 1
ATOM 2668 N N . PRO B 1 85 ? 4.953 7.43 16.125 1 92.12 85 PRO B N 1
ATOM 2669 C CA . PRO B 1 85 ? 5.477 6.895 17.391 1 92.12 85 PRO B CA 1
ATOM 2670 C C . PRO B 1 85 ? 6.355 5.66 17.188 1 92.12 85 PRO B C 1
ATOM 2672 O O . PRO B 1 85 ? 7.188 5.348 18.031 1 92.12 85 PRO B O 1
ATOM 2675 N N . GLY B 1 86 ? 6.32 4.875 16.375 1 90.75 86 GLY B N 1
ATOM 2676 C CA . GLY B 1 86 ? 7.016 3.627 16.094 1 90.75 86 GLY B CA 1
ATOM 2677 C C . GLY B 1 86 ? 6.082 2.494 15.703 1 90.75 86 GLY B C 1
ATOM 2678 O O . GLY B 1 86 ? 4.91 2.49 16.094 1 90.75 86 GLY B O 1
ATOM 2679 N N . VAL B 1 87 ? 6.578 1.598 14.992 1 93.38 87 VAL B N 1
ATOM 2680 C CA . VAL B 1 87 ? 5.906 0.358 14.617 1 93.38 87 VAL B CA 1
ATOM 2681 C C . VAL B 1 87 ? 6.863 -0.819 14.773 1 93.38 87 VAL B C 1
ATOM 2683 O O . VAL B 1 87 ? 8.078 -0.628 14.883 1 93.38 87 VAL B O 1
ATOM 2686 N N . PRO B 1 88 ? 6.344 -2.043 14.82 1 91.25 88 PRO B N 1
ATOM 2687 C CA . PRO B 1 88 ? 7.215 -3.199 15.031 1 91.25 88 PRO B CA 1
ATOM 2688 C C . PRO B 1 88 ? 8.367 -3.264 14.031 1 91.25 88 PRO B C 1
ATOM 2690 O O . PRO B 1 88 ? 9.461 -3.705 14.367 1 91.25 88 PRO B O 1
ATOM 2693 N N . GLU B 1 89 ? 8.203 -2.816 12.883 1 95.75 89 GLU B N 1
ATOM 2694 C CA . GLU B 1 89 ? 9.172 -2.949 11.797 1 95.75 89 GLU B CA 1
ATOM 2695 C C . GLU B 1 89 ? 10.383 -2.041 12.023 1 95.75 89 GLU B C 1
ATOM 2697 O O . GLU B 1 89 ? 11.422 -2.221 11.391 1 95.75 89 GLU B O 1
ATOM 2702 N N . THR B 1 90 ? 10.266 -1.021 12.914 1 94.19 90 THR B N 1
ATOM 2703 C CA . THR B 1 90 ? 11.43 -0.215 13.266 1 94.19 90 THR B CA 1
ATOM 2704 C C . THR B 1 90 ? 12.523 -1.084 13.875 1 94.19 90 THR B C 1
ATOM 2706 O O . THR B 1 90 ? 13.711 -0.774 13.742 1 94.19 90 THR B O 1
ATOM 2709 N N . GLY B 1 91 ? 12.148 -2.193 14.438 1 91.44 91 GLY B N 1
ATOM 2710 C CA . GLY B 1 91 ? 13.086 -3.102 15.07 1 91.44 91 GLY B CA 1
ATOM 2711 C C . GLY B 1 91 ? 13.875 -3.936 14.086 1 91.44 91 GLY B C 1
ATOM 2712 O O . GLY B 1 91 ? 14.867 -4.578 14.453 1 91.44 91 GLY B O 1
ATOM 2713 N N . LEU B 1 92 ? 13.508 -3.975 12.812 1 92.75 92 LEU B N 1
ATOM 2714 C CA . LEU B 1 92 ? 14.18 -4.754 11.781 1 92.75 92 LEU B CA 1
ATOM 2715 C C . LEU B 1 92 ? 15.359 -3.977 11.195 1 92.75 92 LEU B C 1
ATOM 2717 O O . LEU B 1 92 ? 16.156 -4.531 10.438 1 92.75 92 LEU B O 1
ATOM 2721 N N . LEU B 1 93 ? 15.469 -2.654 11.547 1 95.81 93 LEU B N 1
ATOM 2722 C CA . LEU B 1 93 ? 16.438 -1.768 10.906 1 95.81 93 LEU B CA 1
ATOM 2723 C C . LEU B 1 93 ? 17.672 -1.587 11.789 1 95.81 93 LEU B C 1
ATOM 2725 O O . LEU B 1 93 ? 17.594 -1.7 13.008 1 95.81 93 LEU B O 1
ATOM 2729 N N . PRO B 1 94 ? 18.844 -1.334 11.172 1 94 94 PRO B N 1
ATOM 2730 C CA . PRO B 1 94 ? 20.047 -1.071 11.953 1 94 94 PRO B CA 1
ATOM 2731 C C . PRO B 1 94 ? 19.859 0.047 12.977 1 94 94 PRO B C 1
ATOM 2733 O O . PRO B 1 94 ? 19.141 1.012 12.711 1 94 94 PRO B O 1
ATOM 2736 N N . GLU B 1 95 ? 20.547 -0.126 14.117 1 91.81 95 GLU B N 1
ATOM 2737 C CA . GLU B 1 95 ? 20.453 0.853 15.195 1 91.81 95 GLU B CA 1
ATOM 2738 C C . GLU B 1 95 ? 21.406 2.02 14.969 1 91.81 95 GLU B C 1
ATOM 2740 O O . GLU B 1 95 ? 22.422 2.148 15.664 1 91.81 95 GLU B O 1
ATOM 2745 N N . THR B 1 96 ? 21.219 2.811 14.055 1 96.12 96 THR B N 1
ATOM 2746 C CA . THR B 1 96 ? 21.938 4.047 13.766 1 96.12 96 THR B CA 1
ATOM 2747 C C . THR B 1 96 ? 21 5.25 13.852 1 96.12 96 THR B C 1
ATOM 2749 O O . THR B 1 96 ? 19.781 5.09 13.875 1 96.12 96 THR B O 1
ATOM 2752 N N . GLU B 1 97 ? 21.547 6.363 14.062 1 97.75 97 GLU B N 1
ATOM 2753 C CA . GLU B 1 97 ? 20.75 7.566 14.273 1 97.75 97 GLU B CA 1
ATOM 2754 C C . GLU B 1 97 ? 19.906 7.891 13.047 1 97.75 97 GLU B C 1
ATOM 2756 O O . GLU B 1 97 ? 18.766 8.352 13.172 1 97.75 97 GLU B O 1
ATOM 2761 N N . MET B 1 98 ? 20.484 7.66 11.875 1 97.06 98 MET B N 1
ATOM 2762 C CA . MET B 1 98 ? 19.828 7.996 10.609 1 97.06 98 MET B CA 1
ATOM 2763 C C . MET B 1 98 ? 20.172 6.969 9.531 1 97.06 98 MET B C 1
ATOM 2765 O O . MET B 1 98 ? 21.312 6.523 9.43 1 97.06 98 MET B O 1
ATOM 2769 N N . LEU B 1 99 ? 19.141 6.559 8.844 1 98.06 99 LEU B N 1
ATOM 2770 C CA . LEU B 1 99 ? 19.312 5.656 7.707 1 98.06 99 LEU B CA 1
ATOM 2771 C C . LEU B 1 99 ? 18.859 6.32 6.414 1 98.06 99 LEU B C 1
ATOM 2773 O O . LEU B 1 99 ? 17.891 7.074 6.406 1 98.06 99 LEU B O 1
ATOM 2777 N N . VAL B 1 100 ? 19.578 6.082 5.363 1 98.06 100 VAL B N 1
ATOM 2778 C CA . VAL B 1 100 ? 19.156 6.473 4.02 1 98.06 100 VAL B CA 1
ATOM 2779 C C . VAL B 1 100 ? 19.25 5.27 3.082 1 98.06 100 VAL B C 1
ATOM 2781 O O . VAL B 1 100 ? 20.266 4.578 3.051 1 98.06 100 VAL B O 1
ATOM 2784 N N . ALA B 1 101 ? 18.219 4.988 2.387 1 97.31 101 ALA B N 1
ATOM 2785 C CA . ALA B 1 101 ? 18.203 3.889 1.427 1 97.31 101 ALA B CA 1
ATOM 2786 C C . ALA B 1 101 ? 17.609 4.332 0.093 1 97.31 101 ALA B C 1
ATOM 2788 O O . ALA B 1 101 ? 16.516 4.918 0.054 1 97.31 101 ALA B O 1
ATOM 2789 N N . ARG B 1 102 ? 18.297 4.051 -0.979 1 95.69 102 ARG B N 1
ATOM 2790 C CA . ARG B 1 102 ? 17.781 4.324 -2.311 1 95.69 102 ARG B CA 1
ATOM 2791 C C . ARG B 1 102 ? 16.891 3.182 -2.793 1 95.69 102 ARG B C 1
ATOM 2793 O O . ARG B 1 102 ? 17.297 2.021 -2.783 1 95.69 102 ARG B O 1
ATOM 2800 N N . LEU B 1 103 ? 15.703 3.527 -3.191 1 95.62 103 LEU B N 1
ATOM 2801 C CA . LEU B 1 103 ? 14.82 2.533 -3.797 1 95.62 103 LEU B CA 1
ATOM 2802 C C . LEU B 1 103 ? 15.094 2.408 -5.293 1 95.62 103 LEU B C 1
ATOM 2804 O O . LEU B 1 103 ? 15.32 3.412 -5.973 1 95.62 103 LEU B O 1
ATOM 2808 N N . PRO B 1 104 ? 15.07 1.19 -5.762 1 91.44 104 PRO B N 1
ATOM 2809 C CA . PRO B 1 104 ? 15.219 1.03 -7.211 1 91.44 104 PRO B CA 1
ATOM 2810 C C . PRO B 1 104 ? 14.188 1.834 -8 1 91.44 104 PRO B C 1
ATOM 2812 O O . PRO B 1 104 ? 13.016 1.881 -7.629 1 91.44 104 PRO B O 1
ATOM 2815 N N . GLU B 1 105 ? 14.625 2.443 -9.086 1 89.75 105 GLU B N 1
ATOM 2816 C CA . GLU B 1 105 ? 13.758 3.273 -9.922 1 89.75 105 GLU B CA 1
ATOM 2817 C C . GLU B 1 105 ? 12.617 2.459 -10.516 1 89.75 105 GLU B C 1
ATOM 2819 O O . GLU B 1 105 ? 12.773 1.265 -10.781 1 89.75 105 GLU B O 1
ATOM 2824 N N . GLY B 1 106 ? 11.484 3.133 -10.758 1 90.12 106 GLY B N 1
ATOM 2825 C CA . GLY B 1 106 ? 10.344 2.473 -11.367 1 90.12 106 GLY B CA 1
ATOM 2826 C C . GLY B 1 106 ? 9.297 2.043 -10.359 1 90.12 106 GLY B C 1
ATOM 2827 O O . 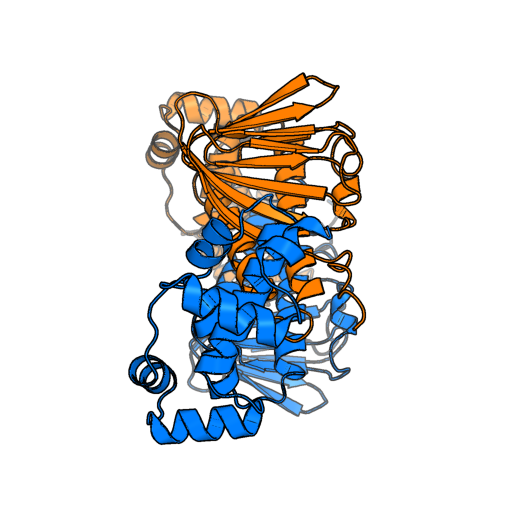GLY B 1 106 ? 8.789 2.865 -9.594 1 90.12 106 GLY B O 1
ATOM 2828 N N . ALA B 1 107 ? 9.086 0.709 -10.328 1 90.69 107 ALA B N 1
ATOM 2829 C CA . ALA B 1 107 ? 7.941 0.187 -9.594 1 90.69 107 ALA B CA 1
ATOM 2830 C C . ALA B 1 107 ? 8.086 0.443 -8.094 1 90.69 107 ALA B C 1
ATOM 2832 O O . ALA B 1 107 ? 7.109 0.76 -7.414 1 90.69 107 ALA B O 1
ATOM 2833 N N . MET B 1 108 ? 9.289 0.307 -7.582 1 93.81 108 MET B N 1
ATOM 2834 C CA . MET B 1 108 ? 9.477 0.445 -6.141 1 93.81 108 MET B CA 1
ATOM 2835 C C . MET B 1 108 ? 9.352 1.902 -5.711 1 93.81 108 MET B C 1
ATOM 2837 O O . MET B 1 108 ? 8.758 2.199 -4.672 1 93.81 108 MET B O 1
ATOM 2841 N N . GLN B 1 109 ? 9.859 2.797 -6.457 1 96.56 109 GLN B N 1
ATOM 2842 C CA . GLN B 1 109 ? 9.711 4.215 -6.152 1 96.56 109 GLN B CA 1
ATOM 2843 C C . GLN B 1 109 ? 8.25 4.652 -6.27 1 96.56 109 GLN B C 1
ATOM 2845 O O . GLN B 1 109 ? 7.77 5.453 -5.461 1 96.56 109 GLN B O 1
ATOM 2850 N N . ARG B 1 110 ? 7.543 4.129 -7.215 1 96.62 110 ARG B N 1
ATOM 2851 C CA . ARG B 1 110 ? 6.121 4.43 -7.34 1 96.62 110 ARG B CA 1
ATOM 2852 C C . ARG B 1 110 ? 5.336 3.887 -6.152 1 96.62 110 ARG B C 1
ATOM 2854 O O . ARG B 1 110 ? 4.406 4.535 -5.668 1 96.62 110 ARG B O 1
ATOM 2861 N N . ARG B 1 111 ? 5.73 2.713 -5.758 1 97.38 111 ARG B N 1
ATOM 2862 C CA . ARG B 1 111 ? 5.094 2.113 -4.594 1 97.38 111 ARG B CA 1
ATOM 2863 C C . ARG B 1 111 ? 5.281 2.984 -3.355 1 97.38 111 ARG B C 1
ATOM 2865 O O . ARG B 1 111 ? 4.34 3.191 -2.586 1 97.38 111 ARG B O 1
ATOM 2872 N N . ALA B 1 112 ? 6.477 3.533 -3.141 1 98.44 112 ALA B N 1
ATOM 2873 C CA . ALA B 1 112 ? 6.754 4.41 -2.006 1 98.44 112 ALA B CA 1
ATOM 2874 C C . ALA B 1 112 ? 5.926 5.688 -2.084 1 98.44 112 ALA B C 1
ATOM 2876 O O . ALA B 1 112 ? 5.355 6.129 -1.083 1 98.44 112 ALA B O 1
ATOM 2877 N N . LEU B 1 113 ? 5.844 6.242 -3.258 1 98.06 113 LEU B N 1
ATOM 2878 C CA . LEU B 1 113 ? 5.051 7.449 -3.465 1 98.06 113 LEU B CA 1
ATOM 2879 C C . LEU B 1 113 ? 3.584 7.203 -3.129 1 98.06 113 LEU B C 1
ATOM 2881 O O . LEU B 1 113 ? 2.959 8 -2.43 1 98.06 113 LEU B O 1
ATOM 2885 N N . ARG B 1 114 ? 3.043 6.133 -3.578 1 97.62 114 ARG B N 1
ATOM 2886 C CA . ARG B 1 114 ? 1.642 5.801 -3.348 1 97.62 114 ARG B CA 1
ATOM 2887 C C . ARG B 1 114 ? 1.373 5.559 -1.865 1 97.62 114 ARG B C 1
ATOM 2889 O O . ARG B 1 114 ? 0.306 5.906 -1.357 1 97.62 114 ARG B O 1
ATOM 2896 N N . ALA B 1 115 ? 2.342 4.934 -1.215 1 98.38 115 ALA B N 1
ATOM 2897 C CA . ALA B 1 115 ? 2.211 4.699 0.222 1 98.38 115 ALA B CA 1
ATOM 2898 C C . ALA B 1 115 ? 2.119 6.02 0.985 1 98.38 115 ALA B C 1
ATOM 2900 O O . ALA B 1 115 ? 1.228 6.199 1.816 1 98.38 115 ALA B O 1
ATOM 2901 N N . PHE B 1 116 ? 2.973 6.969 0.673 1 97.75 116 PHE B N 1
ATOM 2902 C CA . PHE B 1 116 ? 2.955 8.258 1.354 1 97.75 116 PHE B CA 1
ATOM 2903 C C . PHE B 1 116 ? 1.673 9.016 1.039 1 97.75 116 PHE B C 1
ATOM 2905 O O . PHE B 1 116 ? 1.11 9.688 1.911 1 97.75 116 PHE B O 1
ATOM 2912 N N . ARG B 1 117 ? 1.23 8.938 -0.178 1 96.31 117 ARG B N 1
ATOM 2913 C CA . ARG B 1 117 ? -0.016 9.602 -0.548 1 96.31 117 ARG B CA 1
ATOM 2914 C C . ARG B 1 117 ? -1.195 9.023 0.227 1 96.31 117 ARG B C 1
ATOM 2916 O O . ARG B 1 117 ? -2.104 9.75 0.624 1 96.31 117 ARG B O 1
ATOM 2923 N N . SER B 1 118 ? -1.157 7.715 0.396 1 97 118 SER B N 1
ATOM 2924 C CA . SER B 1 118 ? -2.205 7.078 1.187 1 97 118 SER B CA 1
ATOM 2925 C C . SER B 1 118 ? -2.156 7.535 2.641 1 97 118 SER B C 1
ATOM 2927 O O . SER B 1 118 ? -3.195 7.797 3.25 1 97 118 SER B O 1
ATOM 2929 N N . VAL B 1 119 ? -0.92 7.637 3.193 1 97.38 119 VAL B N 1
ATOM 2930 C CA . VAL B 1 119 ? -0.764 8.133 4.555 1 97.38 119 VAL B CA 1
ATOM 2931 C C . VAL B 1 119 ? -1.353 9.531 4.668 1 97.38 119 VAL B C 1
ATOM 2933 O O . VAL B 1 119 ? -2.121 9.82 5.59 1 97.38 119 VAL B O 1
ATOM 2936 N N . LEU B 1 120 ? -1.001 10.344 3.727 1 95.56 120 LEU B N 1
ATOM 2937 C CA . LEU B 1 120 ? -1.472 11.727 3.725 1 95.56 120 LEU B CA 1
ATOM 2938 C C . LEU B 1 120 ? -2.994 11.781 3.648 1 95.56 120 LEU B C 1
ATOM 2940 O O . LEU B 1 120 ? -3.633 12.484 4.434 1 95.56 120 LEU B O 1
ATOM 2944 N N . SER B 1 121 ? -3.521 11.039 2.76 1 94.75 121 SER B N 1
ATOM 2945 C CA . SER B 1 121 ? -4.969 11.023 2.574 1 94.75 121 SER B CA 1
ATOM 2946 C C . SER B 1 121 ? -5.68 10.516 3.826 1 94.75 121 SER B C 1
ATOM 2948 O O . SER B 1 121 ? -6.645 11.125 4.285 1 94.75 121 SER B O 1
ATOM 2950 N N . ASP B 1 122 ? -5.23 9.422 4.383 1 95.75 122 ASP B N 1
ATOM 2951 C CA . ASP B 1 122 ? -5.855 8.836 5.562 1 95.75 122 ASP B CA 1
ATOM 2952 C C . ASP B 1 122 ? -5.766 9.773 6.758 1 95.75 122 ASP B C 1
ATOM 2954 O O . ASP B 1 122 ? -6.711 9.891 7.539 1 95.75 122 ASP B O 1
ATOM 2958 N N . ALA B 1 123 ? -4.633 10.422 6.883 1 94.06 123 ALA B N 1
ATOM 2959 C CA . ALA B 1 123 ? -4.414 11.336 8 1 94.06 123 ALA B CA 1
ATOM 2960 C C . ALA B 1 123 ? -5.301 12.578 7.879 1 94.06 123 ALA B C 1
ATOM 2962 O O . ALA B 1 123 ? -5.648 13.203 8.883 1 94.06 123 ALA B O 1
ATOM 2963 N N . ARG B 1 124 ? -5.672 12.945 6.664 1 92.38 124 ARG B N 1
ATOM 2964 C CA . ARG B 1 124 ? -6.52 14.109 6.426 1 92.38 124 ARG B CA 1
ATOM 2965 C C . ARG B 1 124 ? -7.992 13.758 6.609 1 92.38 124 ARG B C 1
ATOM 2967 O O . ARG B 1 124 ? -8.758 14.531 7.188 1 92.38 124 ARG B O 1
ATOM 2974 N N . VAL B 1 125 ? -8.383 12.578 6.102 1 91.56 125 VAL B N 1
ATOM 2975 C CA . VAL B 1 125 ? -9.773 12.156 6.133 1 91.56 125 VAL B CA 1
ATOM 2976 C C . VAL B 1 125 ? -10.156 11.734 7.551 1 91.56 125 VAL B C 1
ATOM 2978 O O . VAL B 1 125 ? -11.266 12 8.008 1 91.56 125 VAL B O 1
ATOM 2981 N N . ARG B 1 126 ? -9.227 10.953 8.203 1 91.44 126 ARG B N 1
ATOM 2982 C CA . ARG B 1 126 ? -9.359 10.43 9.555 1 91.44 126 ARG B CA 1
ATOM 2983 C C . ARG B 1 126 ? -10.641 9.609 9.695 1 91.44 126 ARG B C 1
ATOM 2985 O O . ARG B 1 126 ? -11.398 9.797 10.648 1 91.44 126 ARG B O 1
ATOM 2992 N N . GLY B 1 127 ? -10.898 8.781 8.734 1 89.44 127 GLY B N 1
ATOM 2993 C CA . GLY B 1 127 ? -11.984 7.82 8.82 1 89.44 127 GLY B CA 1
ATOM 2994 C C . GLY B 1 127 ? -11.703 6.691 9.797 1 89.44 127 GLY B C 1
ATOM 2995 O O . GLY B 1 127 ? -10.758 6.762 10.578 1 89.44 127 GLY B O 1
ATOM 2996 N N . GLU B 1 128 ? -12.586 5.719 9.797 1 90.75 128 GLU B N 1
ATOM 2997 C CA . GLU B 1 128 ? -12.391 4.551 10.648 1 90.75 128 GLU B CA 1
ATOM 2998 C C . GLU B 1 128 ? -11.047 3.889 10.383 1 90.75 128 GLU B C 1
ATOM 3000 O O . GLU B 1 128 ? -10.641 3.725 9.227 1 90.75 128 GLU B O 1
ATOM 3005 N N . PHE B 1 129 ? -10.258 3.602 11.414 1 94.19 129 PHE B N 1
ATOM 3006 C CA . PHE B 1 129 ? -8.984 2.889 11.391 1 94.19 129 PHE B CA 1
ATOM 3007 C C . PHE B 1 129 ? -7.914 3.717 10.688 1 94.19 129 PHE B C 1
ATOM 3009 O O . PHE B 1 129 ? -7.004 3.164 10.062 1 94.19 129 PHE B O 1
ATOM 3016 N N . TRP B 1 130 ? -8.094 5.047 10.617 1 94.62 130 TRP B N 1
ATOM 3017 C CA . TRP B 1 130 ? -7.133 5.855 9.867 1 94.62 130 TRP B CA 1
ATOM 3018 C C . TRP B 1 130 ? -5.73 5.715 10.453 1 94.62 130 TRP B C 1
ATOM 3020 O O . TRP B 1 130 ? -4.742 5.668 9.719 1 94.62 130 TRP B O 1
ATOM 3030 N N . GLU B 1 131 ? -5.609 5.59 11.797 1 94.69 131 GLU B N 1
ATOM 3031 C CA . GLU B 1 131 ? -4.285 5.457 12.398 1 94.69 131 GLU B CA 1
ATOM 3032 C C . GLU B 1 131 ? -3.645 4.121 12.031 1 94.69 131 GLU B C 1
ATOM 3034 O O . GLU B 1 131 ? -2.455 4.062 11.719 1 94.69 131 GLU B O 1
ATOM 3039 N N . GLU B 1 132 ? -4.461 3.049 12.078 1 95.94 132 GLU B N 1
ATOM 3040 C CA . GLU B 1 132 ? -3.982 1.723 11.695 1 95.94 132 GLU B CA 1
ATOM 3041 C C . GLU B 1 132 ? -3.582 1.682 10.227 1 95.94 132 GLU B C 1
ATOM 3043 O O . GLU B 1 132 ? -2.58 1.059 9.867 1 95.94 132 GLU B O 1
ATOM 3048 N N . LEU B 1 133 ? -4.379 2.33 9.398 1 97.69 133 LEU B N 1
ATOM 3049 C CA . LEU B 1 133 ? -4.078 2.385 7.977 1 97.69 133 LEU B CA 1
ATOM 3050 C C . LEU B 1 133 ? -2.77 3.129 7.727 1 97.69 133 LEU B C 1
ATOM 3052 O O . LEU B 1 133 ? -1.934 2.68 6.938 1 97.69 133 LEU B O 1
ATOM 3056 N N . CYS B 1 134 ? -2.572 4.246 8.398 1 97.94 134 CYS B N 1
ATOM 3057 C CA . CYS B 1 134 ? -1.323 4.988 8.273 1 97.94 134 CYS B CA 1
ATOM 3058 C C . CYS B 1 134 ? -0.143 4.156 8.766 1 97.94 134 CYS B C 1
ATOM 3060 O O . CYS B 1 134 ? 0.877 4.059 8.078 1 97.94 134 CYS B O 1
ATOM 3062 N N . ALA B 1 135 ? -0.315 3.549 9.922 1 97.62 135 ALA B N 1
ATOM 3063 C CA . ALA B 1 135 ? 0.752 2.719 10.477 1 97.62 135 ALA B CA 1
ATOM 3064 C C . ALA B 1 135 ? 1.097 1.568 9.539 1 97.62 135 ALA B C 1
ATOM 3066 O O . ALA B 1 135 ? 2.268 1.213 9.383 1 97.62 135 ALA B O 1
ATOM 3067 N N . ASN B 1 136 ? 0.113 1 8.922 1 98.25 136 ASN B N 1
ATOM 3068 C CA . ASN B 1 136 ? 0.305 -0.083 7.961 1 98.25 136 ASN B CA 1
ATOM 3069 C C . ASN B 1 136 ? 1.164 0.359 6.777 1 98.25 136 ASN B C 1
ATOM 3071 O O . ASN B 1 136 ? 2.086 -0.352 6.375 1 98.25 136 ASN B O 1
ATOM 3075 N N . GLN B 1 137 ? 0.823 1.545 6.219 1 98.5 137 GLN B N 1
ATOM 3076 C CA . GLN B 1 137 ? 1.596 2.061 5.094 1 98.5 137 GLN B CA 1
ATOM 3077 C C . GLN B 1 137 ? 3.029 2.375 5.508 1 98.5 137 GLN B C 1
ATOM 3079 O O . GLN B 1 137 ? 3.975 2.074 4.773 1 98.5 137 GLN B O 1
ATOM 3084 N N . LEU B 1 138 ? 3.189 2.924 6.664 1 98.62 138 LEU B N 1
ATOM 3085 C CA . LEU B 1 138 ? 4.523 3.246 7.16 1 98.62 138 LEU B CA 1
ATOM 3086 C C . LEU B 1 138 ? 5.328 1.978 7.414 1 98.62 138 LEU B C 1
ATOM 3088 O O . LEU B 1 138 ? 6.52 1.919 7.094 1 98.62 138 LEU B O 1
ATOM 3092 N N . SER B 1 139 ? 4.695 0.961 7.992 1 98.56 139 SER B N 1
ATOM 3093 C CA . SER B 1 139 ? 5.34 -0.336 8.172 1 98.56 139 SER B CA 1
ATOM 3094 C C . SER B 1 139 ? 5.812 -0.907 6.836 1 98.56 139 SER B C 1
ATOM 3096 O O . SER B 1 139 ? 6.914 -1.453 6.742 1 98.56 139 SER B O 1
ATOM 3098 N N . GLY B 1 140 ? 4.973 -0.801 5.805 1 98.62 140 GLY B N 1
ATOM 3099 C CA . GLY B 1 140 ? 5.367 -1.25 4.477 1 98.62 140 GLY B CA 1
ATOM 3100 C C . GLY B 1 140 ? 6.613 -0.556 3.957 1 98.62 140 GLY B C 1
ATOM 3101 O O . GLY B 1 140 ? 7.492 -1.198 3.377 1 98.62 140 GLY B O 1
ATOM 3102 N N . LEU B 1 141 ? 6.691 0.73 4.152 1 98.69 141 LEU B N 1
ATOM 3103 C CA . LEU B 1 141 ? 7.84 1.512 3.713 1 98.69 141 LEU B CA 1
ATOM 3104 C C . LEU B 1 141 ? 9.102 1.093 4.461 1 98.69 141 LEU B C 1
ATOM 3106 O O . LEU B 1 141 ? 10.18 1 3.869 1 98.69 141 LEU B O 1
ATOM 3110 N N . LEU B 1 142 ? 8.945 0.853 5.746 1 98.56 142 LEU B N 1
ATOM 3111 C CA . LEU B 1 142 ? 10.086 0.421 6.543 1 98.56 142 LEU B CA 1
ATOM 3112 C C . LEU B 1 142 ? 10.555 -0.967 6.117 1 98.56 142 LEU B C 1
ATOM 3114 O O . LEU B 1 142 ? 11.75 -1.258 6.137 1 98.56 142 LEU B O 1
ATOM 3118 N N . LEU B 1 143 ? 9.625 -1.843 5.75 1 98.12 143 LEU B N 1
ATOM 3119 C CA . LEU B 1 143 ? 9.984 -3.16 5.234 1 98.12 143 LEU B CA 1
ATOM 3120 C C . LEU B 1 143 ? 10.75 -3.041 3.922 1 98.12 143 LEU B C 1
ATOM 3122 O O . LEU B 1 143 ? 11.727 -3.764 3.699 1 98.12 143 LEU B O 1
ATOM 3126 N N . LEU B 1 144 ? 10.32 -2.152 3.035 1 97.5 144 LEU B N 1
ATOM 3127 C CA . LEU B 1 144 ? 11.047 -1.91 1.794 1 97.5 144 LEU B CA 1
ATOM 3128 C C . LEU B 1 144 ? 12.469 -1.438 2.08 1 97.5 144 LEU B C 1
ATOM 3130 O O . LEU B 1 144 ? 13.422 -1.916 1.459 1 97.5 144 LEU B O 1
ATOM 3134 N N . MET B 1 145 ? 12.586 -0.523 3.041 1 97.5 145 MET B N 1
ATOM 3135 C CA . MET B 1 145 ? 13.898 -0.012 3.424 1 97.5 145 MET B CA 1
ATOM 3136 C C . MET B 1 145 ? 14.781 -1.133 3.959 1 97.5 145 MET B C 1
ATOM 3138 O O . MET B 1 145 ? 15.938 -1.265 3.555 1 97.5 145 MET B O 1
ATOM 3142 N N . ALA B 1 146 ? 14.203 -1.934 4.828 1 97.12 146 ALA B N 1
ATOM 3143 C CA . ALA B 1 146 ? 14.953 -3.051 5.41 1 97.12 146 ALA B CA 1
ATOM 3144 C C . ALA B 1 146 ? 15.422 -4.016 4.328 1 97.12 146 ALA B C 1
ATOM 3146 O O . ALA B 1 146 ? 16.562 -4.484 4.355 1 97.12 146 ALA B O 1
ATOM 3147 N N . GLY B 1 147 ? 14.477 -4.281 3.381 1 95.31 147 GLY B N 1
ATOM 3148 C CA . GLY B 1 147 ? 14.836 -5.152 2.271 1 95.31 147 GLY B CA 1
ATOM 3149 C C . GLY B 1 147 ? 15.969 -4.605 1.423 1 95.31 147 GLY B C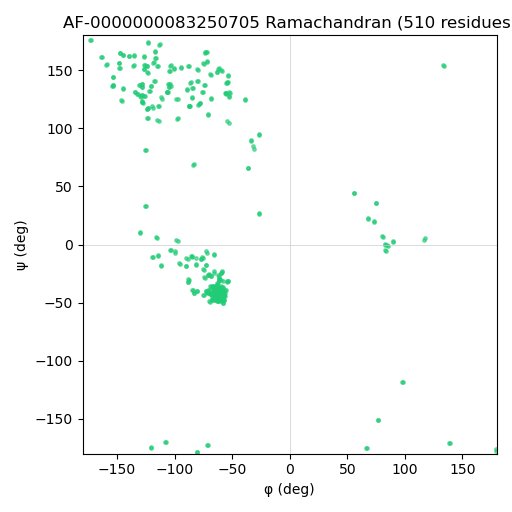 1
ATOM 3150 O O . GLY B 1 147 ? 16.859 -5.348 1.029 1 95.31 147 GLY B O 1
ATOM 3151 N N . GLN B 1 148 ? 15.938 -3.346 1.143 1 94.19 148 GLN B N 1
ATOM 3152 C CA . GLN B 1 148 ? 16.984 -2.703 0.346 1 94.19 148 GLN B CA 1
ATOM 3153 C C . GLN B 1 148 ? 18.312 -2.723 1.074 1 94.19 148 GLN B C 1
ATOM 3155 O O . GLN B 1 148 ? 19.359 -2.961 0.46 1 94.19 148 GLN B O 1
ATOM 3160 N N . LEU B 1 149 ? 18.281 -2.469 2.346 1 94.06 149 LEU B N 1
ATOM 3161 C CA . LEU B 1 149 ? 19.5 -2.424 3.143 1 94.06 149 LEU B CA 1
ATOM 3162 C C . LEU B 1 149 ? 20.094 -3.816 3.303 1 94.06 149 LEU B C 1
ATOM 3164 O O . LEU B 1 149 ? 21.312 -3.963 3.447 1 94.06 149 LEU B O 1
ATOM 3168 N N . ALA B 1 150 ? 19.266 -4.809 3.215 1 91.12 150 ALA B N 1
ATOM 3169 C CA . ALA B 1 150 ? 19.703 -6.188 3.389 1 91.12 150 ALA B CA 1
ATOM 3170 C C . ALA B 1 150 ? 20.125 -6.801 2.057 1 91.12 150 ALA B C 1
ATOM 3172 O O . ALA B 1 150 ? 20.812 -7.828 2.029 1 91.12 150 ALA B O 1
ATOM 3173 N N . ASP B 1 151 ? 19.703 -6.188 0.882 1 85.69 151 ASP B N 1
ATOM 3174 C CA . ASP B 1 151 ? 19.938 -6.746 -0.446 1 85.69 151 ASP B CA 1
ATOM 3175 C C . ASP B 1 151 ? 21.422 -6.703 -0.802 1 85.69 151 ASP B C 1
ATOM 3177 O O . ASP B 1 151 ? 22.031 -5.633 -0.825 1 85.69 151 ASP B O 1
ATOM 3181 N N . ARG B 1 152 ? 21.953 -7.801 -1.149 1 83.88 152 ARG B N 1
ATOM 3182 C CA . ARG B 1 152 ? 23.391 -7.918 -1.444 1 83.88 152 ARG B CA 1
ATOM 3183 C C . ARG B 1 152 ? 23.625 -7.996 -2.947 1 83.88 152 ARG B C 1
ATOM 3185 O O . ARG B 1 152 ? 24.781 -8 -3.396 1 83.88 152 ARG B O 1
ATOM 3192 N N . LEU B 1 153 ? 22.609 -8.039 -3.754 1 89.31 153 LEU B N 1
ATOM 3193 C CA . LEU B 1 153 ? 22.734 -8.117 -5.203 1 89.31 153 LEU B CA 1
ATOM 3194 C C . LEU B 1 153 ? 23.031 -6.742 -5.797 1 89.31 153 LEU B C 1
ATOM 3196 O O . LEU B 1 153 ? 22.656 -5.719 -5.227 1 89.31 153 LEU B O 1
ATOM 3200 N N . ASP B 1 154 ? 23.781 -6.82 -6.98 1 91.94 154 ASP B N 1
ATOM 3201 C CA . ASP B 1 154 ? 23.875 -5.613 -7.797 1 91.94 154 ASP B CA 1
ATOM 3202 C C . ASP B 1 154 ? 22.5 -5.027 -8.094 1 91.94 154 ASP B C 1
ATOM 3204 O O . ASP B 1 154 ? 21.578 -5.758 -8.469 1 91.94 154 ASP B O 1
ATOM 3208 N N . PRO B 1 155 ? 22.328 -3.701 -7.867 1 88.06 155 PRO B N 1
ATOM 3209 C CA . PRO B 1 155 ? 21.016 -3.074 -8.062 1 88.06 155 PRO B CA 1
ATOM 3210 C C . PRO B 1 155 ? 20.453 -3.328 -9.453 1 88.06 155 PRO B C 1
ATOM 3212 O O . PRO B 1 155 ? 19.234 -3.402 -9.617 1 88.06 155 PRO B O 1
ATOM 3215 N N . ARG B 1 156 ? 21.297 -3.432 -10.383 1 92.19 156 ARG B N 1
ATOM 3216 C CA . ARG B 1 156 ? 20.859 -3.699 -11.742 1 92.19 156 ARG B CA 1
ATOM 3217 C C . ARG B 1 156 ? 20.281 -5.109 -11.867 1 92.19 156 ARG B C 1
ATOM 3219 O O . ARG B 1 156 ? 19.297 -5.328 -12.578 1 92.19 156 ARG B O 1
ATOM 3226 N N . VAL B 1 157 ? 20.875 -6.043 -11.148 1 93.94 157 VAL B N 1
ATOM 3227 C CA . VAL B 1 157 ? 20.391 -7.418 -11.141 1 93.94 157 VAL B CA 1
ATOM 3228 C C . VAL B 1 157 ? 19.062 -7.5 -10.406 1 93.94 157 VAL B C 1
ATOM 3230 O O . VAL B 1 157 ? 18.109 -8.125 -10.891 1 93.94 157 VAL B O 1
ATOM 3233 N N . SER B 1 158 ? 18.984 -6.789 -9.32 1 92.31 158 SER B N 1
ATOM 3234 C CA . SER B 1 158 ? 17.75 -6.738 -8.562 1 92.31 158 SER B CA 1
ATOM 3235 C C . SER B 1 158 ? 16.609 -6.145 -9.398 1 92.31 158 SER B C 1
ATOM 3237 O O . SER B 1 158 ? 15.484 -6.629 -9.359 1 92.31 158 SER B O 1
ATOM 3239 N N . ARG B 1 159 ? 16.906 -5.137 -10.125 1 91.44 159 ARG B N 1
ATOM 3240 C CA . ARG B 1 159 ? 15.922 -4.504 -10.992 1 91.44 159 ARG B CA 1
ATOM 3241 C C . ARG B 1 159 ? 15.438 -5.469 -12.062 1 91.44 159 ARG B C 1
ATOM 3243 O O . ARG B 1 159 ? 14.234 -5.527 -12.352 1 91.44 159 ARG B O 1
ATOM 3250 N N . VAL B 1 160 ? 16.312 -6.203 -12.609 1 94 160 VAL B N 1
ATOM 3251 C CA . VAL B 1 160 ? 15.953 -7.164 -13.641 1 94 160 VAL B CA 1
ATOM 3252 C C . VAL B 1 160 ? 15.023 -8.227 -13.055 1 94 160 VAL B C 1
ATOM 3254 O O . VAL B 1 160 ? 14.016 -8.586 -13.672 1 94 160 VAL B O 1
ATOM 3257 N N . ILE B 1 161 ? 15.328 -8.695 -11.883 1 94.06 161 ILE B N 1
ATOM 3258 C CA . ILE B 1 161 ? 14.508 -9.703 -11.219 1 94.06 161 ILE B CA 1
ATOM 3259 C C . ILE B 1 161 ? 13.086 -9.172 -11.039 1 94.06 161 ILE B C 1
ATOM 3261 O O . ILE B 1 161 ? 12.117 -9.883 -11.289 1 94.06 161 ILE B O 1
ATOM 3265 N N . ARG B 1 162 ? 12.953 -7.969 -10.703 1 91.12 162 ARG B N 1
ATOM 3266 C CA . ARG B 1 162 ? 11.641 -7.359 -10.508 1 91.12 162 ARG B CA 1
ATOM 3267 C C . ARG B 1 162 ? 10.914 -7.184 -11.836 1 91.12 162 ARG B C 1
ATOM 3269 O O . ARG B 1 162 ? 9.688 -7.332 -11.906 1 91.12 162 ARG B O 1
ATOM 3276 N N . LEU B 1 163 ? 11.609 -6.828 -12.836 1 92.12 163 LEU B N 1
ATOM 3277 C CA . LEU B 1 163 ? 11.016 -6.703 -14.164 1 92.12 163 LEU B CA 1
ATOM 3278 C C . LEU B 1 163 ? 10.477 -8.047 -14.648 1 92.12 163 LEU B C 1
ATOM 3280 O O . LEU B 1 163 ? 9.391 -8.117 -15.219 1 92.12 163 LEU B O 1
ATOM 3284 N N . LEU B 1 164 ? 11.281 -9.07 -14.383 1 94 164 LEU B N 1
ATOM 3285 C CA . LEU B 1 164 ? 10.844 -10.414 -14.75 1 94 164 LEU B CA 1
ATOM 3286 C C . LEU B 1 164 ? 9.539 -10.773 -14.047 1 94 164 LEU B C 1
ATOM 3288 O O . LEU B 1 164 ? 8.609 -11.289 -14.68 1 94 164 LEU B O 1
ATOM 3292 N N . SER B 1 165 ? 9.453 -10.461 -12.797 1 91.88 165 SER B N 1
ATOM 3293 C CA . SER B 1 165 ? 8.258 -10.758 -12.008 1 91.88 165 SER B CA 1
ATOM 3294 C C . SER B 1 165 ? 7.043 -10.008 -12.547 1 91.88 165 SER B C 1
ATOM 3296 O O . SER B 1 165 ? 5.965 -10.586 -12.688 1 91.88 165 SER B O 1
ATOM 3298 N N . ALA B 1 166 ? 7.262 -8.773 -12.852 1 88.06 166 ALA B N 1
ATOM 3299 C CA . ALA B 1 166 ? 6.176 -7.891 -13.273 1 88.06 166 ALA B CA 1
ATOM 3300 C C . ALA B 1 166 ? 5.676 -8.258 -14.664 1 88.06 166 ALA B C 1
ATOM 3302 O O . ALA B 1 166 ? 4.5 -8.055 -14.984 1 88.06 166 ALA B O 1
ATOM 3303 N N . HIS B 1 167 ? 6.516 -8.859 -15.469 1 89.94 167 HIS B N 1
ATOM 3304 C CA . HIS B 1 167 ? 6.191 -9.117 -16.875 1 89.94 167 HIS B CA 1
ATOM 3305 C C . HIS B 1 167 ? 6.359 -10.594 -17.219 1 89.94 167 HIS B C 1
ATOM 3307 O O . HIS B 1 167 ? 6.777 -10.93 -18.328 1 89.94 167 HIS B O 1
ATOM 3313 N N . MET B 1 168 ? 6.09 -11.367 -16.281 1 89.31 168 MET B N 1
ATOM 3314 C CA . MET B 1 168 ? 6.406 -12.789 -16.391 1 89.31 168 MET B CA 1
ATOM 3315 C C . MET B 1 168 ? 5.633 -13.422 -17.547 1 89.31 168 MET B C 1
ATOM 3317 O O . MET B 1 168 ? 6.082 -14.406 -18.141 1 89.31 168 MET B O 1
ATOM 3321 N N . GLN B 1 169 ? 4.5 -12.875 -17.906 1 90.25 169 GLN B N 1
ATOM 3322 C CA . GLN B 1 169 ? 3.648 -13.469 -18.938 1 90.25 169 GLN B CA 1
ATOM 3323 C C . GLN B 1 169 ? 4.02 -12.969 -20.328 1 90.25 169 GLN B C 1
ATOM 3325 O O . GLN B 1 169 ? 3.547 -13.5 -21.328 1 90.25 169 GLN B O 1
ATOM 3330 N N . GLU B 1 170 ? 4.832 -11.922 -20.391 1 88.31 170 GLU B N 1
ATOM 3331 C CA . GLU B 1 170 ? 5.211 -11.273 -21.641 1 88.31 170 GLU B CA 1
ATOM 3332 C C . GLU B 1 170 ? 6.527 -11.836 -22.172 1 88.31 170 GLU B C 1
ATOM 3334 O O . GLU B 1 170 ? 7.324 -12.391 -21.406 1 88.31 170 GLU B O 1
ATOM 3339 N N . PRO B 1 171 ? 6.625 -11.75 -23.531 1 87 171 PRO B N 1
ATOM 3340 C CA . PRO B 1 171 ? 7.941 -12.109 -24.062 1 87 171 PRO B CA 1
ATOM 3341 C C . PRO B 1 171 ? 9.008 -11.07 -23.734 1 87 171 PRO B C 1
ATOM 3343 O O . PRO B 1 171 ? 8.852 -9.891 -24.078 1 87 171 PRO B O 1
ATOM 3346 N N . LEU B 1 172 ? 9.938 -11.383 -22.906 1 89 172 LEU B N 1
ATOM 3347 C CA . LEU B 1 172 ? 11.031 -10.484 -22.547 1 89 172 LEU B CA 1
ATOM 3348 C C . LEU B 1 172 ? 12.336 -10.922 -23.203 1 89 172 LEU B C 1
ATOM 3350 O O . LEU B 1 172 ? 12.633 -12.117 -23.25 1 89 172 LEU B O 1
ATOM 3354 N N . THR B 1 173 ? 13.016 -9.906 -23.844 1 93.5 173 THR B N 1
ATOM 3355 C CA . THR B 1 173 ? 14.32 -10.203 -24.422 1 93.5 173 THR B CA 1
ATOM 3356 C C . THR B 1 173 ? 15.438 -9.648 -23.547 1 93.5 173 THR B C 1
ATOM 3358 O O . THR B 1 173 ? 15.234 -8.68 -22.812 1 93.5 173 THR B O 1
ATOM 3361 N N . ILE B 1 174 ? 16.547 -10.289 -23.672 1 95.5 174 ILE B N 1
ATOM 3362 C CA . ILE B 1 174 ? 17.719 -9.828 -22.922 1 95.5 174 ILE B CA 1
ATOM 3363 C C . ILE B 1 174 ? 18.078 -8.406 -23.359 1 95.5 174 ILE B C 1
ATOM 3365 O O . ILE B 1 174 ? 18.5 -7.59 -22.547 1 95.5 174 ILE B O 1
ATOM 3369 N N . GLU B 1 175 ? 17.797 -8.094 -24.609 1 96.12 175 GLU B N 1
ATOM 3370 C CA . GLU B 1 175 ? 18.078 -6.766 -25.156 1 96.12 175 GLU B CA 1
ATOM 3371 C C . GLU B 1 175 ? 17.234 -5.695 -24.469 1 96.12 175 GLU B C 1
ATOM 3373 O O . GLU B 1 175 ? 17.766 -4.648 -24.078 1 96.12 175 GLU B O 1
ATOM 3378 N N . GLU B 1 176 ? 15.984 -5.984 -24.344 1 95.25 176 GLU B N 1
ATOM 3379 C CA . GLU B 1 176 ? 15.078 -5.043 -23.703 1 95.25 176 GLU B CA 1
ATOM 3380 C C . GLU B 1 176 ? 15.438 -4.836 -22.234 1 95.25 176 GLU B C 1
ATOM 3382 O O . GLU B 1 176 ? 15.453 -3.707 -21.75 1 95.25 176 GLU B O 1
ATOM 3387 N N . LEU B 1 177 ? 15.742 -5.945 -21.578 1 96.06 177 LEU B N 1
ATOM 3388 C CA . LEU B 1 177 ? 16.094 -5.875 -20.156 1 96.06 177 LEU B CA 1
ATOM 3389 C C . LEU B 1 177 ? 17.391 -5.094 -19.969 1 96.06 177 LEU B C 1
ATOM 3391 O O . LEU B 1 177 ? 17.5 -4.266 -19.047 1 96.06 177 LEU B O 1
ATOM 3395 N N . ALA B 1 178 ? 18.391 -5.371 -20.797 1 97 178 ALA B N 1
ATOM 3396 C CA . ALA B 1 178 ? 19.688 -4.695 -20.719 1 97 178 ALA B CA 1
ATOM 3397 C C . ALA B 1 178 ? 19.531 -3.189 -20.906 1 97 178 ALA B C 1
ATOM 3399 O O . ALA B 1 178 ? 20.141 -2.398 -20.188 1 97 178 ALA B O 1
ATOM 3400 N N . ALA B 1 179 ? 18.672 -2.816 -21.844 1 95.69 179 ALA B N 1
ATOM 3401 C CA . ALA B 1 179 ? 18.406 -1.403 -22.109 1 95.69 179 ALA B CA 1
ATOM 3402 C C . ALA B 1 179 ? 17.812 -0.713 -20.891 1 95.69 179 ALA B C 1
ATOM 3404 O O . ALA B 1 179 ? 18.141 0.437 -20.594 1 95.69 179 ALA B O 1
ATOM 3405 N N . ARG B 1 180 ? 17.047 -1.444 -20.156 1 92.31 180 ARG B N 1
ATOM 3406 C CA . ARG B 1 180 ? 16.344 -0.881 -19.016 1 92.31 180 ARG B CA 1
ATOM 3407 C C . ARG B 1 180 ? 17.281 -0.646 -17.844 1 92.31 180 ARG B C 1
ATOM 3409 O O . ARG B 1 180 ? 16.984 0.126 -16.938 1 92.31 180 ARG B O 1
ATOM 3416 N N . VAL B 1 181 ? 18.391 -1.362 -17.875 1 93.81 181 VAL B N 1
ATOM 3417 C CA . VAL B 1 181 ? 19.281 -1.218 -16.734 1 93.81 181 VAL B CA 1
ATOM 3418 C C . VAL B 1 181 ? 20.609 -0.603 -17.188 1 93.81 181 VAL B C 1
ATOM 3420 O O . VAL B 1 181 ? 21.578 -0.575 -16.422 1 93.81 181 VAL B O 1
ATOM 3423 N N . GLY B 1 182 ? 20.703 -0.197 -18.406 1 94.69 182 GLY B N 1
ATOM 3424 C CA . GLY B 1 182 ? 21.844 0.543 -18.922 1 94.69 182 GLY B CA 1
ATOM 3425 C C . GLY B 1 182 ? 23.062 -0.323 -19.141 1 94.69 182 GLY B C 1
ATOM 3426 O O . GLY B 1 182 ? 24.188 0.108 -18.875 1 94.69 182 GLY B O 1
ATOM 3427 N N . LEU B 1 183 ? 22.906 -1.588 -19.562 1 97 183 LEU B N 1
ATOM 3428 C CA . LEU B 1 183 ? 24 -2.506 -19.859 1 97 183 LEU B CA 1
ATOM 3429 C C . LEU B 1 183 ? 23.844 -3.094 -21.25 1 97 183 LEU B C 1
ATOM 3431 O O . LEU B 1 183 ? 22.781 -2.986 -21.875 1 97 183 LEU B O 1
ATOM 3435 N N . SER B 1 184 ? 24.938 -3.594 -21.719 1 97.5 184 SER B N 1
ATOM 3436 C CA . SER B 1 184 ? 24.828 -4.438 -22.906 1 97.5 184 SER B CA 1
ATOM 3437 C C . SER B 1 184 ? 24.25 -5.805 -22.562 1 97.5 184 SER B C 1
ATOM 3439 O O . SER B 1 184 ? 24.344 -6.254 -21.406 1 97.5 184 SER 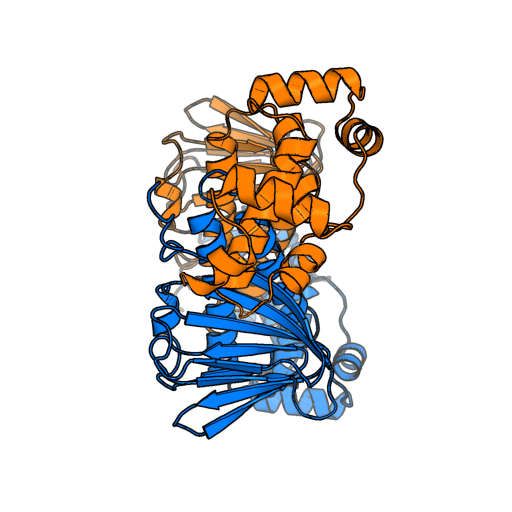B O 1
ATOM 3441 N N . PRO B 1 185 ? 23.656 -6.43 -23.562 1 97.69 185 PRO B N 1
ATOM 3442 C CA . PRO B 1 185 ? 23.094 -7.762 -23.312 1 97.69 185 PRO B CA 1
ATOM 3443 C C . PRO B 1 185 ? 24.125 -8.742 -22.766 1 97.69 185 PRO B C 1
ATOM 3445 O O . PRO B 1 185 ? 23.844 -9.492 -21.828 1 97.69 185 PRO B O 1
ATOM 3448 N N . SER B 1 186 ? 25.297 -8.664 -23.266 1 97.81 186 SER B N 1
ATOM 3449 C CA . SER B 1 186 ? 26.359 -9.562 -22.812 1 97.81 186 SER B CA 1
ATOM 3450 C C . SER B 1 186 ? 26.766 -9.281 -21.375 1 97.81 186 SER B C 1
ATOM 3452 O O . SER B 1 186 ? 26.875 -10.203 -20.562 1 97.81 186 SER B O 1
ATOM 3454 N N . ARG B 1 187 ? 26.953 -8.086 -21.047 1 97.88 187 ARG B N 1
ATOM 3455 C CA . ARG B 1 187 ? 27.359 -7.695 -19.688 1 97.88 187 ARG B CA 1
ATOM 3456 C C . ARG B 1 187 ? 26.266 -8.039 -18.688 1 97.88 187 ARG B C 1
ATOM 3458 O O . ARG B 1 187 ? 26.562 -8.5 -17.578 1 97.88 187 ARG B O 1
ATOM 3465 N N . LEU B 1 188 ? 25.016 -7.797 -19.078 1 97.94 188 LEU B N 1
ATOM 3466 C CA . LEU B 1 188 ? 23.906 -8.125 -18.188 1 97.94 188 LEU B CA 1
ATOM 3467 C C . LEU B 1 188 ? 23.859 -9.625 -17.922 1 97.94 188 LEU B C 1
ATOM 3469 O O . LEU B 1 188 ? 23.719 -10.047 -16.766 1 97.94 188 LEU B O 1
ATOM 3473 N N . SER B 1 189 ? 23.953 -10.375 -18.969 1 97.88 189 SER B N 1
ATOM 3474 C CA . SER B 1 189 ? 23.891 -11.828 -18.812 1 97.88 189 SER B CA 1
ATOM 3475 C C . SER B 1 189 ? 25 -12.336 -17.875 1 97.88 189 SER B C 1
ATOM 3477 O O . SER B 1 189 ? 24.734 -13.156 -17 1 97.88 189 SER B O 1
ATOM 3479 N N . HIS B 1 190 ? 26.125 -11.797 -18.016 1 97.69 190 HIS B N 1
ATOM 3480 C CA . HIS B 1 190 ? 27.25 -12.203 -17.203 1 97.69 190 HIS B CA 1
ATOM 3481 C C . HIS B 1 190 ? 27.062 -11.781 -15.75 1 97.69 190 HIS B C 1
ATOM 3483 O O . HIS B 1 190 ? 27.234 -12.594 -14.836 1 97.69 190 HIS B O 1
ATOM 3489 N N . LEU B 1 191 ? 26.75 -10.609 -15.602 1 97.44 191 LEU B N 1
ATOM 3490 C CA . LEU B 1 191 ? 26.562 -10.055 -14.266 1 97.44 191 LEU B CA 1
ATOM 3491 C C . LEU B 1 191 ? 25.453 -10.797 -13.516 1 97.44 191 LEU B C 1
ATOM 3493 O O . LEU B 1 191 ? 25.609 -11.125 -12.336 1 97.44 191 LEU B O 1
ATOM 3497 N N . PHE B 1 192 ? 24.406 -11.07 -14.219 1 97.69 192 PHE B N 1
ATOM 3498 C CA . PHE B 1 192 ? 23.25 -11.742 -13.625 1 97.69 192 PHE B CA 1
ATOM 3499 C C . PHE B 1 192 ? 23.625 -13.141 -13.148 1 97.69 192 PHE B C 1
ATOM 3501 O O . PHE B 1 192 ? 23.344 -13.508 -12.008 1 97.69 192 PHE B O 1
ATOM 3508 N N . LYS B 1 193 ? 24.234 -13.828 -13.945 1 97 193 LYS B N 1
ATOM 3509 C CA . LYS B 1 193 ? 24.641 -15.188 -13.602 1 97 193 LYS B CA 1
ATOM 3510 C C . LYS B 1 193 ? 25.656 -15.195 -12.461 1 97 193 LYS B C 1
ATOM 3512 O O . LYS B 1 193 ? 25.578 -16.047 -11.57 1 97 193 LYS B O 1
ATOM 3517 N N . ALA B 1 194 ? 26.516 -14.273 -12.508 1 96.94 194 ALA B N 1
ATOM 3518 C CA . ALA B 1 194 ? 27.531 -14.172 -11.461 1 96.94 194 ALA B CA 1
ATOM 3519 C C . ALA B 1 194 ? 26.891 -13.906 -10.102 1 96.94 194 ALA B C 1
ATOM 3521 O O . ALA B 1 194 ? 27.344 -14.43 -9.078 1 96.94 194 ALA B O 1
ATOM 3522 N N . GLU B 1 195 ? 25.828 -13.148 -10.148 1 94.44 195 GLU B N 1
ATOM 3523 C CA . GLU B 1 195 ? 25.203 -12.703 -8.906 1 94.44 195 GLU B CA 1
ATOM 3524 C C . GLU B 1 195 ? 24.172 -13.719 -8.406 1 94.44 195 GLU B C 1
ATOM 3526 O O . GLU B 1 195 ? 23.984 -13.867 -7.199 1 94.44 195 GLU B O 1
ATOM 3531 N N . THR B 1 196 ? 23.5 -14.422 -9.328 1 94.06 196 THR B N 1
ATOM 3532 C CA . THR B 1 196 ? 22.344 -15.219 -8.906 1 94.06 196 THR B CA 1
ATOM 3533 C C . THR B 1 196 ? 22.656 -16.703 -9.039 1 94.06 196 THR B C 1
ATOM 3535 O O . THR B 1 196 ? 21.938 -17.547 -8.492 1 94.06 196 THR B O 1
ATOM 3538 N N . GLY B 1 197 ? 23.625 -17.016 -9.781 1 96.38 197 GLY B N 1
ATOM 3539 C CA . GLY B 1 197 ? 23.969 -18.406 -10.047 1 96.38 197 GLY B CA 1
ATOM 3540 C C . GLY B 1 197 ? 23.141 -19.016 -11.156 1 96.38 197 GLY B C 1
ATOM 3541 O O . GLY B 1 197 ? 23.359 -20.172 -11.523 1 96.38 197 GLY B O 1
ATOM 3542 N N . ARG B 1 198 ? 22.234 -18.266 -11.75 1 96.31 198 ARG B N 1
ATOM 3543 C CA . ARG B 1 198 ? 21.344 -18.734 -12.812 1 96.31 198 ARG B CA 1
ATOM 3544 C C . ARG B 1 198 ? 21.25 -17.719 -13.945 1 96.31 198 ARG B C 1
ATOM 3546 O O . ARG B 1 198 ? 21.484 -16.531 -13.734 1 96.31 198 ARG B O 1
ATOM 3553 N N . SER B 1 199 ? 20.953 -18.172 -15.141 1 97.12 199 SER B N 1
ATOM 3554 C CA . SER B 1 199 ? 20.703 -17.25 -16.234 1 97.12 199 SER B CA 1
ATOM 3555 C C . SER B 1 199 ? 19.359 -16.531 -16.062 1 97.12 199 SER B C 1
ATOM 3557 O O . SER B 1 199 ? 18.531 -16.953 -15.273 1 97.12 199 SER B O 1
ATOM 3559 N N . ILE B 1 200 ? 19.203 -15.508 -16.828 1 96.88 200 ILE B N 1
ATOM 3560 C CA . ILE B 1 200 ? 17.969 -14.719 -16.797 1 96.88 200 ILE B CA 1
ATOM 3561 C C . ILE B 1 200 ? 16.781 -15.602 -17.203 1 96.88 200 ILE B C 1
ATOM 3563 O O . ILE B 1 200 ? 15.742 -15.586 -16.562 1 96.88 200 ILE B O 1
ATOM 3567 N N . VAL B 1 201 ? 17 -16.406 -18.203 1 95.25 201 VAL B N 1
ATOM 3568 C CA . VAL B 1 201 ? 15.945 -17.266 -18.734 1 95.25 201 VAL B CA 1
ATOM 3569 C C . VAL B 1 201 ? 15.602 -18.344 -17.719 1 95.25 201 VAL B C 1
ATOM 3571 O O . VAL B 1 201 ? 14.43 -18.641 -17.484 1 95.25 201 VAL B O 1
ATOM 3574 N N . GLU B 1 202 ? 16.625 -18.906 -17.125 1 95.25 202 GLU B N 1
ATOM 3575 C CA . GLU B 1 202 ? 16.391 -19.906 -16.078 1 95.25 202 GLU B CA 1
ATOM 3576 C C . GLU B 1 202 ? 15.617 -19.312 -14.906 1 95.25 202 GLU B C 1
ATOM 3578 O O . GLU B 1 202 ? 14.742 -19.969 -14.344 1 95.25 202 GLU B O 1
ATOM 3583 N N . THR B 1 203 ? 16 -18.109 -14.586 1 95.56 203 THR B N 1
ATOM 3584 C CA . THR B 1 203 ? 15.32 -17.422 -13.484 1 95.56 203 THR B CA 1
ATOM 3585 C C . THR B 1 203 ? 13.852 -17.172 -13.82 1 95.56 203 THR B C 1
ATOM 3587 O O . THR B 1 203 ? 12.969 -17.453 -13.008 1 95.56 203 THR B O 1
ATOM 3590 N N . LEU B 1 204 ? 13.602 -16.703 -14.992 1 95.75 204 LEU B N 1
ATOM 3591 C CA . LEU B 1 204 ? 12.234 -16.453 -15.445 1 95.75 204 LEU B CA 1
ATOM 3592 C C . LEU B 1 204 ? 11.422 -17.75 -15.438 1 95.75 204 LEU B C 1
ATOM 3594 O O . LEU B 1 204 ? 10.312 -17.781 -14.906 1 95.75 204 LEU B O 1
ATOM 3598 N N . ASN B 1 205 ? 11.984 -18.734 -16 1 95 205 ASN B N 1
ATOM 3599 C CA . ASN B 1 205 ? 11.297 -20.016 -16.047 1 95 205 ASN B CA 1
ATOM 3600 C C . ASN B 1 205 ? 11.047 -20.578 -14.648 1 95 205 ASN B C 1
ATOM 3602 O O . ASN B 1 205 ? 10 -21.156 -14.383 1 95 205 ASN B O 1
ATOM 3606 N N . GLY B 1 206 ? 12.023 -20.422 -13.828 1 95 206 GLY B N 1
ATOM 3607 C CA . GLY B 1 206 ? 11.836 -20.844 -12.445 1 95 206 GLY B CA 1
ATOM 3608 C C . GLY B 1 206 ? 10.664 -20.156 -11.766 1 95 206 GLY B C 1
ATOM 3609 O O . GLY B 1 206 ? 9.875 -20.797 -11.078 1 95 206 GLY B O 1
ATOM 3610 N N . MET B 1 207 ? 10.562 -18.875 -11.945 1 94.12 207 MET B N 1
ATOM 3611 C CA . MET B 1 207 ? 9.445 -18.094 -11.398 1 94.12 207 MET B CA 1
ATOM 3612 C C . MET B 1 207 ? 8.117 -18.625 -11.93 1 94.12 207 MET B C 1
ATOM 3614 O O . MET B 1 207 ? 7.168 -18.812 -11.172 1 94.12 207 MET B O 1
ATOM 3618 N N . ARG B 1 208 ? 8.141 -18.828 -13.188 1 95.25 208 ARG B N 1
ATOM 3619 C CA . ARG B 1 208 ? 6.926 -19.328 -13.836 1 95.25 208 ARG B CA 1
ATOM 3620 C C . ARG B 1 208 ? 6.535 -20.688 -13.305 1 95.25 208 ARG B C 1
ATOM 3622 O O . ARG B 1 208 ? 5.363 -20.938 -13 1 95.25 208 ARG B O 1
ATOM 3629 N N . LEU B 1 209 ? 7.496 -21.562 -13.188 1 95.44 209 LEU B N 1
ATOM 3630 C CA . LEU B 1 209 ? 7.234 -22.922 -12.719 1 95.44 209 LEU B CA 1
ATOM 3631 C C . LEU B 1 209 ? 6.707 -22.906 -11.289 1 95.44 209 LEU B C 1
ATOM 3633 O O . LEU B 1 209 ? 5.758 -23.625 -10.961 1 95.44 209 LEU B O 1
ATOM 3637 N N . GLU B 1 210 ? 7.316 -22.109 -10.492 1 93.44 210 GLU B N 1
ATOM 3638 C CA . GLU B 1 210 ? 6.875 -22.016 -9.102 1 93.44 210 GLU B CA 1
ATOM 3639 C C . GLU B 1 210 ? 5.438 -21.5 -9.016 1 93.44 210 GLU B C 1
ATOM 3641 O O . GLU B 1 210 ? 4.629 -22.047 -8.258 1 93.44 210 GLU B O 1
ATOM 3646 N N . GLN B 1 211 ? 5.164 -20.531 -9.766 1 92.56 211 GLN B N 1
ATOM 3647 C CA . GLN B 1 211 ? 3.816 -19.984 -9.781 1 92.56 211 GLN B CA 1
ATOM 3648 C C . GLN B 1 211 ? 2.811 -20.984 -10.32 1 92.56 211 GLN B C 1
ATOM 3650 O O . GLN B 1 211 ? 1.698 -21.109 -9.805 1 92.56 211 GLN B O 1
ATOM 3655 N N . ALA B 1 212 ? 3.197 -21.625 -11.336 1 94.31 212 ALA B N 1
ATOM 3656 C CA . ALA B 1 212 ? 2.312 -22.641 -11.906 1 94.31 212 ALA B CA 1
ATOM 3657 C C . ALA B 1 212 ? 1.992 -23.719 -10.891 1 94.31 212 ALA B C 1
ATOM 3659 O O . ALA B 1 212 ? 0.839 -24.141 -10.758 1 94.31 212 ALA B O 1
ATOM 3660 N N . ALA B 1 213 ? 3.018 -24.156 -10.219 1 93.31 213 ALA B N 1
ATOM 3661 C CA . ALA B 1 213 ? 2.83 -25.172 -9.195 1 93.31 213 ALA B CA 1
ATOM 3662 C C . ALA B 1 213 ? 1.833 -24.719 -8.133 1 93.31 213 ALA B C 1
ATOM 3664 O O . ALA B 1 213 ? 0.953 -25.469 -7.727 1 93.31 213 ALA B O 1
ATOM 3665 N N . LEU B 1 214 ? 1.924 -23.5 -7.75 1 90.5 214 LEU B N 1
ATOM 3666 C CA . LEU B 1 214 ? 1.041 -22.938 -6.738 1 90.5 214 LEU B CA 1
ATOM 3667 C C . LEU B 1 214 ? -0.391 -22.844 -7.254 1 90.5 214 LEU B C 1
ATOM 3669 O O . LEU B 1 214 ? -1.339 -23.156 -6.531 1 90.5 214 LEU B O 1
ATOM 3673 N N . LEU B 1 215 ? -0.511 -22.422 -8.477 1 91.31 215 LEU B N 1
ATOM 3674 C CA . LEU B 1 215 ? -1.833 -22.297 -9.078 1 91.31 215 LEU B CA 1
ATOM 3675 C C . LEU B 1 215 ? -2.521 -23.656 -9.164 1 91.31 215 LEU B C 1
ATOM 3677 O O . LEU B 1 215 ? -3.725 -23.766 -8.914 1 91.31 215 LEU B O 1
ATOM 3681 N N . MET B 1 216 ? -1.76 -24.688 -9.508 1 91.5 216 MET B N 1
ATOM 3682 C CA . MET B 1 216 ? -2.314 -26.031 -9.617 1 91.5 216 MET B CA 1
ATOM 3683 C C . MET B 1 216 ? -2.756 -26.547 -8.25 1 91.5 216 MET B C 1
ATOM 3685 O O . MET B 1 216 ? -3.832 -27.141 -8.125 1 91.5 216 MET B O 1
ATOM 3689 N N . LYS B 1 217 ? -2.047 -26.203 -7.289 1 86.75 217 LYS B N 1
ATOM 3690 C CA . LYS B 1 217 ? -2.301 -26.781 -5.973 1 86.75 217 LYS B CA 1
ATOM 3691 C C . LYS B 1 217 ? -3.33 -25.953 -5.203 1 86.75 217 LYS B C 1
ATOM 3693 O O . LYS B 1 217 ? -4.125 -26.516 -4.434 1 86.75 217 LYS B O 1
ATOM 3698 N N . GLN B 1 218 ? -3.375 -24.688 -5.473 1 82.94 218 GLN B N 1
ATOM 3699 C CA . GLN B 1 218 ? -4.117 -23.859 -4.543 1 82.94 218 GLN B CA 1
ATOM 3700 C C . GLN B 1 218 ? -5.285 -23.156 -5.238 1 82.94 218 GLN B C 1
ATOM 3702 O O . GLN B 1 218 ? -6.188 -22.641 -4.578 1 82.94 218 GLN B O 1
ATOM 3707 N N . ALA B 1 219 ? -5.363 -23.188 -6.512 1 84.31 219 ALA B N 1
ATOM 3708 C CA . ALA B 1 219 ? -6.375 -22.391 -7.195 1 84.31 219 ALA B CA 1
ATOM 3709 C C . ALA B 1 219 ? -7.156 -23.234 -8.195 1 84.31 219 ALA B C 1
ATOM 3711 O O . ALA B 1 219 ? -7.816 -22.703 -9.094 1 84.31 219 ALA B O 1
ATOM 3712 N N . GLY B 1 220 ? -6.965 -24.531 -8.148 1 82.56 220 GLY B N 1
ATOM 3713 C CA . GLY B 1 220 ? -7.781 -25.438 -8.938 1 82.56 220 GLY B CA 1
ATOM 3714 C C . GLY B 1 220 ? -7.441 -25.406 -10.422 1 82.56 220 GLY B C 1
ATOM 3715 O O . GLY B 1 220 ? -8.242 -25.844 -11.25 1 82.56 220 GLY B O 1
ATOM 3716 N N . ARG B 1 221 ? -6.234 -24.922 -10.766 1 90.31 221 ARG B N 1
ATOM 3717 C CA . ARG B 1 221 ? -5.84 -24.859 -12.172 1 90.31 221 ARG B CA 1
ATOM 3718 C C . ARG B 1 221 ? -5.359 -26.219 -12.672 1 90.31 221 ARG B C 1
ATOM 3720 O O . ARG B 1 221 ? -4.672 -26.938 -11.945 1 90.31 221 ARG B O 1
ATOM 3727 N N . THR B 1 222 ? -5.766 -26.484 -13.938 1 92.25 222 THR B N 1
ATOM 3728 C CA . THR B 1 222 ? -5.141 -27.625 -14.594 1 92.25 222 THR B CA 1
ATOM 3729 C C . THR B 1 222 ? -3.705 -27.312 -15 1 92.25 222 THR B C 1
ATOM 3731 O O . THR B 1 222 ? -3.305 -26.141 -15.008 1 92.25 222 THR B O 1
ATOM 3734 N N . ALA B 1 223 ? -2.977 -28.344 -15.32 1 94.62 223 ALA B N 1
ATOM 3735 C CA . ALA B 1 223 ? -1.593 -28.156 -15.742 1 94.62 223 ALA B CA 1
ATOM 3736 C C . ALA B 1 223 ? -1.515 -27.25 -16.969 1 94.62 223 ALA B C 1
ATOM 3738 O O . ALA B 1 223 ? -0.667 -26.359 -17.031 1 94.62 223 ALA B O 1
ATOM 3739 N N . ASN B 1 224 ? -2.422 -27.453 -17.859 1 94.56 224 ASN B N 1
ATOM 3740 C CA . ASN B 1 224 ? -2.438 -26.656 -19.078 1 94.56 224 ASN B CA 1
ATOM 3741 C C . ASN B 1 224 ? -2.779 -25.2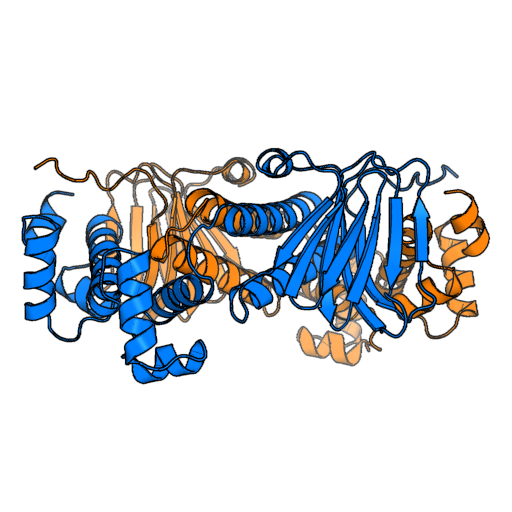03 -18.797 1 94.56 224 ASN B C 1
ATOM 3743 O O . ASN B 1 224 ? -2.123 -24.281 -19.312 1 94.56 224 ASN B O 1
ATOM 3747 N N . GLU B 1 225 ? -3.797 -25 -18.031 1 93.25 225 GLU B N 1
ATOM 3748 C CA . GLU B 1 225 ? -4.191 -23.641 -17.656 1 93.25 225 GLU B CA 1
ATOM 3749 C C . GLU B 1 225 ? -3.064 -22.922 -16.938 1 93.25 225 GLU B C 1
ATOM 3751 O O . GLU B 1 225 ? -2.768 -21.766 -17.234 1 93.25 225 GLU B O 1
ATOM 3756 N N . ALA B 1 226 ? -2.459 -23.609 -15.969 1 94.81 226 ALA B N 1
ATOM 3757 C CA . ALA B 1 226 ? -1.377 -23.031 -15.18 1 94.81 226 ALA B CA 1
A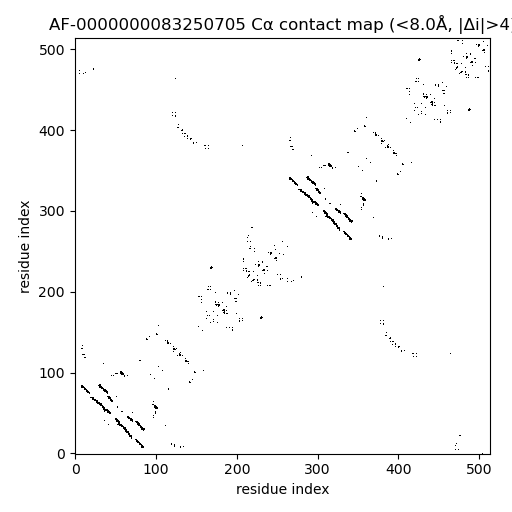TOM 3758 C C . ALA B 1 226 ? -0.202 -22.641 -16.062 1 94.81 226 ALA B C 1
ATOM 3760 O O . ALA B 1 226 ? 0.372 -21.547 -15.906 1 94.81 226 ALA B O 1
ATOM 3761 N N . ALA B 1 227 ? 0.134 -23.484 -17.031 1 95.38 227 ALA B N 1
ATOM 3762 C CA . ALA B 1 227 ? 1.235 -23.219 -17.953 1 95.38 227 ALA B CA 1
ATOM 3763 C C . ALA B 1 227 ? 0.993 -21.922 -18.734 1 95.38 227 ALA B C 1
ATOM 3765 O O . ALA B 1 227 ? 1.883 -21.078 -18.828 1 95.38 227 ALA B O 1
ATOM 3766 N N . TYR B 1 228 ? -0.174 -21.766 -19.172 1 92.62 228 TYR B N 1
ATOM 3767 C CA . TYR B 1 228 ? -0.532 -20.578 -19.953 1 92.62 228 TYR B CA 1
ATOM 3768 C C . TYR B 1 228 ? -0.585 -19.344 -19.062 1 92.62 228 TYR B C 1
ATOM 3770 O O . TYR B 1 228 ? -0.091 -18.281 -19.453 1 92.62 228 TYR B O 1
ATOM 3778 N N . ASP B 1 229 ? -1.134 -19.562 -17.938 1 91.44 229 ASP B N 1
ATOM 3779 C CA . ASP B 1 229 ? -1.306 -18.453 -17 1 91.44 229 ASP B CA 1
ATOM 3780 C C . ASP B 1 229 ? 0.038 -17.812 -16.656 1 91.44 229 ASP B C 1
ATOM 3782 O O . ASP B 1 229 ? 0.115 -16.609 -16.391 1 91.44 229 ASP B O 1
ATOM 3786 N N . VAL B 1 230 ? 1.044 -18.594 -16.656 1 94.19 230 VAL B N 1
ATOM 3787 C CA . VAL B 1 230 ? 2.318 -18.078 -16.156 1 94.19 230 VAL B CA 1
ATOM 3788 C C . VAL B 1 230 ? 3.205 -17.688 -17.344 1 94.19 230 VAL B C 1
ATOM 3790 O O . VAL B 1 230 ? 4.312 -17.172 -17.141 1 94.19 230 VAL B O 1
ATOM 3793 N N . GLY B 1 231 ? 2.768 -17.969 -18.594 1 93.81 231 GLY B N 1
ATOM 3794 C CA . GLY B 1 231 ? 3.43 -17.359 -19.719 1 93.81 231 GLY B CA 1
ATOM 3795 C C . GLY B 1 231 ? 4.113 -18.359 -20.641 1 93.81 231 GLY B C 1
ATOM 3796 O O . GLY B 1 231 ? 4.816 -17.984 -21.578 1 93.81 231 GLY B O 1
ATOM 3797 N N . PHE B 1 232 ? 3.973 -19.625 -20.391 1 94.62 232 PHE B N 1
ATOM 3798 C CA . PHE B 1 232 ? 4.527 -20.609 -21.328 1 94.62 232 PHE B CA 1
ATOM 3799 C C . PHE B 1 232 ? 3.691 -20.672 -22.594 1 94.62 232 PHE B C 1
ATOM 3801 O O . PHE B 1 232 ? 2.461 -20.625 -22.547 1 94.62 232 PHE B O 1
ATOM 3808 N N . GLN B 1 233 ? 4.445 -20.734 -23.672 1 91.5 233 GLN B N 1
ATOM 3809 C CA . GLN B 1 233 ? 3.752 -20.797 -24.953 1 91.5 233 GLN B CA 1
ATOM 3810 C C . GLN B 1 233 ? 3.615 -22.234 -25.422 1 91.5 233 GLN B C 1
ATOM 3812 O O . GLN B 1 233 ? 2.846 -22.531 -26.344 1 91.5 233 GLN B O 1
ATOM 3817 N N . SER B 1 234 ? 4.355 -23.094 -24.859 1 93.69 234 SER B N 1
ATOM 3818 C CA . SER B 1 234 ? 4.332 -24.516 -25.188 1 93.69 234 SER B CA 1
ATOM 3819 C C . SER B 1 234 ? 4.172 -25.375 -23.938 1 93.69 234 SER B C 1
ATOM 3821 O O . SER B 1 234 ? 5.027 -25.359 -23.047 1 93.69 234 SER B O 1
ATOM 3823 N N . TYR B 1 235 ? 3.109 -26.188 -23.984 1 95.25 235 TYR B N 1
ATOM 3824 C CA . TYR B 1 235 ? 2.883 -27.062 -22.844 1 95.25 235 TYR B CA 1
ATOM 3825 C C . TYR B 1 235 ? 4.008 -28.078 -22.703 1 95.25 235 TYR B C 1
ATOM 3827 O O . TYR B 1 235 ? 4.422 -28.406 -21.594 1 95.25 235 TYR B O 1
ATOM 3835 N N . ASN B 1 236 ? 4.449 -28.516 -23.812 1 96.12 236 ASN B N 1
ATOM 3836 C CA . ASN B 1 236 ? 5.516 -29.516 -23.781 1 96.12 236 ASN B CA 1
ATOM 3837 C C . ASN B 1 236 ? 6.781 -28.953 -23.141 1 96.12 236 ASN B C 1
ATOM 3839 O O . ASN B 1 236 ? 7.43 -29.641 -22.344 1 96.12 236 ASN B O 1
ATOM 3843 N N . HIS B 1 237 ? 7.066 -27.797 -23.547 1 96.12 237 HIS B N 1
ATOM 3844 C CA . HIS B 1 237 ? 8.219 -27.141 -22.922 1 96.12 237 HIS B CA 1
ATOM 3845 C C . HIS B 1 237 ? 8.008 -26.953 -21.438 1 96.12 237 HIS B C 1
ATOM 3847 O O . HIS B 1 237 ? 8.906 -27.219 -20.625 1 96.12 237 HIS B O 1
ATOM 3853 N N . PHE B 1 238 ? 6.828 -26.531 -21.078 1 97 238 PHE B N 1
ATOM 3854 C CA . PHE B 1 238 ? 6.453 -26.375 -19.672 1 97 238 PHE B CA 1
ATOM 3855 C C . PHE B 1 238 ? 6.598 -27.703 -18.922 1 97 238 PHE B C 1
ATOM 3857 O O . PHE B 1 238 ? 7.242 -27.766 -17.875 1 97 238 PHE B O 1
ATOM 3864 N N . ALA B 1 239 ? 6.062 -28.672 -19.453 1 97.06 239 ALA B N 1
ATOM 3865 C CA . ALA B 1 239 ? 6.031 -29.969 -18.812 1 97.06 239 ALA B CA 1
ATOM 3866 C C . ALA B 1 239 ? 7.441 -30.516 -18.594 1 97.06 239 ALA B C 1
ATOM 3868 O O . ALA B 1 239 ? 7.738 -31.094 -17.547 1 97.06 239 ALA B O 1
ATOM 3869 N N . ALA B 1 240 ? 8.242 -30.344 -19.547 1 97.31 240 ALA B N 1
ATOM 3870 C CA . ALA B 1 240 ? 9.625 -30.812 -19.438 1 97.31 240 ALA B CA 1
ATOM 3871 C C . ALA B 1 240 ? 10.375 -30.094 -18.328 1 97.31 240 ALA B C 1
ATOM 3873 O O . ALA B 1 240 ? 11.055 -30.719 -17.516 1 97.31 240 ALA B O 1
ATOM 3874 N N . LEU B 1 241 ? 10.242 -28.828 -18.312 1 96.75 241 LEU B N 1
ATOM 3875 C CA . LEU B 1 241 ? 10.906 -28.031 -17.297 1 96.75 241 LEU B CA 1
ATOM 3876 C C . LEU B 1 241 ? 10.344 -28.328 -15.906 1 96.75 241 LEU B C 1
ATOM 3878 O O . LEU B 1 241 ? 11.086 -28.344 -14.922 1 96.75 241 LEU B O 1
ATOM 3882 N N . PHE B 1 242 ? 9.07 -28.516 -15.875 1 97.19 242 PHE B N 1
ATOM 3883 C CA . PHE B 1 242 ? 8.398 -28.828 -14.617 1 97.19 242 PHE B CA 1
ATOM 3884 C C . PHE B 1 242 ? 8.922 -30.125 -14.023 1 97.19 242 PHE B C 1
ATOM 3886 O O . PHE B 1 242 ? 9.234 -30.188 -12.836 1 97.19 242 PHE B O 1
ATOM 3893 N N . ARG B 1 243 ? 9.086 -31.078 -14.859 1 96.31 243 ARG B N 1
ATOM 3894 C CA . ARG B 1 243 ? 9.602 -32.375 -14.414 1 96.31 243 ARG B CA 1
ATOM 3895 C C . ARG B 1 243 ? 11.031 -32.219 -13.891 1 96.31 243 ARG B C 1
ATOM 3897 O O . ARG B 1 243 ? 11.383 -32.844 -12.883 1 96.31 243 ARG B O 1
ATOM 3904 N N . ARG B 1 244 ? 11.766 -31.547 -14.57 1 95.69 244 ARG B N 1
ATOM 3905 C CA . ARG B 1 244 ? 13.148 -31.344 -14.148 1 95.69 244 ARG B CA 1
ATOM 3906 C C . ARG B 1 244 ? 13.203 -30.672 -12.781 1 95.69 244 ARG B C 1
ATOM 3908 O O . ARG B 1 244 ? 14.031 -31.031 -11.938 1 95.69 244 ARG B O 1
ATOM 3915 N N . ARG B 1 245 ? 12.297 -29.766 -12.586 1 94.25 245 ARG B N 1
ATOM 3916 C CA . ARG B 1 245 ? 12.32 -28.953 -11.375 1 94.25 245 ARG B CA 1
ATOM 3917 C C . ARG B 1 245 ? 11.703 -29.703 -10.195 1 94.25 245 ARG B C 1
ATOM 3919 O O . ARG B 1 245 ? 12.195 -29.625 -9.07 1 94.25 245 ARG B O 1
ATOM 3926 N N . PHE B 1 246 ? 10.625 -30.438 -10.398 1 93.81 246 PHE B N 1
ATOM 3927 C CA . PHE B 1 246 ? 9.828 -30.938 -9.289 1 93.81 246 PHE B CA 1
ATOM 3928 C C . PHE B 1 246 ? 9.898 -32.469 -9.219 1 93.81 246 PHE B C 1
ATOM 3930 O O . PHE B 1 246 ? 9.391 -33.062 -8.273 1 93.81 246 PHE B O 1
ATOM 3937 N N . GLY B 1 247 ? 10.453 -33.094 -10.203 1 93.88 247 GLY B N 1
ATOM 3938 C CA . GLY B 1 247 ? 10.68 -34.531 -10.18 1 93.88 247 GLY B CA 1
ATOM 3939 C C . GLY B 1 247 ? 9.477 -35.312 -10.641 1 93.88 247 GLY B C 1
ATOM 3940 O O . GLY B 1 247 ? 9.523 -36.562 -10.672 1 93.88 247 GLY B O 1
ATOM 3941 N N . CYS B 1 248 ? 8.43 -34.625 -10.961 1 93.62 248 CYS B N 1
ATOM 3942 C CA . CYS B 1 248 ? 7.238 -35.281 -11.492 1 93.62 248 CYS B CA 1
ATOM 3943 C C . CYS B 1 248 ? 6.523 -34.375 -12.492 1 93.62 248 CYS B C 1
ATOM 3945 O O . CYS B 1 248 ? 6.832 -33.188 -12.586 1 93.62 248 CYS B O 1
ATOM 3947 N N . GLY B 1 249 ? 5.668 -34.969 -13.219 1 94.31 249 GLY B N 1
ATOM 3948 C CA . GLY B 1 249 ? 4.922 -34.188 -14.188 1 94.31 249 GLY B CA 1
ATOM 3949 C C . GLY B 1 249 ? 3.887 -33.281 -13.539 1 94.31 249 GLY B C 1
ATOM 3950 O O . GLY B 1 249 ? 3.492 -33.5 -12.398 1 94.31 249 GLY B O 1
ATOM 3951 N N . PRO B 1 250 ? 3.518 -32.188 -14.328 1 93.81 250 PRO B N 1
ATOM 3952 C CA . PRO B 1 250 ? 2.564 -31.234 -13.766 1 93.81 250 PRO B CA 1
ATOM 3953 C C . PRO B 1 250 ? 1.258 -31.891 -13.32 1 93.81 250 PRO B C 1
ATOM 3955 O O . PRO B 1 250 ? 0.735 -31.578 -12.25 1 93.81 250 PRO B O 1
ATOM 3958 N N . ALA B 1 251 ? 0.745 -32.75 -14.141 1 90.88 251 ALA B N 1
ATOM 3959 C CA . ALA B 1 251 ? -0.521 -33.406 -13.812 1 90.88 251 ALA B CA 1
ATOM 3960 C C . ALA B 1 251 ? -0.393 -34.25 -12.547 1 90.88 251 ALA B C 1
ATOM 3962 O O . ALA B 1 251 ? -1.296 -34.25 -11.703 1 90.88 251 ALA B O 1
ATOM 3963 N N . GLU B 1 252 ? 0.66 -34.969 -12.445 1 91.44 252 GLU B N 1
ATOM 3964 C CA . GLU B 1 252 ? 0.936 -35.75 -11.258 1 91.44 252 GLU B CA 1
ATOM 3965 C C . GLU B 1 252 ? 1.094 -34.875 -10.023 1 91.44 252 GLU B C 1
ATOM 3967 O O . GLU B 1 252 ? 0.591 -35.219 -8.945 1 91.44 252 GLU B O 1
ATOM 3972 N N . TYR B 1 253 ? 1.783 -33.844 -10.25 1 91.06 253 TYR B N 1
ATOM 3973 C CA . TYR B 1 253 ? 1.998 -32.875 -9.164 1 91.06 253 TYR B CA 1
ATOM 3974 C C . TYR B 1 253 ? 0.67 -32.375 -8.609 1 91.06 253 TYR B C 1
ATOM 3976 O O . TYR B 1 253 ? 0.495 -32.281 -7.391 1 91.06 253 TYR B O 1
ATOM 3984 N N . ARG B 1 254 ? -0.227 -31.984 -9.461 1 88.12 254 ARG B N 1
ATOM 3985 C CA . ARG B 1 254 ? -1.538 -31.469 -9.078 1 88.12 254 ARG B CA 1
ATOM 3986 C C . ARG B 1 254 ? -2.309 -32.5 -8.25 1 88.12 254 ARG B C 1
ATOM 3988 O O . ARG B 1 254 ? -2.984 -32.125 -7.285 1 88.12 254 ARG B O 1
ATOM 3995 N N . ARG B 1 255 ? -2.195 -33.781 -8.555 1 84.19 255 ARG B N 1
ATOM 3996 C CA . ARG B 1 255 ? -2.941 -34.844 -7.906 1 84.19 255 ARG B CA 1
ATOM 3997 C C . ARG B 1 255 ? -2.408 -35.125 -6.504 1 84.19 255 ARG B C 1
ATOM 3999 O O . ARG B 1 255 ? -3.129 -35.625 -5.648 1 84.19 255 ARG B O 1
ATOM 4006 N N . GLN B 1 256 ? -1.183 -34.875 -6.273 1 75.38 256 GLN B N 1
ATOM 4007 C CA . GLN B 1 256 ? -0.575 -35.094 -4.969 1 75.38 256 GLN B CA 1
ATOM 4008 C C . GLN B 1 256 ? -1.048 -34.062 -3.947 1 75.38 256 GLN B C 1
ATOM 4010 O O . GLN B 1 256 ? -0.847 -34.25 -2.742 1 75.38 256 GLN B O 1
ATOM 4015 N N . SER B 1 257 ? -1.792 -33.031 -4.324 1 61.06 257 SER B N 1
ATOM 4016 C CA . SER B 1 257 ? -2.229 -32.031 -3.363 1 61.06 257 SER B CA 1
ATOM 4017 C C . SER B 1 257 ? -3.652 -32.312 -2.887 1 61.06 257 SER B C 1
ATOM 4019 O O . SER B 1 257 ? -4.457 -32.875 -3.619 1 61.06 257 SER B O 1
#

Organism: NCBI:txid582686